Protein AF-H3NSU2-F1 (afdb_monomer)

Structure (mmCIF, N/CA/C/O backbone):
data_AF-H3NSU2-F1
#
_entry.id   AF-H3NSU2-F1
#
loop_
_atom_site.group_PDB
_atom_site.id
_atom_site.type_symbol
_atom_site.label_atom_id
_atom_site.label_alt_id
_atom_site.label_comp_id
_atom_site.label_asym_id
_atom_site.label_entity_id
_atom_site.label_seq_id
_atom_site.pdbx_PDB_ins_code
_atom_site.Cartn_x
_atom_site.Cartn_y
_atom_site.Cartn_z
_atom_site.occupancy
_atom_site.B_iso_or_equiv
_atom_site.auth_seq_id
_atom_site.auth_comp_id
_atom_site.auth_asym_id
_atom_site.auth_atom_id
_atom_site.pdbx_PDB_model_num
ATOM 1 N N . MET A 1 1 ? -21.889 -2.658 41.208 1.00 54.50 1 MET A N 1
ATOM 2 C CA . MET A 1 1 ? -20.513 -2.147 41.460 1.00 54.50 1 MET A CA 1
ATOM 3 C C . MET A 1 1 ? -20.373 -0.774 40.819 1.00 54.50 1 MET A C 1
ATOM 5 O O . MET A 1 1 ? -20.878 -0.590 39.725 1.00 54.50 1 MET A O 1
ATOM 9 N N . SER A 1 2 ? -19.691 0.186 41.452 1.00 81.19 2 SER A N 1
ATOM 10 C CA . SER A 1 2 ? -19.578 1.563 40.934 1.00 81.19 2 SER A CA 1
ATOM 11 C C . SER A 1 2 ? -18.449 1.784 39.921 1.00 81.19 2 SER A C 1
ATOM 13 O O . SER A 1 2 ? -18.286 2.904 39.447 1.00 81.19 2 SER A O 1
ATOM 15 N N . LEU A 1 3 ? -17.651 0.762 39.598 1.00 89.50 3 LEU A N 1
ATOM 16 C CA . LEU A 1 3 ? -16.551 0.839 38.637 1.00 89.50 3 LEU A CA 1
ATOM 17 C C . LEU A 1 3 ? -16.705 -0.271 37.593 1.00 89.50 3 LEU A C 1
ATOM 19 O O . LEU A 1 3 ? -16.919 -1.421 37.960 1.00 89.50 3 LEU A O 1
ATOM 23 N N . SER A 1 4 ? -16.551 0.063 36.315 1.00 92.81 4 SER A N 1
ATOM 24 C CA . SER A 1 4 ? -16.438 -0.914 35.226 1.00 92.81 4 SER A CA 1
ATOM 25 C C . SER A 1 4 ? -15.215 -0.615 34.372 1.00 92.81 4 SER A C 1
ATOM 27 O O . SER A 1 4 ? -14.898 0.557 34.150 1.00 92.81 4 SER A O 1
ATOM 29 N N . ARG A 1 5 ? -14.582 -1.654 33.825 1.00 94.75 5 ARG A N 1
ATOM 30 C CA . ARG A 1 5 ? -13.466 -1.530 32.885 1.00 94.75 5 ARG A CA 1
ATOM 31 C C . ARG A 1 5 ? -13.748 -2.353 31.635 1.00 94.75 5 ARG A C 1
ATOM 33 O O . ARG A 1 5 ? -14.003 -3.547 31.727 1.00 94.75 5 ARG A O 1
ATOM 40 N N . VAL A 1 6 ? -13.671 -1.712 30.474 1.00 96.75 6 VAL A N 1
ATOM 41 C CA . VAL A 1 6 ? -13.914 -2.329 29.165 1.00 96.75 6 VAL A CA 1
ATOM 42 C C . VAL A 1 6 ? -12.675 -2.148 28.298 1.00 96.75 6 VAL A C 1
ATOM 44 O O . VAL A 1 6 ? -12.110 -1.055 28.244 1.00 96.75 6 VAL A O 1
ATOM 47 N N . ALA A 1 7 ? -12.208 -3.217 27.652 1.00 96.06 7 ALA A N 1
ATOM 48 C CA . ALA A 1 7 ? -11.045 -3.159 26.773 1.00 96.06 7 ALA A CA 1
ATOM 49 C C . ALA A 1 7 ? -11.429 -2.763 25.338 1.00 96.06 7 ALA A C 1
ATOM 51 O O . ALA A 1 7 ? -12.523 -3.044 24.849 1.00 96.06 7 ALA A O 1
ATOM 52 N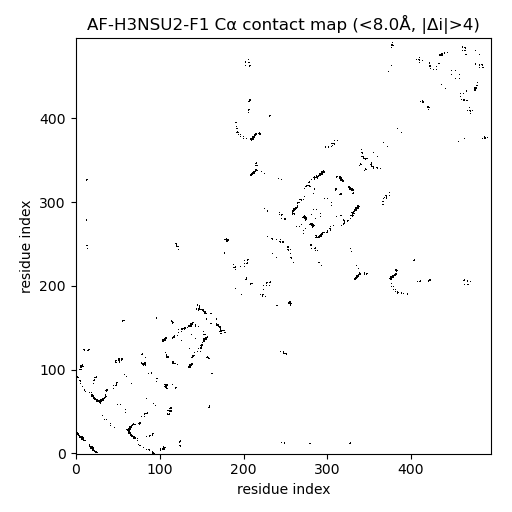 N . THR A 1 8 ? -10.511 -2.072 24.674 1.00 94.81 8 THR A N 1
ATOM 53 C CA . THR A 1 8 ? -10.583 -1.641 23.275 1.00 94.81 8 THR A CA 1
ATOM 54 C C . THR A 1 8 ? -9.158 -1.326 22.802 1.00 94.81 8 THR A C 1
ATOM 56 O O . THR A 1 8 ? -8.189 -1.530 23.540 1.00 94.81 8 THR A O 1
ATOM 59 N N . ARG A 1 9 ? -8.979 -0.831 21.578 1.00 92.94 9 ARG A N 1
ATOM 60 C CA . ARG A 1 9 ? -7.660 -0.439 21.063 1.00 92.94 9 ARG A CA 1
ATOM 61 C C . ARG A 1 9 ? -7.713 0.890 20.340 1.00 92.94 9 ARG A C 1
ATOM 63 O O . ARG A 1 9 ? -8.686 1.205 19.663 1.00 92.94 9 ARG A O 1
ATOM 70 N N . SER A 1 10 ? -6.636 1.658 20.467 1.00 90.38 10 SER A N 1
ATOM 71 C CA . SER A 1 10 ? -6.421 2.855 19.657 1.00 90.38 10 SER A CA 1
ATOM 72 C C . SER A 1 10 ? -5.525 2.534 18.472 1.00 90.38 10 SER A C 1
ATOM 74 O O . SER A 1 10 ? -4.462 1.927 18.636 1.00 90.38 10 SER A O 1
ATOM 76 N N . ARG A 1 11 ? -5.934 2.967 17.280 1.00 88.50 11 ARG A N 1
ATOM 77 C CA . ARG A 1 11 ? -5.138 2.821 16.062 1.00 88.50 11 ARG A CA 1
ATOM 78 C C . ARG A 1 11 ? -3.931 3.754 16.093 1.00 88.50 11 ARG A C 1
ATOM 80 O O . ARG A 1 11 ? -4.066 4.962 16.281 1.00 88.50 11 ARG A O 1
ATOM 87 N N . ILE A 1 12 ? -2.762 3.195 15.805 1.00 87.31 12 ILE A N 1
ATOM 88 C CA . ILE A 1 12 ? -1.497 3.909 15.642 1.00 87.31 12 ILE A CA 1
ATOM 89 C C . ILE A 1 12 ? -0.838 3.406 14.353 1.00 87.31 12 ILE A C 1
ATOM 91 O O . ILE A 1 12 ? -0.266 2.316 14.311 1.00 87.31 12 ILE A O 1
ATOM 95 N N . GLY A 1 13 ? -0.973 4.187 13.275 1.00 87.56 13 GLY A N 1
ATOM 96 C CA . G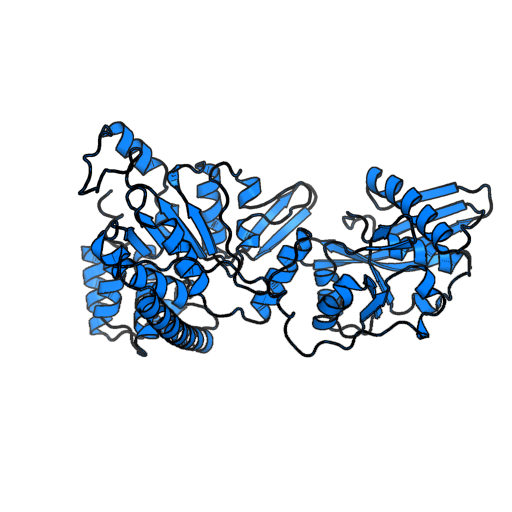LY A 1 13 ? -0.556 3.763 11.935 1.00 87.56 13 GLY A CA 1
ATOM 97 C C . GLY A 1 13 ? -1.270 2.482 11.508 1.00 87.56 13 GLY A C 1
ATOM 98 O O . GLY A 1 13 ? -2.499 2.450 11.518 1.00 87.56 13 GLY A O 1
ATOM 99 N N . LEU A 1 14 ? -0.487 1.452 11.170 1.00 89.06 14 LEU A N 1
ATOM 100 C CA . LEU A 1 14 ? -0.943 0.105 10.785 1.00 89.06 14 LEU A CA 1
ATOM 101 C C . LEU A 1 14 ? -1.069 -0.863 11.975 1.00 89.06 14 LEU A C 1
ATOM 103 O O . LEU A 1 14 ? -1.309 -2.052 11.789 1.00 89.06 14 LEU A O 1
ATOM 107 N N . THR A 1 15 ? -0.869 -0.372 13.198 1.00 88.62 15 THR A N 1
ATOM 108 C CA . THR A 1 15 ? -0.962 -1.161 14.433 1.00 88.62 15 THR A CA 1
ATOM 109 C C . THR A 1 15 ? -2.083 -0.647 15.326 1.00 88.62 15 THR A C 1
ATOM 111 O O . THR A 1 15 ? -2.616 0.446 15.116 1.00 88.62 15 THR A O 1
ATOM 114 N N . ALA A 1 16 ? -2.440 -1.429 16.342 1.00 90.56 16 ALA A N 1
ATOM 115 C CA . ALA A 1 16 ? -3.422 -1.043 17.344 1.00 90.56 16 ALA A CA 1
ATOM 116 C C . ALA A 1 16 ? -2.878 -1.314 18.756 1.00 90.56 16 ALA A C 1
ATOM 118 O O . ALA A 1 16 ? -2.393 -2.407 19.043 1.00 90.56 16 ALA A O 1
ATOM 119 N N . VAL A 1 17 ? -2.949 -0.308 19.630 1.00 91.44 17 VAL A N 1
ATOM 120 C CA . VAL A 1 17 ? -2.422 -0.357 21.004 1.00 91.44 17 VAL A CA 1
ATOM 121 C C . VAL A 1 17 ? -3.574 -0.519 22.000 1.00 91.44 17 VAL A C 1
ATOM 123 O O . VAL A 1 17 ? -4.596 0.153 21.833 1.00 91.44 17 VAL A O 1
ATOM 126 N N . PRO A 1 18 ? -3.437 -1.376 23.032 1.00 93.00 18 PRO A N 1
ATOM 127 C CA . PRO A 1 18 ? -4.467 -1.582 24.048 1.00 93.00 18 PRO A CA 1
ATOM 128 C C . PRO A 1 18 ? -4.835 -0.292 24.780 1.00 93.00 18 PRO A C 1
ATOM 130 O O . PRO A 1 18 ? -3.977 0.465 25.236 1.00 93.00 18 PRO A O 1
ATOM 133 N N . VAL A 1 19 ? -6.141 -0.075 24.902 1.00 94.06 19 VAL A N 1
ATOM 134 C CA . VAL A 1 19 ? -6.772 1.030 25.619 1.00 94.06 19 VAL A CA 1
ATOM 135 C C . VAL A 1 19 ? -7.910 0.466 26.466 1.00 94.06 19 VAL A C 1
ATOM 137 O O . VAL A 1 19 ? -8.559 -0.514 26.109 1.00 94.06 19 VAL A O 1
ATOM 140 N N . HIS A 1 20 ? -8.172 1.086 27.607 1.00 94.62 20 HIS A N 1
ATOM 141 C CA . HIS A 1 20 ? -9.294 0.733 28.460 1.00 94.62 20 HIS A CA 1
ATOM 142 C C . HIS A 1 20 ? -10.198 1.934 28.663 1.00 94.62 20 HIS A C 1
ATOM 144 O O . HIS A 1 20 ? -9.726 3.042 28.916 1.00 94.62 20 HIS A O 1
ATOM 150 N N . VAL A 1 21 ? -11.498 1.688 28.580 1.00 95.50 21 VAL A N 1
ATOM 151 C CA . VAL A 1 21 ? -12.515 2.616 29.047 1.00 95.50 21 VAL A CA 1
ATOM 152 C C . VAL A 1 21 ? -12.871 2.224 30.471 1.00 95.50 21 VAL A C 1
ATOM 154 O O . VAL A 1 21 ? -13.403 1.144 30.726 1.00 95.50 21 VAL A O 1
ATOM 157 N N . GLU A 1 22 ? -12.543 3.101 31.404 1.00 95.25 22 GLU A N 1
ATOM 158 C CA . GLU A 1 22 ? -12.881 2.984 32.813 1.00 95.25 22 GLU A CA 1
ATOM 159 C C . GLU A 1 22 ? -14.045 3.925 33.101 1.00 95.25 22 GLU A C 1
ATOM 161 O O . GLU A 1 22 ? -13.996 5.112 32.776 1.00 95.25 22 GLU A O 1
ATOM 166 N N . LEU A 1 23 ? -15.099 3.402 33.714 1.00 95.12 23 LEU A N 1
ATOM 167 C CA . LEU A 1 23 ? -16.236 4.201 34.142 1.00 95.12 23 LEU A CA 1
ATOM 168 C C . LEU A 1 23 ? -16.403 4.090 35.643 1.00 95.12 23 LEU A C 1
ATOM 170 O O . LEU A 1 23 ? -16.533 2.983 36.159 1.00 95.12 23 LEU A O 1
ATOM 174 N N . HIS A 1 24 ? -16.498 5.236 36.308 1.00 94.69 24 HIS A N 1
ATOM 175 C CA . HIS A 1 24 ? -16.906 5.326 37.697 1.00 94.69 24 HIS A CA 1
ATOM 176 C C . HIS A 1 24 ? -18.250 6.050 37.838 1.00 94.69 24 HIS A C 1
ATOM 178 O O . HIS A 1 24 ? -18.414 7.170 37.343 1.00 94.69 24 HIS A O 1
ATOM 184 N N . LEU A 1 25 ? -19.198 5.419 38.531 1.00 93.62 25 LEU A N 1
ATOM 185 C CA . LEU A 1 25 ? -20.465 6.015 38.945 1.00 93.62 25 LEU A CA 1
ATOM 186 C C . LEU A 1 25 ? -20.346 6.517 40.382 1.00 93.62 25 LEU A C 1
ATOM 188 O O . LEU A 1 25 ? -20.078 5.736 41.294 1.00 93.62 25 LEU A O 1
ATOM 192 N N . SER A 1 26 ? -20.587 7.808 40.592 1.00 91.88 26 SER A N 1
ATOM 193 C CA . SER A 1 26 ? -20.636 8.404 41.925 1.00 91.88 26 SER A CA 1
ATOM 194 C C . SER A 1 26 ? -22.016 8.995 42.240 1.00 91.88 26 SER A C 1
ATOM 196 O O . SER A 1 26 ? -22.720 9.457 41.332 1.00 91.88 26 SER A O 1
ATOM 198 N N . PRO A 1 27 ? -22.436 8.986 43.521 1.00 87.44 27 PRO A N 1
ATOM 199 C CA . PRO A 1 27 ? -23.677 9.632 43.938 1.00 87.44 27 PRO A CA 1
ATOM 200 C C . PRO A 1 27 ? -23.641 11.140 43.654 1.00 87.44 27 PRO A C 1
ATOM 202 O O . PRO A 1 27 ? -22.609 11.786 43.841 1.00 87.44 27 PRO A O 1
ATOM 205 N N . GLY A 1 28 ? -24.769 11.716 43.238 1.00 86.81 28 GLY A N 1
ATOM 206 C CA . GLY A 1 28 ? -24.904 13.155 42.999 1.00 86.81 28 GLY A CA 1
ATOM 207 C C . GLY A 1 28 ? -25.813 13.483 41.817 1.00 86.81 28 GLY A C 1
ATOM 208 O O . GLY A 1 28 ? -26.403 12.589 41.214 1.00 86.81 28 GLY A O 1
ATOM 209 N N . LEU A 1 29 ? -25.916 14.775 41.488 1.00 87.31 29 LEU A N 1
ATOM 210 C CA . LEU A 1 29 ? -26.679 15.236 40.325 1.00 87.31 29 LEU A CA 1
ATOM 211 C C . LEU A 1 29 ? -26.114 14.638 39.020 1.00 87.31 29 LEU A C 1
ATOM 213 O O . LEU A 1 29 ? -24.887 14.536 38.894 1.00 87.31 29 LEU A O 1
ATOM 217 N N . PRO A 1 30 ? -26.975 14.297 38.040 1.00 88.62 30 PRO A N 1
ATOM 218 C CA . PRO A 1 30 ? -26.542 13.762 36.756 1.00 88.62 30 PRO A CA 1
ATOM 219 C C . PRO A 1 30 ? -25.537 14.679 36.054 1.00 88.62 30 PRO A C 1
ATOM 221 O O . PRO A 1 30 ? -25.845 15.816 35.699 1.00 88.62 30 PRO A O 1
ATOM 224 N N . ALA A 1 31 ? -24.321 14.180 35.847 1.00 90.88 31 ALA A N 1
ATOM 225 C CA . ALA A 1 31 ? -23.251 14.903 35.165 1.00 90.88 31 ALA A CA 1
ATOM 226 C C . ALA A 1 31 ? -22.281 13.917 34.509 1.00 90.88 31 ALA A C 1
ATOM 228 O O . ALA A 1 31 ? -22.022 12.853 35.063 1.00 90.88 31 ALA A O 1
ATOM 229 N N . ILE A 1 32 ? -21.718 14.277 33.351 1.00 91.38 32 ILE A N 1
ATOM 230 C CA . ILE A 1 32 ? -20.776 13.425 32.609 1.00 91.38 32 ILE A CA 1
ATOM 231 C C . ILE A 1 32 ? -19.418 14.124 32.503 1.00 91.38 32 ILE A C 1
ATOM 233 O O . ILE A 1 32 ? -19.239 15.071 31.727 1.00 91.38 32 ILE A O 1
ATOM 237 N N . ALA A 1 33 ? -18.434 13.620 33.242 1.00 91.44 33 ALA A N 1
ATOM 238 C CA . ALA A 1 33 ? -17.025 13.956 33.077 1.00 91.44 33 ALA A CA 1
ATOM 239 C C . ALA A 1 33 ? -16.357 12.911 32.172 1.00 91.44 33 ALA A C 1
ATOM 241 O O . ALA A 1 33 ? -16.572 11.717 32.346 1.00 91.44 33 ALA A O 1
ATOM 242 N N . MET A 1 34 ? -15.562 13.353 31.196 1.00 91.38 34 MET A N 1
ATOM 243 C CA . MET A 1 34 ? -14.808 12.468 30.303 1.00 91.38 34 MET A CA 1
ATOM 244 C C . MET A 1 34 ? -13.386 13.005 30.170 1.00 91.38 34 MET A C 1
ATOM 246 O O . MET A 1 34 ? -13.220 14.216 30.022 1.00 91.38 34 MET A O 1
ATOM 250 N N . VAL A 1 35 ? -12.394 12.120 30.254 1.00 89.94 35 VAL A N 1
ATOM 251 C CA . VAL A 1 35 ? -10.964 12.439 30.140 1.00 89.94 35 VAL A CA 1
ATOM 252 C C . VAL A 1 35 ? -10.235 11.379 29.305 1.00 89.94 35 VAL A C 1
ATOM 254 O O . VAL A 1 35 ? -10.682 10.238 29.198 1.00 89.94 35 VAL A O 1
ATOM 257 N N . GLY A 1 36 ? -9.096 11.755 28.714 1.00 84.62 36 GLY A N 1
ATOM 258 C CA . GLY A 1 36 ? -8.230 10.836 27.960 1.00 84.62 36 GLY A CA 1
ATOM 259 C C . GLY A 1 36 ? -8.335 10.920 26.430 1.00 84.62 36 GLY A C 1
ATOM 260 O O . GLY A 1 36 ? -7.657 10.146 25.752 1.00 84.62 36 GLY A O 1
ATOM 261 N N . MET A 1 37 ? -9.122 11.862 25.889 1.00 82.88 37 MET A N 1
ATOM 262 C CA . MET A 1 37 ? -9.269 12.162 24.451 1.00 82.88 37 MET A CA 1
ATOM 263 C C . MET A 1 37 ? -9.284 13.684 24.181 1.00 82.88 37 MET A C 1
ATOM 265 O O . MET A 1 37 ? -9.451 14.458 25.123 1.00 82.88 37 MET A O 1
ATOM 269 N N . PRO A 1 38 ? -9.141 14.139 22.918 1.00 83.31 38 PRO A N 1
ATOM 270 C CA . PRO A 1 38 ? -9.334 15.545 22.544 1.00 83.31 38 PRO A CA 1
ATOM 271 C C . PRO A 1 38 ? -10.748 16.072 22.850 1.00 83.31 38 PRO A C 1
ATOM 273 O O . PRO A 1 38 ? -11.735 15.366 22.646 1.00 83.31 38 PRO A O 1
ATOM 276 N N . GLU A 1 39 ? -10.859 17.333 23.283 1.00 85.06 39 GLU A N 1
ATOM 277 C CA . GLU A 1 39 ? -12.108 17.930 23.797 1.00 85.06 39 GLU A CA 1
ATOM 278 C C . GLU A 1 39 ? -13.283 17.891 22.811 1.00 85.06 39 GLU A C 1
ATOM 280 O O . GLU A 1 39 ? -14.399 17.538 23.197 1.00 85.06 39 GLU A O 1
ATOM 285 N N . SER A 1 40 ? -13.037 18.184 21.532 1.00 85.00 40 SER A N 1
ATOM 286 C CA . SER A 1 40 ? -14.081 18.142 20.502 1.00 85.00 40 SER A CA 1
ATOM 287 C C . SER A 1 40 ? -14.677 16.741 20.339 1.00 85.00 40 SER A C 1
ATOM 289 O O . SER A 1 40 ? -15.897 16.594 20.339 1.00 85.00 40 SER A O 1
ATOM 291 N N . ILE A 1 41 ? -13.820 15.715 20.289 1.00 84.38 41 ILE A N 1
ATOM 292 C CA . ILE A 1 41 ? -14.219 14.306 20.161 1.00 84.38 41 ILE A CA 1
ATOM 293 C C . ILE A 1 41 ? -15.000 13.868 21.403 1.00 84.38 41 ILE A C 1
ATOM 295 O O . ILE A 1 41 ? -16.040 13.227 21.285 1.00 84.38 41 ILE A O 1
ATOM 299 N N . MET A 1 42 ? -14.544 14.262 22.599 1.00 86.50 42 MET A N 1
ATOM 300 C CA . MET A 1 42 ? -15.248 13.949 23.846 1.00 86.50 42 MET A CA 1
ATOM 301 C C . MET A 1 42 ? -16.657 14.546 23.884 1.00 86.50 42 MET A C 1
ATOM 303 O O . MET A 1 42 ? -17.584 13.883 24.343 1.00 86.50 42 MET A O 1
ATOM 307 N N . ARG A 1 43 ? -16.837 15.791 23.425 1.00 86.69 43 ARG A N 1
ATOM 308 C CA . ARG A 1 43 ? -18.151 16.449 23.425 1.00 86.69 43 ARG A CA 1
ATOM 309 C C . ARG A 1 43 ? -19.144 15.725 22.518 1.00 86.69 43 ARG A C 1
ATOM 311 O O . ARG A 1 43 ? -20.272 15.490 22.934 1.00 86.69 43 ARG A O 1
ATOM 318 N N . GLU A 1 44 ? -18.718 15.349 21.317 1.00 87.56 44 GLU A N 1
ATOM 319 C CA . GLU A 1 44 ? -19.562 14.612 20.371 1.00 87.56 44 GLU A CA 1
ATOM 320 C C . GLU A 1 44 ? -19.888 13.200 20.874 1.00 87.56 44 GLU A C 1
ATOM 322 O O . GLU A 1 44 ? -21.054 12.808 20.867 1.00 87.56 44 GLU A O 1
ATOM 327 N N . ALA A 1 45 ? -18.892 12.468 21.387 1.00 90.62 45 ALA A N 1
ATOM 328 C CA . ALA A 1 45 ? -19.083 11.117 21.915 1.00 90.62 45 ALA A CA 1
ATOM 329 C C . ALA A 1 45 ? -20.088 11.083 23.079 1.00 90.62 45 ALA A C 1
ATOM 331 O O . ALA A 1 45 ? -20.912 10.176 23.153 1.00 90.62 45 ALA A O 1
ATOM 332 N N . LYS A 1 46 ? -20.079 12.087 23.971 1.00 90.94 46 LYS A N 1
ATOM 333 C CA . LYS A 1 46 ? -21.049 12.179 25.080 1.00 90.94 46 LYS A CA 1
ATOM 334 C C . LYS A 1 46 ? -22.495 12.221 24.588 1.00 90.94 46 LYS A C 1
ATOM 336 O O . LYS A 1 46 ? -23.318 11.454 25.082 1.00 90.94 46 LYS A O 1
ATOM 341 N N . GLU A 1 47 ? -22.797 13.102 23.637 1.00 91.00 47 GLU A N 1
ATOM 342 C CA . GLU A 1 47 ? -24.152 13.246 23.086 1.00 91.00 47 GLU A CA 1
ATOM 343 C C . GLU A 1 47 ? -24.562 12.004 22.288 1.00 91.00 47 GLU A C 1
ATOM 345 O O . GLU A 1 47 ? -25.686 11.508 22.426 1.00 91.00 47 GLU A O 1
ATOM 350 N N . ARG A 1 48 ? -23.627 11.460 21.499 1.00 93.50 48 ARG A N 1
ATOM 351 C CA . ARG A 1 48 ? -23.861 10.304 20.632 1.00 93.50 48 ARG A CA 1
ATOM 352 C C . ARG A 1 48 ? -24.138 9.037 21.433 1.00 93.50 48 ARG A C 1
ATOM 354 O O . ARG A 1 48 ? -25.185 8.422 21.255 1.00 93.50 48 ARG A O 1
ATOM 361 N N . VAL A 1 49 ? -23.261 8.709 22.384 1.00 95.25 49 VAL A N 1
ATOM 362 C CA . VAL A 1 49 ? -23.409 7.541 23.263 1.00 95.25 49 VAL A CA 1
ATOM 363 C C . VAL A 1 49 ? -24.670 7.657 24.114 1.00 95.25 49 VAL A C 1
ATOM 365 O O . VAL A 1 49 ? -25.424 6.692 24.216 1.00 95.25 49 VAL A O 1
ATOM 368 N N . ARG A 1 50 ? -24.950 8.832 24.697 1.00 95.00 50 ARG A N 1
ATOM 369 C CA . ARG A 1 50 ? -26.166 9.030 25.500 1.00 95.00 50 ARG A CA 1
ATOM 370 C C . ARG A 1 50 ? -27.431 8.776 24.688 1.00 95.00 50 ARG A C 1
ATOM 372 O O . ARG A 1 50 ? -28.303 8.039 25.145 1.00 95.00 50 ARG A O 1
ATOM 379 N N . SER A 1 51 ? -27.512 9.363 23.496 1.00 95.50 51 SER A N 1
ATOM 380 C CA . SER A 1 51 ? -28.655 9.185 22.598 1.00 95.50 51 SER A CA 1
ATOM 381 C C . SER A 1 51 ? -28.799 7.724 22.179 1.00 95.50 51 SER A C 1
ATOM 383 O O . SER A 1 51 ? -29.873 7.156 22.338 1.00 95.50 51 SER A O 1
ATOM 385 N N . ALA A 1 52 ? -27.703 7.082 21.764 1.00 96.44 52 ALA A N 1
ATOM 386 C CA . ALA A 1 52 ? -27.680 5.679 21.361 1.00 96.44 52 ALA A CA 1
ATOM 387 C C . ALA A 1 52 ? -28.177 4.734 22.467 1.00 96.44 52 ALA A C 1
ATOM 389 O O . ALA A 1 52 ? -29.000 3.857 22.204 1.00 96.44 52 ALA A O 1
ATOM 390 N N . VAL A 1 53 ? -27.723 4.926 23.714 1.00 96.50 53 VAL A N 1
ATOM 391 C CA . VAL A 1 53 ? -28.158 4.122 24.871 1.00 96.50 53 VAL A CA 1
ATOM 392 C C . VAL A 1 53 ? -29.670 4.242 25.082 1.00 96.50 53 VAL A C 1
ATOM 394 O O . VAL A 1 53 ? -30.349 3.221 25.213 1.00 96.50 53 VAL A O 1
ATOM 397 N N . ILE A 1 54 ? -30.202 5.468 25.078 1.00 96.06 54 ILE A N 1
ATOM 398 C CA . ILE A 1 54 ? -31.632 5.729 25.305 1.00 96.06 54 ILE A CA 1
ATOM 399 C C . ILE A 1 54 ? -32.477 5.174 24.150 1.00 96.06 54 ILE A C 1
ATOM 401 O O . ILE A 1 54 ? -33.437 4.442 24.393 1.00 96.06 54 ILE A O 1
ATOM 405 N N . SER A 1 55 ? -32.099 5.464 22.902 1.00 96.06 55 SER A N 1
ATOM 406 C CA . SER A 1 55 ? -32.785 4.985 21.692 1.00 96.06 55 SER A CA 1
ATOM 407 C C . SER A 1 55 ? -32.793 3.458 21.595 1.00 96.06 55 SER A C 1
ATOM 409 O O . SER A 1 55 ? -33.778 2.863 21.165 1.00 96.06 55 SER A O 1
ATOM 411 N N . SER A 1 56 ? -31.743 2.806 22.100 1.00 95.88 56 SER A N 1
ATOM 412 C CA . SER A 1 56 ? -31.642 1.343 22.182 1.00 95.88 56 SER A CA 1
ATOM 413 C C . SER A 1 56 ? -32.486 0.719 23.302 1.00 95.88 56 SER A C 1
ATOM 415 O O . SER A 1 56 ? -32.414 -0.490 23.544 1.00 95.88 56 SER A O 1
ATOM 417 N N . GLY A 1 57 ? -33.272 1.529 24.016 1.00 94.50 57 GLY A N 1
ATOM 418 C CA . GLY A 1 57 ? -34.185 1.107 25.073 1.00 94.50 57 GLY A CA 1
ATOM 419 C C . GLY A 1 57 ? -33.515 0.825 26.418 1.00 94.50 57 GLY A C 1
ATOM 420 O O . GLY A 1 57 ? -34.162 0.254 27.301 1.00 94.50 57 GLY A O 1
ATOM 421 N N . PHE A 1 58 ? -32.229 1.146 26.581 1.00 96.25 58 PHE A N 1
ATOM 422 C CA . PHE A 1 58 ? -31.552 1.102 27.878 1.00 96.25 58 PHE A CA 1
ATOM 423 C C . PHE A 1 58 ? -31.820 2.386 28.669 1.00 96.25 58 PHE A C 1
ATOM 425 O O . PHE A 1 58 ? -32.255 3.403 28.131 1.00 96.25 58 PHE A O 1
ATOM 432 N N . ARG A 1 59 ? -31.555 2.347 29.974 1.00 94.38 59 ARG A N 1
ATOM 433 C CA . ARG A 1 59 ? -31.680 3.514 30.848 1.00 94.38 59 ARG A CA 1
ATOM 434 C C . ARG A 1 59 ? -30.342 4.232 30.933 1.00 94.38 59 ARG A C 1
ATOM 436 O O . ARG A 1 59 ? -29.315 3.608 31.183 1.00 94.38 59 ARG A O 1
ATOM 443 N N . TRP A 1 60 ? -30.346 5.547 30.762 1.00 94.62 60 TRP A N 1
ATOM 444 C CA . TRP A 1 60 ? -29.181 6.341 31.132 1.00 94.62 60 TRP A CA 1
ATOM 445 C C . TRP A 1 60 ? -29.169 6.523 32.659 1.00 94.62 60 TRP A C 1
ATOM 447 O O . TRP A 1 60 ? -30.211 6.879 33.204 1.00 94.62 60 TRP A O 1
ATOM 457 N N . PRO A 1 61 ? -28.057 6.260 33.368 1.00 91.75 61 PRO A N 1
ATOM 458 C CA . PRO A 1 61 ? -28.040 6.339 34.826 1.00 91.75 61 PRO A CA 1
ATOM 459 C C . PRO A 1 61 ? -28.170 7.782 35.341 1.00 91.75 61 PRO A C 1
ATOM 461 O O . PRO A 1 61 ? -27.460 8.684 34.888 1.00 91.75 61 PRO A O 1
ATOM 464 N N . ASP A 1 62 ? -29.033 7.976 36.344 1.00 90.25 62 ASP A N 1
ATOM 465 C CA . ASP A 1 62 ? -29.278 9.254 37.033 1.00 90.25 62 ASP A CA 1
ATOM 466 C C . ASP A 1 62 ? -28.231 9.523 38.131 1.00 90.25 62 ASP A C 1
ATOM 468 O O . ASP A 1 62 ? -28.544 9.763 39.296 1.00 90.25 62 ASP A O 1
ATOM 472 N N . SER A 1 63 ? -26.954 9.436 37.770 1.00 90.19 63 SER A N 1
ATOM 473 C CA . SER A 1 63 ? -25.822 9.621 38.682 1.00 90.19 63 SER A CA 1
ATOM 474 C C . SER A 1 63 ? -24.723 10.449 38.024 1.00 90.19 63 SER A C 1
ATOM 476 O O . SER A 1 63 ? -24.811 10.807 36.848 1.00 90.19 63 SER A O 1
ATOM 478 N N . ARG A 1 64 ? -23.646 10.746 38.751 1.00 92.12 64 ARG A N 1
ATOM 479 C CA . ARG A 1 64 ? -22.466 11.369 38.152 1.00 92.12 64 ARG A CA 1
ATOM 480 C C . ARG A 1 64 ? -21.578 10.295 37.519 1.00 92.12 64 ARG A C 1
ATOM 482 O O . ARG A 1 64 ? -21.139 9.372 38.196 1.00 92.12 64 ARG A O 1
ATOM 489 N N . LEU A 1 65 ? -21.312 10.421 36.220 1.00 94.56 65 LEU A N 1
ATOM 490 C CA . LEU A 1 65 ? -20.452 9.531 35.442 1.00 94.56 65 LEU A CA 1
ATOM 491 C C . LEU A 1 65 ? -19.073 10.167 35.266 1.00 94.56 65 LEU A C 1
ATOM 493 O O . LEU A 1 65 ? -18.965 11.304 34.801 1.00 94.56 65 LEU A O 1
ATOM 497 N N . THR A 1 66 ? -18.020 9.415 35.571 1.00 94.06 66 THR A N 1
ATOM 498 C CA . THR A 1 66 ? -16.642 9.759 35.201 1.00 94.06 66 THR A CA 1
ATOM 499 C C . THR A 1 66 ? -16.099 8.695 34.258 1.00 94.06 66 THR A C 1
ATOM 501 O O . THR A 1 66 ? -15.916 7.554 34.670 1.00 94.06 66 THR A O 1
ATOM 504 N N . ILE A 1 67 ? -15.864 9.068 33.000 1.00 94.75 67 ILE A N 1
ATOM 505 C CA . ILE A 1 67 ? -15.310 8.210 31.947 1.00 94.75 67 ILE A CA 1
ATOM 506 C C . ILE A 1 67 ? -13.830 8.557 31.770 1.00 94.75 67 ILE A C 1
ATOM 508 O O . ILE A 1 67 ? -13.496 9.692 31.428 1.00 94.75 67 ILE A O 1
ATOM 512 N N . ASN A 1 68 ? -12.943 7.591 31.968 1.00 94.38 68 ASN A N 1
ATOM 513 C CA . ASN A 1 68 ? -11.513 7.721 31.718 1.00 94.38 68 ASN A CA 1
ATOM 514 C C . ASN A 1 68 ? -11.086 6.752 30.616 1.00 94.38 68 ASN A C 1
ATOM 516 O O . ASN A 1 68 ? -11.370 5.560 30.693 1.00 94.38 68 ASN A O 1
ATOM 520 N N . ILE A 1 69 ? -10.390 7.254 29.598 1.00 93.69 69 ILE A N 1
ATOM 521 C CA . ILE A 1 69 ? -9.872 6.426 28.508 1.00 93.69 69 ILE A CA 1
ATOM 522 C C . ILE A 1 69 ? -8.351 6.343 28.640 1.00 93.69 69 ILE A C 1
ATOM 524 O O . ILE A 1 69 ? -7.613 7.264 28.274 1.00 93.69 69 ILE A O 1
ATOM 528 N N . ALA A 1 70 ? -7.888 5.223 29.190 1.00 91.44 70 ALA A N 1
ATOM 529 C CA . ALA A 1 70 ? -6.513 4.997 29.614 1.00 91.44 70 ALA A CA 1
ATOM 530 C C . ALA A 1 70 ? -5.745 4.079 28.643 1.00 91.44 70 ALA A C 1
ATOM 532 O O . ALA A 1 70 ? -6.340 3.165 28.078 1.00 91.44 70 ALA A O 1
ATOM 533 N N . PRO A 1 71 ? -4.422 4.258 28.469 1.00 90.00 71 PRO A N 1
ATOM 534 C CA . PRO A 1 71 ? -3.576 5.263 29.117 1.00 90.00 71 PRO A CA 1
ATOM 535 C C . PRO A 1 71 ? -3.605 6.620 28.392 1.00 90.00 71 PRO A C 1
ATOM 537 O O . PRO A 1 71 ? -3.778 6.696 27.175 1.00 90.00 71 PRO A O 1
ATOM 540 N N . ALA A 1 72 ? -3.392 7.717 29.126 1.00 84.00 72 ALA A N 1
ATOM 541 C CA . ALA A 1 72 ? -3.409 9.078 28.570 1.00 84.00 72 ALA A CA 1
ATOM 542 C C . ALA A 1 72 ? -2.296 9.337 27.534 1.00 84.00 72 ALA A C 1
ATOM 544 O O . ALA A 1 72 ? -2.494 10.126 26.619 1.00 84.00 72 ALA A O 1
ATOM 545 N N . SER A 1 73 ? -1.165 8.630 27.639 1.00 80.94 73 SER A N 1
ATOM 546 C CA . SER A 1 73 ? -0.016 8.742 26.726 1.00 80.94 73 SER A CA 1
ATOM 547 C C . SER A 1 73 ? -0.277 8.202 25.319 1.00 80.94 73 SER A C 1
ATOM 549 O O . SER A 1 73 ? 0.469 8.513 24.394 1.00 80.94 73 SER A O 1
ATOM 551 N N . THR A 1 74 ? -1.308 7.372 25.143 1.00 84.75 74 THR A N 1
ATOM 552 C CA . THR A 1 74 ? -1.655 6.814 23.833 1.00 84.75 74 THR A CA 1
ATOM 553 C C . THR A 1 74 ? -2.495 7.828 23.056 1.00 84.75 74 THR A C 1
ATOM 555 O O . THR A 1 74 ? -3.524 8.268 23.588 1.00 84.75 74 THR A O 1
ATOM 558 N N . PRO A 1 75 ? -2.112 8.192 21.816 1.00 81.00 75 PRO A N 1
ATOM 559 C CA . PRO A 1 75 ? -2.929 9.048 20.969 1.00 81.00 75 PRO A CA 1
ATOM 560 C C . PRO A 1 75 ? -4.253 8.347 20.662 1.00 81.00 75 PRO A C 1
ATOM 562 O O . PRO A 1 75 ? -4.276 7.169 20.303 1.00 81.00 75 PRO A O 1
ATOM 565 N N . LYS A 1 76 ? -5.361 9.069 20.839 1.00 84.50 76 LYS A N 1
ATOM 566 C CA . LYS A 1 76 ? -6.726 8.569 20.632 1.00 84.50 76 LYS A CA 1
ATOM 567 C C . LYS A 1 76 ? -7.460 9.516 19.703 1.00 84.50 76 LYS A C 1
ATOM 569 O O . LYS A 1 76 ? -7.476 10.727 19.927 1.00 84.50 76 LYS A O 1
ATOM 574 N N . SER A 1 77 ? -8.039 8.964 18.648 1.00 73.75 77 SER A N 1
ATOM 575 C CA . SER A 1 77 ? -8.725 9.726 17.610 1.00 73.75 77 SER A CA 1
ATOM 576 C C . SER A 1 77 ? -9.881 8.925 17.032 1.00 73.75 77 SER A C 1
ATOM 578 O O . SER A 1 77 ? -9.768 7.709 16.909 1.00 73.75 77 SER A O 1
ATOM 580 N N . GLY A 1 78 ? -10.929 9.624 16.598 1.00 76.56 78 GLY A N 1
ATOM 581 C CA . GLY A 1 78 ? -12.101 9.020 15.965 1.00 76.56 78 GLY A CA 1
ATOM 582 C C . GLY A 1 78 ? -13.181 8.590 16.959 1.00 76.56 78 GLY A C 1
ATOM 583 O O . GLY A 1 78 ? -13.067 8.826 18.161 1.00 76.56 78 GLY A O 1
ATOM 584 N N . ALA A 1 79 ? -14.238 7.984 16.419 1.00 81.12 79 ALA A N 1
ATOM 585 C CA . ALA A 1 79 ? -15.434 7.549 17.141 1.00 81.12 79 ALA A CA 1
ATOM 586 C C . ALA A 1 79 ? -15.448 6.041 17.467 1.00 81.12 79 ALA A C 1
ATOM 588 O O . ALA A 1 79 ? -16.440 5.522 17.965 1.00 81.12 79 ALA A O 1
ATOM 589 N N . SER A 1 80 ? -14.341 5.326 17.237 1.00 85.69 80 SER A N 1
ATOM 590 C CA . SER A 1 80 ? -14.250 3.866 17.422 1.00 85.69 80 SER A CA 1
ATOM 591 C C . SER A 1 80 ? -14.457 3.390 18.867 1.00 85.69 80 SER A C 1
ATOM 593 O O . SER A 1 80 ? -14.641 2.194 19.096 1.00 85.69 80 SER A O 1
ATOM 595 N N . PHE A 1 81 ? -14.410 4.307 19.839 1.00 92.25 81 PHE A N 1
ATOM 596 C CA . PHE A 1 81 ? -14.571 4.029 21.267 1.00 92.25 81 PHE A CA 1
ATOM 597 C C . PHE A 1 81 ? -16.023 4.098 21.751 1.00 92.25 81 PHE A C 1
ATOM 599 O O . PHE A 1 81 ? -16.280 3.722 22.894 1.00 92.25 81 PHE A O 1
ATOM 606 N N . ASP A 1 82 ? -16.966 4.571 20.932 1.00 94.88 82 ASP A N 1
ATOM 607 C CA . ASP A 1 82 ? -18.348 4.807 21.364 1.00 94.88 82 ASP A CA 1
ATOM 608 C C . ASP A 1 82 ? -19.000 3.540 21.918 1.00 94.88 82 ASP A C 1
ATOM 610 O O . ASP A 1 82 ? -19.587 3.573 23.002 1.00 94.88 82 ASP A O 1
ATOM 614 N N . LEU A 1 83 ? -18.840 2.407 21.221 1.00 95.81 83 LEU A N 1
ATOM 615 C CA . LEU A 1 83 ? -19.362 1.124 21.684 1.00 95.81 83 LEU A CA 1
ATOM 616 C C . LEU A 1 83 ? -18.757 0.721 23.037 1.00 95.81 83 LEU A C 1
ATOM 618 O O . LEU A 1 83 ? -19.486 0.323 23.944 1.00 95.81 83 LEU A O 1
ATOM 622 N N . ALA A 1 84 ? -17.440 0.864 23.207 1.00 95.94 84 ALA A N 1
ATOM 623 C CA . ALA A 1 84 ? -16.766 0.540 24.465 1.00 95.94 84 ALA A CA 1
ATOM 624 C C . ALA A 1 84 ? -17.241 1.438 25.623 1.00 95.94 84 ALA A C 1
ATOM 626 O O . ALA A 1 84 ? -17.446 0.951 26.737 1.00 95.94 84 ALA A O 1
ATOM 627 N N . ILE A 1 85 ? -17.474 2.730 25.360 1.00 95.88 85 ILE A N 1
ATOM 628 C CA . ILE A 1 85 ? -18.034 3.673 26.338 1.00 95.88 85 ILE A CA 1
ATOM 629 C C . ILE A 1 85 ? -19.461 3.272 26.711 1.00 95.88 85 ILE A C 1
ATOM 631 O O . ILE A 1 85 ? -19.771 3.191 27.899 1.00 95.88 85 ILE A O 1
ATOM 635 N N . ALA A 1 86 ? -20.319 2.978 25.732 1.00 96.50 86 ALA A N 1
ATOM 636 C CA . ALA A 1 86 ? -21.688 2.541 25.989 1.00 96.50 86 ALA A CA 1
ATOM 637 C C . ALA A 1 86 ? -21.722 1.260 26.833 1.00 96.50 86 ALA A C 1
ATOM 639 O O . ALA A 1 86 ? -22.435 1.198 27.833 1.00 96.50 86 ALA A O 1
ATOM 640 N N . VAL A 1 87 ? -20.902 0.262 26.491 1.00 96.69 87 VAL A N 1
ATOM 641 C CA . VAL A 1 87 ? -20.810 -0.997 27.245 1.00 96.69 87 VAL A CA 1
ATOM 642 C C . VAL A 1 87 ? -20.325 -0.758 28.675 1.00 96.69 87 VAL A C 1
ATOM 644 O O . VAL A 1 87 ? -20.902 -1.327 29.600 1.00 96.69 87 VAL A O 1
ATOM 647 N N . ALA A 1 88 ? -19.344 0.124 28.890 1.00 96.25 88 ALA A N 1
ATOM 648 C CA . ALA A 1 88 ? -18.895 0.483 30.237 1.00 96.25 88 ALA A CA 1
ATOM 649 C C . ALA A 1 88 ? -20.036 1.112 31.060 1.00 96.25 88 ALA A C 1
ATOM 651 O O . ALA A 1 88 ? -20.297 0.688 32.185 1.00 96.25 88 ALA A O 1
ATOM 652 N N . VAL A 1 89 ? -20.787 2.056 30.475 1.00 95.44 89 VAL A N 1
ATOM 653 C CA . VAL A 1 89 ? -21.977 2.657 31.111 1.00 95.44 89 VAL A CA 1
ATOM 654 C C . VAL A 1 89 ? -23.007 1.600 31.498 1.00 95.44 89 VAL A C 1
ATOM 656 O O . VAL A 1 89 ? -23.526 1.616 32.617 1.00 95.44 89 VAL A O 1
ATOM 659 N N . LEU A 1 90 ? -23.291 0.662 30.601 1.00 95.38 90 LEU A N 1
ATOM 660 C CA . LEU A 1 90 ? -24.294 -0.374 30.823 1.00 95.38 90 LEU A CA 1
ATOM 661 C C . LEU A 1 90 ? -23.860 -1.424 31.857 1.00 95.38 90 LEU A C 1
ATOM 663 O O . LEU A 1 90 ? -24.700 -1.886 32.625 1.00 95.38 90 LEU A O 1
ATOM 667 N N . ILE A 1 91 ? -22.573 -1.774 31.926 1.00 95.25 91 ILE A N 1
ATOM 668 C CA . ILE A 1 91 ? -22.046 -2.688 32.952 1.00 95.25 91 ILE A CA 1
ATOM 669 C C . ILE A 1 91 ? -22.048 -2.016 34.327 1.00 95.25 91 ILE A C 1
ATOM 671 O O . ILE A 1 91 ? -22.542 -2.596 35.292 1.00 95.25 91 ILE A O 1
ATOM 675 N N . ALA A 1 92 ? -21.550 -0.781 34.435 1.00 93.75 92 ALA A N 1
ATOM 676 C CA . ALA A 1 92 ? -21.505 -0.071 35.714 1.00 93.75 92 ALA A CA 1
ATOM 677 C C . ALA A 1 92 ? -22.903 0.229 36.278 1.00 93.75 92 ALA A C 1
ATOM 679 O O . ALA A 1 92 ? -23.088 0.255 37.491 1.00 93.75 92 ALA A O 1
ATOM 680 N N . SER A 1 93 ? -23.890 0.444 35.401 1.00 93.06 93 SER A N 1
ATOM 681 C CA . SER A 1 93 ? -25.301 0.602 35.783 1.00 93.06 93 SER A CA 1
ATOM 682 C C . SER A 1 93 ? -26.051 -0.727 35.940 1.00 93.06 93 SER A C 1
ATOM 684 O O . SER A 1 93 ? -27.273 -0.716 36.071 1.00 93.06 93 SER A O 1
ATOM 686 N N . GLU A 1 94 ? -25.337 -1.858 35.926 1.00 93.06 94 GLU A N 1
ATOM 687 C CA . GLU A 1 94 ? -25.865 -3.213 36.150 1.00 93.06 94 GLU A CA 1
ATOM 688 C C . GLU A 1 94 ? -26.940 -3.649 35.131 1.00 93.06 94 GLU A C 1
ATOM 690 O O . GLU A 1 94 ? -27.705 -4.582 35.365 1.00 93.06 94 GLU A O 1
ATOM 695 N N . GLN A 1 95 ? -26.983 -3.003 33.962 1.00 94.00 95 GLN A N 1
ATOM 696 C CA . GLN A 1 95 ? -27.883 -3.347 32.855 1.00 94.00 95 GLN A CA 1
ATOM 697 C C . GLN A 1 95 ? -27.312 -4.432 31.937 1.00 94.00 95 GLN A C 1
ATOM 699 O O . GLN A 1 95 ? -28.067 -5.087 31.217 1.00 94.00 95 GLN A O 1
ATOM 704 N N . LEU A 1 96 ? -25.991 -4.624 31.958 1.00 93.94 96 LEU A N 1
ATOM 705 C CA . LEU A 1 96 ? -25.289 -5.725 31.302 1.00 93.94 96 LEU A CA 1
ATOM 706 C C . LEU A 1 96 ? -24.414 -6.477 32.316 1.00 93.94 96 LEU A C 1
ATOM 708 O O . LEU A 1 96 ? -23.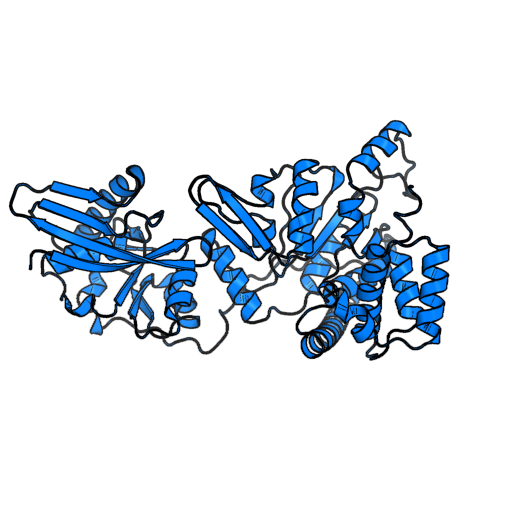897 -5.867 33.253 1.00 93.94 96 LEU A O 1
ATOM 712 N N . PRO A 1 97 ? -24.213 -7.795 32.139 1.00 91.44 97 PRO A N 1
ATOM 713 C CA . PRO A 1 97 ? -23.384 -8.575 33.046 1.00 91.44 97 PRO A CA 1
ATOM 714 C C . PRO A 1 97 ? -21.901 -8.220 32.881 1.00 91.44 97 PRO A C 1
ATOM 716 O O . PRO A 1 97 ? -21.392 -8.174 31.764 1.00 91.44 97 PRO A O 1
ATOM 719 N N . GLU A 1 98 ? -21.174 -8.085 33.991 1.00 89.44 98 GLU A N 1
ATOM 720 C CA . GLU A 1 98 ? -19.732 -7.779 33.996 1.00 89.44 98 GLU A CA 1
ATOM 721 C C . GLU A 1 98 ? -18.901 -8.806 33.208 1.00 89.44 98 GLU A C 1
ATOM 723 O O . GLU A 1 98 ? -17.977 -8.449 32.482 1.00 89.44 98 GLU A O 1
ATOM 728 N N . THR A 1 99 ? -19.311 -10.079 33.240 1.00 90.81 99 THR A N 1
ATOM 729 C CA . THR A 1 99 ? -18.693 -11.172 32.460 1.00 90.81 99 THR A CA 1
ATOM 730 C C . THR A 1 99 ? -18.644 -10.924 30.946 1.00 90.81 99 THR A C 1
ATOM 732 O O . THR A 1 99 ? -17.876 -11.579 30.239 1.00 90.81 99 THR A O 1
ATOM 735 N N . LEU A 1 100 ? -19.442 -9.984 30.424 1.00 91.00 100 LEU A N 1
ATOM 736 C CA . LEU A 1 100 ? -19.391 -9.588 29.021 1.00 91.00 100 LEU A CA 1
ATOM 737 C C . LEU A 1 100 ? -18.043 -8.947 28.659 1.00 91.00 100 LEU A C 1
ATOM 739 O O . LEU A 1 100 ? -17.555 -9.204 27.563 1.00 91.00 100 LEU A O 1
ATOM 743 N N . ALA A 1 101 ? -17.435 -8.188 29.577 1.00 91.69 101 ALA A N 1
ATOM 744 C CA . ALA A 1 101 ? -16.152 -7.511 29.379 1.00 91.69 101 ALA A CA 1
ATOM 745 C C . ALA A 1 101 ? -14.924 -8.418 29.594 1.00 91.69 101 ALA A C 1
ATOM 747 O O . ALA A 1 101 ? -13.819 -8.048 29.199 1.00 91.69 101 ALA A O 1
ATOM 748 N N . ASN A 1 102 ? -15.098 -9.609 30.177 1.00 90.88 102 ASN A N 1
ATOM 749 C CA . ASN A 1 102 ? -13.999 -10.555 30.382 1.00 90.88 102 ASN A CA 1
ATOM 750 C C . ASN A 1 102 ? -13.492 -11.089 29.039 1.00 90.88 102 ASN A C 1
ATOM 752 O O . ASN A 1 102 ? -14.284 -11.603 28.242 1.00 90.88 102 ASN A O 1
ATOM 756 N N . ASP A 1 103 ? -12.184 -10.985 28.800 1.00 91.50 103 ASP A N 1
ATOM 757 C CA . ASP A 1 103 ? -11.529 -11.416 27.559 1.00 91.50 103 ASP A CA 1
ATOM 758 C C . ASP A 1 103 ? -12.266 -10.919 26.305 1.00 91.50 103 ASP A C 1
ATOM 760 O O . ASP A 1 103 ? -12.481 -11.670 25.351 1.00 91.50 103 ASP A O 1
ATOM 764 N N . ALA A 1 104 ? -12.720 -9.663 26.331 1.00 95.25 104 ALA A N 1
ATOM 765 C CA . ALA A 1 104 ? -13.486 -9.054 25.255 1.00 95.25 104 ALA A CA 1
ATOM 766 C C . ALA A 1 104 ? -13.035 -7.622 24.964 1.00 95.25 104 ALA A C 1
ATOM 768 O O . ALA A 1 104 ? -12.741 -6.849 25.876 1.00 95.25 104 ALA A O 1
ATOM 769 N N . GLU A 1 105 ? -13.041 -7.263 23.686 1.00 95.94 105 GLU A N 1
ATOM 770 C CA . GLU A 1 105 ? -12.795 -5.910 23.203 1.00 95.94 105 GLU A CA 1
ATOM 771 C C . GLU A 1 105 ? -13.968 -5.438 22.334 1.00 95.94 105 GLU A C 1
ATOM 773 O O . GLU A 1 105 ? -14.573 -6.228 21.604 1.00 95.94 105 GLU A O 1
ATOM 778 N N . PHE A 1 106 ? -14.290 -4.146 22.426 1.00 96.00 106 PHE A N 1
ATOM 779 C CA . PHE A 1 106 ? -15.453 -3.544 21.768 1.00 96.00 106 PHE A CA 1
ATOM 780 C C . PHE A 1 106 ? -15.029 -2.419 20.831 1.00 96.00 106 PHE A C 1
ATOM 782 O O . PHE A 1 106 ? -14.227 -1.554 21.205 1.00 96.00 106 PHE A O 1
ATOM 789 N N . TYR A 1 107 ? -15.605 -2.433 19.632 1.00 94.88 107 TYR A N 1
ATOM 790 C CA . TYR A 1 107 ? -15.243 -1.556 18.532 1.00 94.88 107 TYR A CA 1
ATOM 791 C C . TYR A 1 107 ? -16.468 -1.067 17.765 1.00 94.88 107 TYR A C 1
ATOM 793 O O . TYR A 1 107 ? -17.342 -1.861 17.426 1.00 94.88 107 TYR A O 1
ATOM 801 N N . GLY A 1 108 ? -16.495 0.224 17.445 1.00 93.38 108 GLY A N 1
ATOM 802 C CA . GLY A 1 108 ? -17.483 0.799 16.537 1.00 93.38 108 GLY A CA 1
ATOM 803 C C . GLY A 1 108 ? -17.959 2.178 16.971 1.00 93.38 108 GLY A C 1
ATOM 804 O O . GLY A 1 108 ? -17.962 2.506 18.162 1.00 93.38 108 GLY A O 1
ATOM 805 N N . GLU A 1 109 ? -18.365 2.966 15.981 1.00 94.62 109 GLU A N 1
ATOM 806 C CA . GLU A 1 109 ? -19.080 4.224 16.184 1.00 94.62 109 GLU A CA 1
ATOM 807 C C . GLU A 1 109 ? -20.563 3.925 16.417 1.00 94.62 109 GLU A C 1
ATOM 809 O O . GLU A 1 109 ? -21.106 2.988 15.836 1.00 94.62 109 GLU A O 1
ATOM 814 N N . LEU A 1 110 ? -21.233 4.698 17.270 1.00 95.69 110 LEU A N 1
ATOM 815 C CA . LEU A 1 110 ? -22.667 4.523 17.502 1.00 95.69 110 LEU A CA 1
ATOM 816 C C . LEU A 1 110 ? -23.469 5.561 16.725 1.00 95.69 110 LEU A C 1
ATOM 818 O O . LEU A 1 110 ? -23.224 6.750 16.863 1.00 95.69 110 LEU A O 1
ATOM 822 N N . SER A 1 111 ? -24.484 5.156 15.967 1.00 95.94 111 SER A N 1
ATOM 823 C CA . SER A 1 111 ? -25.492 6.101 15.476 1.00 95.94 111 SER A CA 1
ATOM 824 C C . SER A 1 111 ? -26.326 6.634 16.652 1.00 95.94 111 SER A C 1
ATOM 826 O O . SER A 1 111 ? -26.419 6.001 17.705 1.00 95.94 111 SER A O 1
ATOM 828 N N . LEU A 1 112 ? -27.009 7.774 16.483 1.00 94.19 112 LEU A N 1
ATOM 829 C CA . LEU A 1 112 ? -27.962 8.269 17.495 1.00 94.19 112 LEU A CA 1
ATOM 830 C C . LEU A 1 112 ? -29.120 7.283 17.758 1.00 94.19 112 LEU A C 1
ATOM 832 O O . LEU A 1 112 ? -29.760 7.354 18.810 1.00 94.19 112 LEU A O 1
ATOM 836 N N . GLY A 1 113 ? -29.391 6.386 16.802 1.00 94.81 113 GLY A N 1
ATOM 837 C CA . GLY A 1 113 ? -30.393 5.327 16.903 1.00 94.81 113 GLY A CA 1
ATOM 838 C C . GLY A 1 113 ? -29.921 4.106 17.692 1.00 94.81 113 GLY A C 1
ATOM 839 O O . GLY A 1 113 ? -30.760 3.413 18.255 1.00 94.81 113 GLY A O 1
ATOM 840 N N . GLY A 1 114 ? -28.605 3.895 17.812 1.00 94.25 114 GLY A N 1
ATOM 841 C CA . GLY A 1 114 ? -28.024 2.706 18.442 1.00 94.25 114 GLY A CA 1
ATOM 842 C C . GLY A 1 114 ? -27.404 1.704 17.469 1.00 94.25 114 GLY A C 1
ATOM 843 O O . GLY A 1 114 ? -26.867 0.691 17.924 1.00 94.25 114 GLY A O 1
ATOM 844 N N . ASP A 1 115 ? -27.438 1.980 16.162 1.00 96.94 115 ASP A N 1
ATOM 845 C CA . ASP A 1 115 ? -26.723 1.178 15.166 1.00 96.94 115 ASP A CA 1
ATOM 846 C C . ASP A 1 115 ? -25.219 1.288 15.392 1.00 96.94 115 ASP A C 1
ATOM 848 O O . ASP A 1 115 ? -24.703 2.357 15.731 1.00 96.94 115 ASP A O 1
ATOM 852 N N . ILE A 1 116 ? -24.512 0.188 15.172 1.00 95.81 116 ILE A N 1
ATOM 853 C CA . ILE A 1 116 ? -23.061 0.138 15.296 1.00 95.81 116 ILE A CA 1
ATOM 854 C C . ILE A 1 116 ? -22.472 0.282 13.895 1.00 95.81 116 ILE A C 1
ATOM 856 O O . ILE A 1 116 ? -22.645 -0.581 13.032 1.00 95.81 116 ILE A O 1
ATOM 860 N N . LEU A 1 117 ? -21.796 1.404 13.674 1.00 93.69 117 LEU A N 1
ATOM 861 C CA . LEU A 1 117 ? -21.251 1.815 12.392 1.00 93.69 117 LEU A CA 1
ATOM 862 C C . LEU A 1 117 ? -19.774 1.418 12.241 1.00 93.69 117 LEU A C 1
ATOM 864 O O . LEU A 1 117 ? -19.027 1.415 13.230 1.00 93.69 117 LEU A O 1
ATOM 868 N N . PRO A 1 118 ? -19.354 1.116 10.998 1.00 90.44 118 PRO A N 1
ATOM 869 C CA . PRO A 1 118 ? -17.970 0.822 10.662 1.00 90.44 118 PRO A CA 1
ATOM 870 C C . PRO A 1 118 ? -17.035 2.003 10.935 1.00 90.44 118 PRO A C 1
ATOM 872 O O . PRO A 1 118 ? -17.430 3.164 10.808 1.00 90.44 118 PRO A O 1
ATOM 875 N N . THR A 1 119 ? -15.782 1.717 11.298 1.00 88.81 119 THR A N 1
ATOM 876 C CA . THR A 1 119 ? -14.777 2.750 11.610 1.00 88.81 119 THR A CA 1
ATOM 877 C C . THR A 1 119 ? -13.390 2.359 11.117 1.00 88.81 119 THR A C 1
ATOM 879 O O . THR A 1 119 ? -13.050 1.187 11.037 1.00 88.81 119 THR A O 1
ATOM 882 N N . SER A 1 120 ? -12.542 3.350 10.837 1.00 85.12 120 SER A N 1
ATOM 883 C CA . SER A 1 120 ? -11.159 3.095 10.415 1.00 85.12 120 SER A CA 1
ATOM 884 C C . SER A 1 120 ? -10.331 2.431 11.521 1.00 85.12 120 SER A C 1
ATOM 886 O O . SER A 1 120 ? -10.317 2.926 12.654 1.00 85.12 120 SER A O 1
ATOM 888 N N . GLY A 1 121 ? -9.519 1.435 11.175 1.00 83.31 121 GLY A N 1
ATOM 889 C CA . GLY A 1 121 ? -8.510 0.844 12.060 1.00 83.31 121 GLY A CA 1
ATOM 890 C C . GLY A 1 121 ? -8.834 -0.510 12.643 1.00 83.31 121 GLY A C 1
ATOM 891 O O . GLY A 1 121 ? -8.077 -1.008 13.484 1.00 83.31 121 GLY A O 1
ATOM 892 N N . LEU A 1 122 ? -9.961 -1.083 12.253 1.00 89.94 122 LEU A N 1
ATOM 893 C CA . LEU A 1 122 ? -10.447 -2.316 12.838 1.00 89.94 122 LEU A CA 1
ATOM 894 C C . LEU A 1 122 ? -9.656 -3.526 12.349 1.00 89.94 122 LEU A C 1
ATOM 896 O O . LEU A 1 122 ? -9.404 -4.441 13.133 1.00 89.94 122 LEU A O 1
ATOM 900 N N . LEU A 1 123 ? -9.124 -3.499 11.124 1.00 91.12 123 LEU A N 1
ATOM 901 C CA . LEU A 1 123 ? -8.257 -4.576 10.642 1.00 91.12 123 LEU A CA 1
ATOM 902 C C . LEU A 1 123 ? -6.942 -4.633 11.427 1.00 91.12 123 LEU A C 1
ATOM 904 O O . LEU A 1 123 ? -6.470 -5.722 11.751 1.00 91.12 123 LEU A O 1
ATOM 908 N N . ALA A 1 124 ? -6.385 -3.481 11.818 1.00 90.62 124 ALA A N 1
ATOM 909 C CA . ALA A 1 124 ? -5.203 -3.437 12.682 1.00 90.62 124 ALA A CA 1
ATOM 910 C C . ALA A 1 124 ? -5.492 -4.026 14.0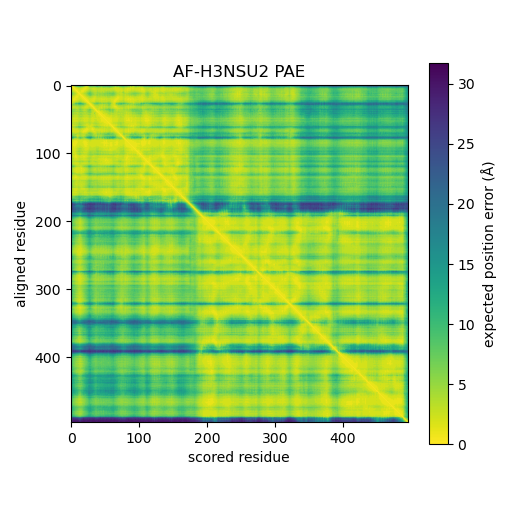75 1.00 90.62 124 ALA A C 1
ATOM 912 O O . ALA A 1 124 ? -4.668 -4.757 14.632 1.00 90.62 124 ALA A O 1
ATOM 913 N N . ALA A 1 125 ? -6.680 -3.760 14.628 1.00 91.75 125 ALA A N 1
ATOM 914 C CA . ALA A 1 125 ? -7.111 -4.337 15.898 1.00 91.75 125 ALA A CA 1
ATOM 915 C C . ALA A 1 125 ? -7.287 -5.863 15.817 1.00 91.75 125 ALA A C 1
ATOM 917 O O . ALA A 1 125 ? -6.810 -6.571 16.710 1.00 91.75 125 ALA A O 1
ATOM 918 N N . ALA A 1 126 ? -7.901 -6.368 14.740 1.00 92.19 126 ALA A N 1
ATOM 919 C CA . ALA A 1 126 ? -8.024 -7.803 14.477 1.00 92.19 126 ALA A CA 1
ATOM 920 C C . ALA A 1 126 ? -6.649 -8.463 14.320 1.00 92.19 126 ALA A C 1
ATOM 922 O O . ALA A 1 126 ? -6.362 -9.460 14.979 1.00 92.19 126 ALA A O 1
ATOM 923 N N . TRP A 1 127 ? -5.762 -7.866 13.520 1.00 90.69 127 TRP A N 1
ATOM 924 C CA . TRP A 1 127 ? -4.409 -8.371 13.286 1.00 90.69 127 TRP A CA 1
ATOM 925 C C . TRP A 1 127 ? -3.603 -8.530 14.578 1.00 90.69 127 TRP A C 1
ATOM 927 O O . TRP A 1 127 ? -2.938 -9.548 14.783 1.00 90.69 127 TRP A O 1
ATOM 937 N N . CYS A 1 128 ? -3.686 -7.552 15.481 1.00 91.19 128 CYS A N 1
ATOM 938 C CA . CYS A 1 128 ? -3.024 -7.614 16.780 1.00 91.19 128 CYS A CA 1
ATOM 939 C C . CYS A 1 128 ? -3.704 -8.597 17.765 1.00 91.19 128 CYS A C 1
ATOM 941 O O . CYS A 1 128 ? -3.165 -8.824 18.844 1.00 91.19 128 CYS A O 1
ATOM 943 N N . ASN A 1 129 ? -4.893 -9.130 17.462 1.00 91.19 129 ASN A N 1
ATOM 944 C CA . ASN A 1 129 ? -5.612 -10.141 18.259 1.00 91.19 129 ASN A CA 1
ATOM 945 C C . ASN A 1 129 ? -5.649 -11.523 17.589 1.00 91.19 129 ASN A C 1
ATOM 947 O O . ASN A 1 129 ? -6.307 -12.431 18.083 1.00 91.19 129 ASN A O 1
ATOM 951 N N . ARG A 1 130 ? -4.943 -11.716 16.471 1.00 88.94 130 ARG A N 1
ATOM 952 C CA . ARG A 1 130 ? -5.021 -12.961 15.690 1.00 88.94 130 ARG A CA 1
ATOM 953 C C . ARG A 1 130 ? -4.626 -14.222 16.475 1.00 88.94 130 ARG A C 1
ATOM 955 O O . ARG A 1 130 ? -5.106 -15.306 16.170 1.00 88.94 130 ARG A O 1
ATOM 962 N N . GLU A 1 131 ? -3.760 -14.067 17.478 1.00 87.44 131 GLU A N 1
ATOM 963 C CA . GLU A 1 131 ? -3.224 -15.156 18.315 1.00 87.44 131 GLU A CA 1
ATOM 964 C C . GLU A 1 131 ? -3.827 -15.157 19.732 1.00 87.44 131 GLU A C 1
ATOM 966 O O . GLU A 1 131 ? -3.408 -15.942 20.579 1.00 87.44 131 GLU A O 1
ATOM 971 N N . THR A 1 132 ? -4.789 -14.272 20.021 1.00 89.81 132 THR A N 1
ATOM 972 C CA . THR A 1 132 ? -5.414 -14.166 21.346 1.00 89.81 132 THR A CA 1
ATOM 973 C C . THR A 1 132 ? -6.774 -14.861 21.370 1.00 89.81 132 THR A C 1
ATOM 975 O O . THR A 1 132 ? -7.464 -14.973 20.359 1.00 89.81 132 THR A O 1
ATOM 978 N N . SER A 1 133 ? -7.203 -15.297 22.557 1.00 90.12 133 SER A N 1
ATOM 979 C CA . SER A 1 133 ? -8.561 -15.823 22.775 1.00 90.12 133 SER A CA 1
ATOM 980 C C . SER A 1 133 ? -9.604 -14.720 23.026 1.00 90.12 133 SER A C 1
ATOM 982 O O . SER A 1 133 ? -10.720 -14.999 23.465 1.00 90.12 133 SER A O 1
ATOM 984 N N . THR A 1 134 ? -9.242 -13.458 22.778 1.00 93.38 134 THR A N 1
ATOM 985 C CA . THR A 1 134 ? -10.071 -12.284 23.061 1.00 93.38 134 THR A CA 1
ATOM 986 C C . THR A 1 134 ? -11.227 -12.185 22.070 1.00 93.38 134 THR A C 1
ATOM 988 O O . THR A 1 134 ? -11.027 -12.199 20.857 1.00 93.38 134 THR A O 1
ATOM 991 N N . ARG A 1 135 ? -12.452 -12.046 22.581 1.00 94.56 135 ARG A N 1
ATOM 992 C CA . ARG A 1 135 ? -13.665 -11.858 21.777 1.00 94.56 135 ARG A CA 1
ATOM 993 C C . ARG A 1 135 ? -13.741 -10.424 21.264 1.00 94.56 135 ARG A C 1
ATOM 995 O O . ARG A 1 135 ? -13.743 -9.492 22.062 1.00 94.56 135 ARG A O 1
ATOM 1002 N N . LEU A 1 136 ? -13.853 -10.243 19.955 1.00 95.38 136 LEU A N 1
ATOM 1003 C CA . LEU A 1 136 ? -13.953 -8.929 19.324 1.00 95.38 136 LEU A CA 1
ATOM 1004 C C . LEU A 1 136 ? -15.412 -8.662 18.953 1.00 95.38 136 LEU A C 1
ATOM 1006 O O . LEU A 1 136 ? -15.942 -9.309 18.052 1.00 95.38 136 LEU A O 1
ATOM 1010 N N . PHE A 1 137 ? -16.055 -7.724 19.645 1.00 95.69 137 PHE A N 1
ATOM 1011 C CA . PHE A 1 137 ? -17.393 -7.236 19.308 1.00 95.69 137 PHE A CA 1
ATOM 1012 C C . PHE A 1 137 ? -17.262 -6.062 18.349 1.00 95.69 137 PHE A C 1
ATOM 1014 O O . PHE A 1 137 ? -16.674 -5.036 18.701 1.00 95.69 137 PHE A O 1
ATOM 1021 N N . VAL A 1 138 ? -17.763 -6.246 17.132 1.00 94.75 138 VAL A N 1
ATOM 1022 C CA . VAL A 1 138 ? -17.464 -5.366 15.998 1.00 94.75 138 VAL A CA 1
ATOM 1023 C C . VAL A 1 138 ? -18.727 -5.086 15.181 1.00 94.75 138 VAL A C 1
ATOM 1025 O O . VAL A 1 138 ? -19.686 -5.866 15.260 1.00 94.75 138 VAL A O 1
ATOM 1028 N N . PRO A 1 139 ? -18.737 -4.017 14.368 1.00 94.31 139 PRO A N 1
ATOM 1029 C CA . PRO A 1 139 ? -19.854 -3.721 13.482 1.00 94.31 139 PRO A CA 1
ATOM 1030 C C . PRO A 1 139 ? -20.098 -4.886 12.517 1.00 94.31 139 PRO A C 1
ATOM 1032 O O . PRO A 1 139 ? -19.161 -5.441 11.935 1.00 94.31 139 PRO A O 1
ATOM 1035 N N . SER A 1 140 ? -21.365 -5.253 12.306 1.00 91.94 140 SER A N 1
ATOM 1036 C CA . SER A 1 140 ? -21.719 -6.386 11.430 1.00 91.94 140 SER A CA 1
ATOM 1037 C C . SER A 1 140 ? -21.152 -6.266 10.009 1.00 91.94 140 SER A C 1
ATOM 1039 O O . SER A 1 140 ? -20.819 -7.281 9.401 1.00 91.94 140 SER A O 1
ATOM 1041 N N . ALA A 1 141 ? -20.998 -5.040 9.499 1.00 88.56 141 ALA A N 1
ATOM 1042 C CA . ALA A 1 141 ? -20.456 -4.769 8.168 1.00 88.56 141 ALA A CA 1
ATOM 1043 C C . ALA A 1 141 ? -18.977 -5.178 7.998 1.00 88.56 141 ALA A C 1
ATOM 1045 O O . ALA A 1 141 ? -18.574 -5.549 6.899 1.00 88.56 141 ALA A O 1
ATOM 1046 N N . GLU A 1 142 ? -18.170 -5.149 9.063 1.00 87.94 142 GLU A N 1
ATOM 1047 C CA . GLU A 1 142 ? -16.723 -5.441 9.011 1.00 87.94 142 GLU A CA 1
ATOM 1048 C C . GLU A 1 142 ? -16.372 -6.806 9.606 1.00 87.94 142 GLU A C 1
ATOM 1050 O O . GLU A 1 142 ? -15.243 -7.287 9.473 1.00 87.94 142 GLU A O 1
ATOM 1055 N N . ALA A 1 143 ? -17.341 -7.459 10.249 1.00 90.50 143 ALA A N 1
ATOM 1056 C CA . ALA A 1 143 ? -17.123 -8.694 10.983 1.00 90.50 143 ALA A CA 1
ATOM 1057 C C . ALA A 1 143 ? -16.540 -9.813 10.103 1.00 90.50 143 ALA A C 1
ATOM 1059 O O . ALA A 1 143 ? -15.668 -10.553 10.556 1.00 90.50 143 ALA A O 1
ATOM 1060 N N . ALA A 1 144 ? -16.956 -9.902 8.833 1.00 87.75 144 ALA A N 1
ATOM 1061 C CA . ALA A 1 144 ? -16.400 -10.858 7.876 1.00 87.75 144 ALA A CA 1
ATOM 1062 C C . ALA A 1 144 ? -14.897 -10.623 7.634 1.00 87.75 144 ALA A C 1
ATOM 1064 O O . ALA A 1 144 ? -14.099 -11.546 7.794 1.00 87.75 144 ALA A O 1
ATOM 1065 N N . GLN A 1 145 ? -14.493 -9.384 7.336 1.00 85.75 145 GLN A N 1
ATOM 1066 C CA . GLN A 1 145 ? -13.091 -9.038 7.076 1.00 85.75 145 GLN A CA 1
ATOM 1067 C C . GLN A 1 145 ? -12.218 -9.227 8.320 1.00 85.75 145 GLN A C 1
ATOM 1069 O O . GLN A 1 145 ? -11.135 -9.802 8.240 1.00 85.75 145 GLN A O 1
ATOM 1074 N N . MET A 1 146 ? -12.704 -8.821 9.496 1.00 89.56 146 MET A N 1
ATOM 1075 C CA . MET A 1 146 ? -11.977 -9.050 10.747 1.00 89.56 146 MET A CA 1
ATOM 1076 C C . MET A 1 146 ? -11.854 -10.539 11.083 1.00 89.56 146 MET A C 1
ATOM 1078 O O . MET A 1 146 ? -10.822 -10.951 11.609 1.00 89.56 146 MET A O 1
ATOM 1082 N N . SER A 1 147 ? -12.862 -11.359 10.759 1.00 90.56 147 SER A N 1
ATOM 1083 C CA . SER A 1 147 ? -12.827 -12.808 11.013 1.00 90.56 147 SER A CA 1
ATOM 1084 C C . SER A 1 147 ? -11.813 -13.563 10.148 1.00 90.56 147 SER A C 1
ATOM 1086 O O . SER A 1 147 ? -11.400 -14.660 10.517 1.00 90.56 147 SER A O 1
ATOM 1088 N N . ALA A 1 148 ? -11.376 -12.974 9.029 1.00 86.69 148 ALA A N 1
ATOM 1089 C CA . ALA A 1 148 ? -10.268 -13.503 8.234 1.00 86.69 148 ALA A CA 1
ATOM 1090 C C . ALA A 1 148 ? -8.911 -13.326 8.944 1.00 86.69 148 ALA A C 1
ATOM 1092 O O . ALA A 1 148 ? -7.954 -14.033 8.640 1.00 86.69 148 ALA A O 1
ATOM 1093 N N . LEU A 1 149 ? -8.820 -12.387 9.897 1.00 88.12 149 LEU A N 1
ATOM 1094 C CA . LEU A 1 149 ? -7.592 -12.078 10.635 1.00 88.12 149 LEU A CA 1
ATOM 1095 C C . LEU A 1 149 ? -7.617 -12.581 12.080 1.00 88.12 149 LEU A C 1
ATOM 1097 O O . LEU A 1 149 ? -6.563 -12.893 12.618 1.00 88.12 149 LEU A O 1
ATOM 1101 N N . ALA A 1 150 ? -8.786 -12.652 12.720 1.00 89.25 150 ALA A N 1
ATOM 1102 C CA . ALA A 1 150 ? -8.934 -13.039 14.120 1.00 89.25 150 ALA A CA 1
ATOM 1103 C C . ALA A 1 150 ? -9.996 -14.129 14.308 1.00 89.25 150 ALA A C 1
ATOM 1105 O O . ALA A 1 150 ? -11.043 -14.129 13.667 1.00 89.25 150 ALA A O 1
ATOM 1106 N N . GLN A 1 151 ? -9.749 -15.047 15.245 1.00 86.75 151 GLN A N 1
ATOM 1107 C CA . GLN A 1 151 ? -10.575 -16.249 15.405 1.00 86.75 151 GLN A CA 1
ATOM 1108 C C . GLN A 1 151 ? -11.905 -16.015 16.137 1.00 86.75 151 GLN A C 1
ATOM 1110 O O . GLN A 1 151 ? -12.856 -16.777 15.963 1.00 86.75 151 GLN A O 1
ATOM 1115 N N . HIS A 1 152 ? -11.985 -14.991 16.988 1.00 91.56 152 HIS A N 1
ATOM 1116 C CA . HIS A 1 152 ? -13.100 -14.808 17.920 1.00 91.56 152 HIS A CA 1
ATOM 1117 C C . HIS A 1 152 ? -13.877 -13.520 17.650 1.00 91.56 152 HIS A C 1
ATOM 1119 O O . HIS A 1 152 ? -14.019 -12.673 18.528 1.00 91.56 152 HIS A O 1
ATOM 1125 N N . VAL A 1 153 ? -14.405 -13.378 16.435 1.00 93.75 153 VAL A N 1
ATOM 1126 C CA . VAL A 1 153 ? -15.185 -12.201 16.025 1.00 93.75 153 VAL A CA 1
ATOM 1127 C C . VAL A 1 153 ? -16.685 -12.417 16.247 1.00 93.75 153 VAL A C 1
ATOM 1129 O O . VAL A 1 153 ? -17.253 -13.451 15.884 1.00 93.75 153 VAL A O 1
ATOM 1132 N N . VAL A 1 154 ? -17.332 -11.423 16.850 1.00 94.75 154 VAL A N 1
ATOM 1133 C CA . VAL A 1 154 ? -18.770 -11.374 17.125 1.00 94.75 154 VAL A CA 1
ATOM 1134 C C . VAL A 1 154 ? -19.350 -10.149 16.426 1.00 94.75 154 VAL A C 1
ATOM 1136 O O . VAL A 1 154 ? -19.002 -9.016 16.758 1.00 94.75 154 VAL A O 1
ATOM 1139 N N . ALA A 1 155 ? -20.228 -10.389 15.454 1.00 94.56 155 ALA A N 1
ATOM 1140 C CA . ALA A 1 155 ? -20.923 -9.331 14.734 1.00 94.56 155 ALA A CA 1
ATOM 1141 C C . ALA A 1 155 ? -22.045 -8.756 15.602 1.00 94.56 155 ALA A C 1
ATOM 1143 O O . ALA A 1 155 ? -22.830 -9.513 16.177 1.00 94.56 155 ALA A O 1
ATOM 1144 N N . VAL A 1 156 ? -22.118 -7.429 15.682 1.00 94.94 156 VAL A N 1
ATOM 1145 C CA . VAL A 1 156 ? -23.193 -6.713 16.369 1.00 94.94 156 VAL A CA 1
ATOM 1146 C C . VAL A 1 156 ? -23.684 -5.611 15.440 1.00 94.94 156 VAL A C 1
ATOM 1148 O O . VAL A 1 156 ? -22.894 -4.796 14.963 1.00 94.94 156 VAL A O 1
ATOM 1151 N N . ALA A 1 157 ? -24.971 -5.615 15.098 1.00 94.81 157 ALA A N 1
ATOM 1152 C CA . ALA A 1 157 ? -25.542 -4.580 14.230 1.00 94.81 157 ALA A CA 1
ATOM 1153 C C . ALA A 1 157 ? -26.052 -3.387 15.042 1.00 94.81 157 ALA A C 1
ATOM 1155 O O . ALA A 1 157 ? -25.969 -2.245 14.595 1.00 94.81 157 ALA A O 1
ATOM 1156 N N . HIS A 1 158 ? -26.552 -3.653 16.248 1.00 95.88 158 HIS A N 1
ATOM 1157 C CA . HIS A 1 158 ? -27.217 -2.656 17.069 1.00 95.88 158 HIS A CA 1
ATOM 1158 C C . HIS A 1 158 ? -26.957 -2.897 18.564 1.00 95.88 158 HIS A C 1
ATOM 1160 O O . HIS A 1 158 ? -26.867 -4.034 19.031 1.00 95.88 158 HIS A O 1
ATOM 1166 N N . LEU A 1 159 ? -26.855 -1.822 19.349 1.00 95.75 159 LEU A N 1
ATOM 1167 C CA . LEU A 1 159 ? -26.477 -1.873 20.767 1.00 95.75 159 LEU A CA 1
ATOM 1168 C C . LEU A 1 159 ? -27.433 -2.731 21.624 1.00 95.75 159 LEU A C 1
ATOM 1170 O O . LEU A 1 159 ? -27.011 -3.375 22.586 1.00 95.75 159 LEU A O 1
ATOM 1174 N N . ASN A 1 160 ? -28.723 -2.769 21.281 1.00 94.56 160 ASN A N 1
ATOM 1175 C CA . ASN A 1 160 ? -29.730 -3.586 21.977 1.00 94.56 160 ASN A CA 1
ATOM 1176 C C . ASN A 1 160 ? -29.454 -5.106 21.926 1.00 94.56 160 ASN A C 1
ATOM 1178 O O . ASN A 1 160 ? -29.877 -5.819 22.840 1.00 94.56 160 ASN A O 1
ATOM 1182 N N . GLU A 1 161 ? -28.722 -5.605 20.926 1.00 93.88 161 GLU A N 1
ATOM 1183 C CA . GLU A 1 161 ? -28.414 -7.031 20.776 1.00 93.88 161 GLU A CA 1
ATOM 1184 C C . GLU A 1 161 ? -27.506 -7.532 21.910 1.00 93.88 161 GLU A C 1
ATOM 1186 O O . GLU A 1 161 ? -27.568 -8.699 22.309 1.00 93.88 161 GLU A O 1
ATOM 1191 N N . LEU A 1 162 ? -26.735 -6.627 22.528 1.00 93.25 162 LEU A N 1
ATOM 1192 C CA . LEU A 1 162 ? -25.867 -6.933 23.665 1.00 93.25 162 LEU A CA 1
ATOM 1193 C C . LEU A 1 162 ? -26.627 -7.363 24.928 1.00 93.25 162 LEU A C 1
ATOM 1195 O O . LEU A 1 162 ? -26.000 -7.880 25.849 1.00 93.25 162 LEU A O 1
ATOM 1199 N N . ARG A 1 163 ? -27.960 -7.207 24.988 1.00 90.69 163 ARG A N 1
ATOM 1200 C CA . ARG A 1 163 ? -28.789 -7.745 26.088 1.00 90.69 163 ARG A CA 1
ATOM 1201 C C . ARG A 1 163 ? -28.736 -9.265 26.172 1.00 90.69 163 ARG A C 1
ATOM 1203 O O . ARG A 1 163 ? -28.831 -9.828 27.260 1.00 90.69 163 ARG A O 1
ATOM 1210 N N . LEU A 1 164 ? -28.610 -9.927 25.024 1.00 86.69 164 LEU A N 1
ATOM 1211 C CA . LEU A 1 164 ? -28.570 -11.382 24.907 1.00 86.69 164 LEU A CA 1
ATOM 1212 C C . LEU A 1 164 ? -27.312 -11.788 24.135 1.00 86.69 164 LEU A C 1
ATOM 1214 O O . LEU A 1 164 ? -27.403 -12.362 23.051 1.00 86.69 164 LEU A O 1
ATOM 1218 N N . PRO A 1 165 ? -26.114 -11.556 24.702 1.00 80.44 165 PRO A N 1
ATOM 1219 C CA . PRO A 1 165 ? -24.862 -11.714 23.970 1.00 80.44 165 PRO A CA 1
ATOM 1220 C C . PRO A 1 165 ? -24.585 -13.173 23.578 1.00 80.44 165 PRO A C 1
ATOM 1222 O O . PRO A 1 165 ? -23.796 -13.439 22.680 1.00 80.44 165 PRO A O 1
ATOM 1225 N N . LYS A 1 166 ? -25.254 -14.136 24.229 1.00 80.19 166 LYS A N 1
ATOM 1226 C CA . LYS A 1 166 ? -25.206 -15.563 23.876 1.00 80.19 166 LYS A CA 1
ATOM 1227 C C . LYS A 1 166 ? -25.891 -15.883 22.540 1.00 80.19 166 LYS A C 1
ATOM 1229 O O . LYS A 1 166 ? -25.567 -16.907 21.951 1.00 80.19 166 LYS A O 1
ATOM 1234 N N . ASN A 1 167 ? -26.809 -15.028 22.086 1.00 82.75 167 ASN A N 1
ATOM 1235 C CA . ASN A 1 167 ? -27.543 -15.195 20.829 1.00 82.75 167 ASN A CA 1
ATOM 1236 C C . ASN A 1 167 ? -26.845 -14.512 19.646 1.00 82.75 167 ASN A C 1
ATOM 1238 O O . ASN A 1 167 ? -27.285 -14.670 18.510 1.00 82.75 167 ASN A O 1
ATOM 1242 N N . LEU A 1 168 ? -25.778 -13.750 19.904 1.00 84.88 168 LEU A N 1
ATOM 1243 C CA . LEU A 1 168 ? -25.018 -13.085 18.857 1.00 84.88 168 LEU A CA 1
ATOM 1244 C C . LEU A 1 168 ? -24.299 -14.112 17.988 1.00 84.88 168 LEU A C 1
ATOM 1246 O O . LEU A 1 168 ? -23.677 -15.060 18.483 1.00 84.88 168 LEU A O 1
ATOM 1250 N N . ALA A 1 169 ? -24.366 -13.896 16.679 1.00 77.56 169 ALA A N 1
ATOM 1251 C CA . ALA A 1 169 ? -23.690 -14.743 15.720 1.00 77.56 169 ALA A CA 1
ATOM 1252 C C . ALA A 1 169 ? -22.172 -14.570 15.859 1.00 77.56 169 ALA A C 1
ATOM 1254 O O . ALA A 1 169 ? -21.611 -13.501 15.609 1.00 77.56 169 ALA A O 1
ATOM 1255 N N . ARG A 1 170 ? -21.488 -15.656 16.230 1.00 85.06 170 ARG A N 1
ATOM 1256 C CA . ARG A 1 170 ? -20.045 -15.753 16.012 1.00 85.06 170 ARG A CA 1
ATOM 1257 C C . ARG A 1 170 ? -19.816 -15.888 14.520 1.00 85.06 170 ARG A C 1
ATOM 1259 O O . ARG A 1 170 ? -20.334 -16.820 13.900 1.00 85.06 170 ARG A O 1
ATOM 1266 N N . VAL A 1 171 ? -19.035 -14.975 13.963 1.00 84.38 171 VAL A N 1
ATOM 1267 C CA . VAL A 1 171 ? -18.627 -15.091 12.569 1.00 84.38 171 VAL A CA 1
ATOM 1268 C C . VAL A 1 171 ? -17.621 -16.227 12.502 1.00 84.38 171 VAL A C 1
ATOM 1270 O O . VAL A 1 171 ? -16.655 -16.262 13.266 1.00 84.38 171 VAL A O 1
ATOM 1273 N N . ARG A 1 172 ? -17.891 -17.215 11.646 1.00 78.50 172 ARG A N 1
ATOM 1274 C CA . ARG A 1 172 ? -16.933 -18.297 11.425 1.00 78.50 172 ARG A CA 1
ATOM 1275 C C . ARG A 1 172 ? -15.674 -17.678 10.826 1.00 78.50 172 ARG A C 1
ATOM 1277 O O . ARG A 1 172 ? -15.825 -16.935 9.859 1.00 78.50 172 ARG A O 1
ATOM 1284 N N . PRO A 1 173 ? -14.477 -17.987 11.353 1.00 69.69 173 PRO A N 1
ATOM 1285 C CA . PRO A 1 173 ? -13.246 -17.547 10.723 1.00 69.69 173 PRO A CA 1
ATOM 1286 C C . PRO A 1 173 ? -13.271 -17.984 9.264 1.00 69.69 173 PRO A C 1
ATOM 1288 O O . PRO A 1 173 ? -13.416 -19.178 8.979 1.00 69.69 173 PRO A O 1
ATOM 1291 N N . ALA A 1 174 ? -13.205 -17.025 8.345 1.00 63.47 174 ALA A N 1
ATOM 1292 C CA . ALA A 1 174 ? -13.027 -17.350 6.945 1.00 63.47 174 ALA A CA 1
ATOM 1293 C C . ALA A 1 174 ? -11.644 -18.000 6.810 1.00 63.47 174 ALA A C 1
ATOM 1295 O O . ALA A 1 174 ? -10.618 -17.365 7.041 1.00 63.47 174 ALA A O 1
ATOM 1296 N N . THR A 1 175 ? -11.601 -19.294 6.496 1.00 51.38 175 THR A N 1
ATOM 1297 C CA . THR A 1 175 ? -10.358 -19.968 6.114 1.00 51.38 175 THR A CA 1
ATOM 1298 C C . THR A 1 175 ? -10.024 -19.547 4.689 1.00 51.38 175 THR A C 1
ATOM 1300 O O . THR A 1 175 ? -10.422 -20.215 3.739 1.00 51.38 175 THR A O 1
ATOM 1303 N N . GLY A 1 176 ? -9.364 -18.405 4.532 1.00 52.94 176 GLY A N 1
ATOM 1304 C CA . GLY A 1 176 ? -8.985 -17.886 3.223 1.00 52.94 176 GLY A CA 1
ATOM 1305 C C . GLY A 1 176 ? -8.784 -16.379 3.238 1.00 52.94 176 GLY A C 1
ATOM 1306 O O . GLY A 1 176 ? -9.350 -15.679 4.075 1.00 52.94 176 GLY A O 1
ATOM 1307 N N . ALA A 1 177 ? -7.938 -15.916 2.317 1.00 54.00 177 ALA A N 1
ATOM 1308 C CA . ALA A 1 177 ? -7.645 -14.516 2.040 1.00 54.00 177 ALA A CA 1
ATOM 1309 C C . ALA A 1 177 ? -8.886 -13.608 2.115 1.00 54.00 177 ALA A C 1
ATOM 1311 O O . ALA A 1 177 ? -9.981 -14.030 1.745 1.00 54.00 177 ALA A O 1
ATOM 1312 N N . LEU A 1 178 ? -8.692 -12.356 2.552 1.00 59.81 178 LEU A N 1
ATOM 1313 C CA . LEU A 1 178 ? -9.712 -11.304 2.505 1.00 59.81 178 LEU A CA 1
ATOM 1314 C C . LEU A 1 178 ? -10.364 -11.316 1.118 1.00 59.81 178 LEU A C 1
ATOM 1316 O O . LEU A 1 178 ? -9.702 -10.983 0.133 1.00 59.81 178 LEU A O 1
ATOM 1320 N N . GLU A 1 179 ? -11.623 -11.756 1.030 1.00 53.03 179 GLU A N 1
ATOM 1321 C CA . GLU A 1 179 ? -12.281 -11.863 -0.268 1.00 53.03 179 GLU A CA 1
ATOM 1322 C C . GLU A 1 179 ? -12.355 -10.461 -0.893 1.00 53.03 179 GLU A C 1
ATOM 1324 O O . GLU A 1 179 ? -12.885 -9.536 -0.264 1.00 53.03 179 GLU A O 1
ATOM 1329 N N . PRO A 1 180 ? -11.798 -10.273 -2.105 1.00 55.53 180 PRO A N 1
ATOM 1330 C CA . PRO A 1 180 ? -11.880 -9.005 -2.802 1.00 55.53 180 PRO A CA 1
ATOM 1331 C C . PRO A 1 180 ? -13.341 -8.583 -2.911 1.00 55.53 180 PRO A C 1
ATOM 1333 O O . PRO A 1 180 ? -14.182 -9.355 -3.377 1.00 55.53 180 PRO A O 1
ATOM 1336 N N . THR A 1 181 ? -13.643 -7.329 -2.576 1.00 54.25 181 THR A N 1
ATOM 1337 C CA . THR A 1 181 ? -14.906 -6.746 -3.032 1.00 54.25 181 THR A CA 1
ATOM 1338 C C . THR A 1 181 ? -14.787 -6.660 -4.551 1.00 54.25 181 THR A C 1
ATOM 1340 O O . THR A 1 181 ? -13.994 -5.862 -5.048 1.00 54.25 181 THR A O 1
ATOM 1343 N N . ILE A 1 182 ? -15.481 -7.532 -5.294 1.00 48.81 182 ILE A N 1
ATOM 1344 C CA . ILE A 1 182 ? -15.347 -7.628 -6.755 1.00 48.81 182 ILE A CA 1
ATOM 1345 C C . ILE A 1 182 ? -15.880 -6.337 -7.384 1.00 48.81 182 ILE A C 1
ATOM 1347 O O . ILE A 1 182 ? -17.046 -6.217 -7.747 1.00 48.81 182 ILE A O 1
ATOM 1351 N N . SER A 1 183 ? -15.000 -5.355 -7.524 1.00 51.66 183 SER A N 1
ATOM 1352 C CA . SER A 1 183 ? -15.190 -4.206 -8.389 1.00 51.66 183 SER A CA 1
ATOM 1353 C C . SER A 1 183 ? -14.608 -4.579 -9.746 1.00 51.66 183 SER A C 1
ATOM 1355 O O . SER A 1 183 ? -13.389 -4.687 -9.909 1.00 51.66 183 SER A O 1
ATOM 1357 N N . ALA A 1 184 ? -15.475 -4.802 -10.734 1.00 51.03 184 ALA A N 1
ATOM 1358 C CA . ALA A 1 184 ? -15.044 -4.917 -12.119 1.00 51.03 184 ALA A CA 1
ATOM 1359 C C . ALA A 1 184 ? -14.388 -3.590 -12.525 1.00 51.03 184 ALA A C 1
ATOM 1361 O O . ALA A 1 184 ? -15.072 -2.586 -12.729 1.00 51.03 184 ALA A O 1
ATOM 1362 N N . ARG A 1 185 ? -13.051 -3.555 -12.607 1.00 58.94 185 ARG A N 1
ATOM 1363 C CA . ARG A 1 185 ? -12.367 -2.398 -13.186 1.00 58.94 185 ARG A CA 1
ATOM 1364 C C . ARG A 1 185 ? -12.783 -2.288 -14.653 1.00 58.94 185 ARG A C 1
ATOM 1366 O O . ARG A 1 185 ? -12.867 -3.314 -15.330 1.00 58.94 185 ARG A O 1
ATOM 1373 N N . PRO A 1 186 ? -13.040 -1.073 -15.159 1.00 55.56 186 PRO A N 1
ATOM 1374 C CA . PRO A 1 186 ? -13.319 -0.891 -16.573 1.00 55.56 186 PRO A CA 1
ATOM 1375 C C . PRO A 1 186 ? -12.155 -1.460 -17.393 1.00 55.56 186 PRO A C 1
ATOM 1377 O O . PRO A 1 186 ? -10.991 -1.174 -17.098 1.00 55.56 186 PRO A O 1
ATOM 1380 N N . ASN A 1 187 ? -12.467 -2.273 -18.408 1.00 65.56 187 ASN A N 1
ATOM 1381 C CA . ASN A 1 187 ? -11.461 -2.824 -19.314 1.00 65.56 187 ASN A CA 1
ATOM 1382 C C . ASN A 1 187 ? -10.650 -1.671 -19.913 1.00 65.56 187 ASN A C 1
ATOM 1384 O O . ASN A 1 187 ? -11.188 -0.843 -20.651 1.00 65.56 187 ASN A O 1
ATOM 1388 N N . THR A 1 188 ? -9.356 -1.597 -19.591 1.00 70.62 188 THR A N 1
ATOM 1389 C CA . THR A 1 188 ? -8.485 -0.622 -20.250 1.00 70.62 188 THR A CA 1
ATOM 1390 C C . THR A 1 188 ? -8.296 -1.069 -21.696 1.00 70.62 188 THR A C 1
ATOM 1392 O O . THR A 1 188 ? -7.973 -2.241 -21.912 1.00 70.62 188 THR A O 1
ATOM 1395 N N . PRO A 1 189 ? -8.473 -0.174 -22.681 1.00 78.31 189 PRO A N 1
ATOM 1396 C CA . PRO A 1 189 ? -8.160 -0.484 -24.069 1.00 78.31 189 PRO A CA 1
ATOM 1397 C C . PRO A 1 189 ? -6.704 -0.943 -24.212 1.00 78.31 189 PRO A C 1
ATOM 1399 O O . PRO A 1 189 ? -5.819 -0.470 -23.497 1.00 78.31 189 PRO A O 1
ATOM 1402 N N . LEU A 1 190 ? -6.465 -1.872 -25.138 1.00 82.94 190 LEU A N 1
ATOM 1403 C CA . LEU A 1 190 ? -5.147 -2.456 -25.374 1.00 82.94 190 LEU A CA 1
ATOM 1404 C C . LEU A 1 190 ? -4.417 -1.722 -26.510 1.00 82.94 190 LEU A C 1
ATOM 1406 O O . LEU A 1 190 ? -5.034 -1.409 -27.534 1.00 82.94 190 LEU A O 1
ATOM 1410 N N . PRO A 1 191 ? -3.104 -1.457 -26.370 1.00 81.38 191 PRO A N 1
ATOM 1411 C CA . PRO A 1 191 ? -2.348 -0.749 -27.391 1.00 81.38 191 PRO A CA 1
ATOM 1412 C C . PRO A 1 191 ? -2.174 -1.610 -28.644 1.00 81.38 191 PRO A C 1
ATOM 1414 O O . PRO A 1 191 ? -1.731 -2.759 -28.581 1.00 81.38 191 PRO A O 1
ATOM 1417 N N . SER A 1 192 ? -2.466 -1.021 -29.802 1.00 78.75 192 SER A N 1
ATOM 1418 C CA . SER A 1 192 ? -2.307 -1.661 -31.112 1.00 78.75 192 SER A CA 1
ATOM 1419 C C . SER A 1 192 ? -1.095 -1.091 -31.849 1.00 78.75 192 SER A C 1
ATOM 1421 O O . SER A 1 192 ? -0.854 0.114 -31.808 1.00 78.75 192 SER A O 1
ATOM 1423 N N . GLY A 1 193 ? -0.306 -1.944 -32.508 1.00 74.50 193 GLY A N 1
ATOM 1424 C CA . GLY A 1 193 ? 0.835 -1.502 -33.328 1.00 74.50 193 GLY A CA 1
ATOM 1425 C C . GLY A 1 193 ? 2.056 -0.966 -32.560 1.00 74.50 193 GLY A C 1
ATOM 1426 O O . GLY A 1 193 ? 2.867 -0.255 -33.142 1.00 74.50 193 GLY A O 1
ATOM 1427 N N . GLN A 1 194 ? 2.217 -1.290 -31.269 1.00 83.75 194 GLN A N 1
ATOM 1428 C CA . GLN A 1 194 ? 3.333 -0.812 -30.428 1.00 83.75 194 GLN A CA 1
ATOM 1429 C C . GLN A 1 194 ? 4.100 -1.980 -29.768 1.00 83.75 194 GLN A C 1
ATOM 1431 O O . GLN A 1 194 ? 3.956 -2.223 -28.568 1.00 83.75 194 GLN A O 1
ATOM 1436 N N . PRO A 1 195 ? 4.900 -2.760 -30.523 1.00 85.81 195 PRO A N 1
ATOM 1437 C CA . PRO A 1 195 ? 5.563 -3.957 -29.996 1.00 85.81 195 PRO A CA 1
ATOM 1438 C C . PRO A 1 195 ? 6.574 -3.650 -28.883 1.00 85.81 195 PRO A C 1
ATOM 1440 O O . PRO A 1 195 ? 6.667 -4.416 -27.925 1.00 85.81 195 PRO A O 1
ATOM 1443 N N . GLU A 1 196 ? 7.279 -2.523 -28.983 1.00 87.94 196 GLU A N 1
ATOM 1444 C CA . GLU A 1 196 ? 8.266 -2.081 -27.993 1.00 87.94 196 GLU A CA 1
ATOM 1445 C C . GLU A 1 196 ? 7.610 -1.758 -26.645 1.00 87.94 196 GLU A C 1
ATOM 1447 O O . GLU A 1 196 ? 8.093 -2.191 -25.600 1.00 87.94 196 GLU A O 1
ATOM 1452 N N . LEU A 1 197 ? 6.438 -1.110 -26.675 1.00 90.06 197 LEU A N 1
ATOM 1453 C CA . LEU A 1 197 ? 5.644 -0.855 -25.477 1.00 90.06 197 LEU A CA 1
ATOM 1454 C C . LEU A 1 197 ? 5.192 -2.161 -24.814 1.00 90.06 197 LEU A C 1
ATOM 1456 O O . LEU A 1 197 ? 5.326 -2.309 -23.603 1.00 90.06 197 LEU A O 1
ATOM 1460 N N . TRP A 1 198 ? 4.683 -3.119 -25.593 1.00 91.69 198 TRP A N 1
ATOM 1461 C CA . TRP A 1 198 ? 4.284 -4.426 -25.064 1.00 91.69 198 TRP A CA 1
ATOM 1462 C C . TRP A 1 198 ? 5.457 -5.165 -24.414 1.00 91.69 198 TRP A C 1
ATOM 1464 O O . TRP A 1 198 ? 5.289 -5.757 -23.345 1.00 91.69 198 TRP A O 1
ATOM 1474 N N . ARG A 1 199 ? 6.646 -5.130 -25.033 1.00 94.31 199 ARG A N 1
ATOM 1475 C CA . ARG A 1 199 ? 7.851 -5.747 -24.461 1.00 94.31 199 ARG A CA 1
ATOM 1476 C C . ARG A 1 199 ? 8.239 -5.058 -23.155 1.00 94.31 199 ARG A C 1
ATOM 1478 O O . ARG A 1 199 ? 8.352 -5.745 -22.145 1.00 94.31 199 ARG A O 1
ATOM 1485 N N . ALA A 1 200 ? 8.334 -3.729 -23.134 1.00 94.62 200 ALA A N 1
ATOM 1486 C CA . ALA A 1 200 ? 8.667 -2.971 -21.929 1.00 94.62 200 ALA A CA 1
ATOM 1487 C C . ALA A 1 200 ? 7.650 -3.188 -20.796 1.00 94.62 200 ALA A C 1
ATOM 1489 O O . ALA A 1 200 ? 8.043 -3.482 -19.670 1.00 94.62 200 ALA A O 1
ATOM 1490 N N . ALA A 1 201 ? 6.347 -3.148 -21.096 1.00 95.00 201 ALA A N 1
ATOM 1491 C CA . ALA A 1 201 ? 5.285 -3.418 -20.128 1.00 95.00 201 ALA A CA 1
ATOM 1492 C C . ALA A 1 201 ? 5.390 -4.833 -19.533 1.00 95.00 201 ALA A C 1
ATOM 1494 O O . ALA A 1 201 ? 5.216 -5.012 -18.328 1.00 95.00 201 ALA A O 1
ATOM 1495 N N . THR A 1 202 ? 5.740 -5.827 -20.357 1.00 96.38 202 THR A N 1
ATOM 1496 C CA . THR A 1 202 ? 5.965 -7.212 -19.911 1.00 96.38 202 THR A CA 1
ATOM 1497 C C . THR A 1 202 ? 7.162 -7.306 -18.965 1.00 96.38 202 THR A C 1
ATOM 1499 O O . THR A 1 202 ? 7.053 -7.916 -17.902 1.00 96.38 202 THR A O 1
ATOM 1502 N N . LEU A 1 203 ? 8.292 -6.677 -19.313 1.00 97.19 203 LEU A N 1
ATOM 1503 C CA . LEU A 1 203 ? 9.484 -6.640 -18.458 1.00 97.19 203 LEU A CA 1
ATOM 1504 C C . LEU A 1 203 ? 9.182 -5.956 -17.121 1.00 97.19 203 LEU A C 1
ATOM 1506 O O . LEU A 1 203 ? 9.521 -6.488 -16.062 1.00 97.19 203 LEU A O 1
ATOM 1510 N N . CYS A 1 204 ? 8.501 -4.809 -17.164 1.00 96.75 204 CYS A N 1
ATOM 1511 C CA . CYS A 1 204 ? 8.061 -4.074 -15.987 1.00 96.75 204 CYS A CA 1
ATOM 1512 C C . CYS A 1 204 ? 7.176 -4.930 -15.084 1.00 96.75 204 CYS A C 1
ATOM 1514 O O . CYS A 1 204 ? 7.471 -5.046 -13.897 1.00 96.75 204 CYS A O 1
ATOM 1516 N N . ALA A 1 205 ? 6.128 -5.555 -15.617 1.00 96.38 205 ALA A N 1
ATOM 1517 C CA . ALA A 1 205 ? 5.214 -6.366 -14.819 1.00 96.38 205 ALA A CA 1
ATOM 1518 C C . ALA A 1 205 ? 5.896 -7.616 -14.230 1.00 96.38 205 ALA A C 1
ATOM 1520 O O . ALA A 1 205 ? 5.697 -7.930 -13.056 1.00 96.38 205 ALA A O 1
ATOM 1521 N N . ALA A 1 206 ? 6.751 -8.295 -15.003 1.00 97.00 206 ALA A N 1
ATOM 1522 C CA . ALA A 1 206 ? 7.466 -9.487 -14.547 1.00 97.00 206 ALA A CA 1
ATOM 1523 C C . ALA A 1 206 ? 8.499 -9.186 -13.457 1.00 97.00 206 ALA A C 1
ATOM 1525 O O . ALA A 1 206 ? 8.574 -9.902 -12.457 1.00 97.00 206 ALA A O 1
ATOM 1526 N N . GLY A 1 207 ? 9.313 -8.148 -13.653 1.00 95.75 207 GLY A N 1
ATOM 1527 C CA . GLY A 1 207 ? 10.442 -7.835 -12.777 1.00 95.75 207 GLY A CA 1
ATOM 1528 C C . GLY A 1 207 ? 10.160 -6.790 -11.703 1.00 95.75 207 GLY A C 1
ATOM 1529 O O . GLY A 1 207 ? 10.993 -6.625 -10.815 1.00 95.75 207 GLY A O 1
ATOM 1530 N N . GLY A 1 208 ? 9.026 -6.087 -11.767 1.00 95.88 208 GLY A N 1
ATOM 1531 C CA . GLY A 1 208 ? 8.704 -4.964 -10.879 1.00 95.88 208 GLY A CA 1
ATOM 1532 C C . GLY A 1 208 ? 9.502 -3.689 -11.184 1.00 95.88 208 GLY A C 1
ATOM 1533 O O . GLY A 1 208 ? 9.726 -2.881 -10.285 1.00 95.88 208 GLY A O 1
ATOM 1534 N N . HIS A 1 209 ? 9.972 -3.524 -12.426 1.00 96.75 209 HIS A N 1
ATOM 1535 C CA . HIS A 1 209 ? 10.869 -2.434 -12.844 1.00 96.75 209 HIS A CA 1
ATOM 1536 C C . HIS A 1 209 ? 10.147 -1.105 -13.025 1.00 96.75 209 HIS A C 1
ATOM 1538 O O . HIS A 1 209 ? 9.055 -1.061 -13.592 1.00 96.75 209 HIS A O 1
ATOM 1544 N N . HIS A 1 210 ? 10.775 -0.011 -12.616 1.00 96.62 210 HIS A N 1
ATOM 1545 C CA . HIS A 1 210 ? 10.266 1.331 -12.875 1.00 96.62 210 HIS A CA 1
ATOM 1546 C C . HIS A 1 210 ? 10.411 1.707 -14.355 1.00 96.62 210 HIS A C 1
ATOM 1548 O O . HIS A 1 210 ? 11.418 1.378 -14.986 1.00 96.62 210 HIS A O 1
ATOM 1554 N N . LEU A 1 211 ? 9.423 2.427 -14.888 1.00 96.44 211 LEU A N 1
ATOM 1555 C CA . LEU A 1 211 ? 9.355 2.817 -16.299 1.00 96.44 211 LEU A CA 1
ATOM 1556 C C . LEU A 1 211 ? 9.214 4.330 -16.444 1.00 96.44 211 LEU A C 1
ATOM 1558 O O . LEU A 1 211 ? 8.344 4.918 -15.803 1.00 96.44 211 LEU A O 1
ATOM 1562 N N . LEU A 1 212 ? 9.987 4.935 -17.345 1.00 95.88 212 LEU A N 1
ATOM 1563 C CA . LEU A 1 212 ? 9.715 6.274 -17.868 1.00 95.88 212 LEU A CA 1
ATOM 1564 C C . LEU A 1 212 ? 9.429 6.208 -19.369 1.00 95.88 212 LEU A C 1
ATOM 1566 O O . LEU A 1 212 ? 10.233 5.714 -20.159 1.00 95.88 212 LEU A O 1
ATOM 1570 N N . MET A 1 213 ? 8.279 6.747 -19.755 1.00 94.56 213 MET A N 1
ATOM 1571 C CA . MET A 1 213 ? 7.836 6.852 -21.138 1.00 94.56 213 MET A CA 1
ATOM 1572 C C . MET A 1 213 ? 7.958 8.296 -21.613 1.00 94.56 213 MET A C 1
ATOM 1574 O O . MET A 1 213 ? 7.338 9.190 -21.037 1.00 94.56 213 MET A O 1
ATOM 1578 N N . SER A 1 214 ? 8.694 8.522 -22.696 1.00 92.75 214 SER A N 1
ATOM 1579 C CA . SER A 1 214 ? 8.701 9.804 -23.403 1.00 92.75 214 SER A CA 1
ATOM 1580 C C . SER A 1 214 ? 7.944 9.665 -24.716 1.00 92.75 214 SER A C 1
ATOM 1582 O O . SER A 1 214 ? 8.187 8.734 -25.477 1.00 92.75 214 SER A O 1
ATOM 1584 N N . GLY A 1 215 ? 7.007 10.558 -25.006 1.00 90.19 215 GLY A N 1
ATOM 1585 C CA . GLY A 1 215 ? 6.278 10.498 -26.271 1.00 90.19 215 GLY A CA 1
ATOM 1586 C C . GLY A 1 215 ? 5.393 11.706 -26.495 1.00 90.19 215 GLY A C 1
ATOM 1587 O O . GLY A 1 215 ? 5.053 12.425 -25.553 1.00 90.19 215 GLY A O 1
ATOM 1588 N N . GLU A 1 216 ? 4.996 11.923 -27.743 1.00 87.94 216 GLU A N 1
ATOM 1589 C CA . GLU A 1 216 ? 4.105 13.024 -28.105 1.00 87.94 216 GLU A CA 1
ATOM 1590 C C . GLU A 1 216 ? 2.696 12.871 -27.480 1.00 87.94 216 GLU A C 1
ATOM 1592 O O . GLU A 1 216 ? 2.318 11.793 -26.985 1.00 87.94 216 GLU A O 1
ATOM 1597 N N . PRO A 1 217 ? 1.892 13.947 -27.448 1.00 85.69 217 PRO A N 1
ATOM 1598 C CA . PRO A 1 217 ? 0.497 13.865 -27.030 1.00 85.69 217 PRO A CA 1
ATOM 1599 C C . PRO A 1 217 ? -0.288 12.846 -27.870 1.00 85.69 217 PRO A C 1
ATOM 1601 O O . PRO A 1 217 ? -0.172 12.805 -29.092 1.00 85.69 217 PRO A O 1
ATOM 1604 N N . GLY A 1 218 ? -1.104 12.016 -27.215 1.00 82.75 218 GLY A N 1
ATOM 1605 C CA . GLY A 1 218 ? -1.912 10.997 -27.897 1.00 82.75 218 GLY A CA 1
ATOM 1606 C C . GLY A 1 218 ? -1.166 9.716 -28.296 1.00 82.75 218 GLY A C 1
ATOM 1607 O O . GLY A 1 218 ? -1.756 8.870 -28.961 1.00 82.75 218 GLY A O 1
ATOM 1608 N N . ALA A 1 219 ? 0.086 9.524 -27.865 1.00 84.06 219 ALA A N 1
ATOM 1609 C CA . ALA A 1 219 ? 0.848 8.292 -28.114 1.00 84.06 219 ALA A CA 1
ATOM 1610 C C . ALA A 1 219 ? 0.383 7.066 -27.290 1.00 84.06 219 ALA A C 1
ATOM 1612 O O . ALA A 1 219 ? 0.924 5.977 -27.455 1.00 84.06 219 ALA A O 1
ATOM 1613 N N . GLY A 1 220 ? -0.607 7.221 -26.401 1.00 85.69 220 GLY A N 1
ATOM 1614 C CA . GLY A 1 220 ? -1.131 6.122 -25.576 1.00 85.69 220 GLY A CA 1
ATOM 1615 C C . GLY A 1 220 ? -0.394 5.894 -24.249 1.00 85.69 220 GLY A C 1
ATOM 1616 O O . GLY A 1 220 ? -0.470 4.806 -23.695 1.00 85.69 220 GLY A O 1
ATOM 1617 N N . LYS A 1 221 ? 0.292 6.906 -23.698 1.00 90.38 221 LYS A N 1
ATOM 1618 C CA . LYS A 1 221 ? 1.059 6.800 -22.435 1.00 90.38 221 LYS A CA 1
ATOM 1619 C C . LYS A 1 221 ? 0.195 6.394 -21.227 1.00 90.38 221 LYS A C 1
ATOM 1621 O O . LYS A 1 221 ? 0.564 5.506 -20.468 1.00 90.38 221 LYS A O 1
ATOM 1626 N N . THR A 1 222 ? -0.992 6.979 -21.082 1.00 89.19 222 THR A N 1
ATOM 1627 C CA . THR A 1 222 ? -1.953 6.599 -20.029 1.00 89.19 222 THR A CA 1
ATOM 1628 C C . THR A 1 222 ? -2.487 5.174 -20.237 1.00 89.19 222 THR A C 1
ATOM 1630 O O . THR A 1 222 ? -2.637 4.414 -19.284 1.00 89.19 222 THR A O 1
ATOM 1633 N N . MET A 1 223 ? -2.716 4.778 -21.496 1.00 88.38 223 MET A N 1
ATOM 1634 C CA . MET A 1 223 ? -3.144 3.419 -21.859 1.00 88.38 223 MET A CA 1
ATOM 1635 C C . MET A 1 223 ? -2.068 2.382 -21.503 1.00 88.38 223 MET A C 1
ATOM 1637 O O . MET A 1 223 ? -2.383 1.330 -20.953 1.00 88.38 223 MET A O 1
ATOM 1641 N N . ALA A 1 224 ? -0.796 2.705 -21.745 1.00 88.12 224 ALA A N 1
ATOM 1642 C CA . ALA A 1 224 ? 0.349 1.888 -21.360 1.00 88.12 224 ALA A CA 1
ATOM 1643 C C . ALA A 1 224 ? 0.421 1.627 -19.848 1.00 88.12 224 ALA A C 1
ATOM 1645 O O . ALA A 1 224 ? 0.660 0.495 -19.430 1.00 88.12 224 ALA A O 1
ATOM 1646 N N . ALA A 1 225 ? 0.187 2.650 -19.022 1.00 91.19 225 ALA A N 1
ATOM 1647 C CA . ALA A 1 225 ? 0.179 2.491 -17.569 1.00 91.19 225 ALA A CA 1
ATOM 1648 C C . ALA A 1 225 ? -0.936 1.541 -17.102 1.00 91.19 225 ALA A C 1
ATOM 1650 O O . ALA A 1 225 ? -0.686 0.632 -16.308 1.00 91.19 225 ALA A O 1
ATOM 1651 N N . GLY A 1 226 ? -2.139 1.680 -17.672 1.00 90.12 226 GLY A N 1
ATOM 1652 C CA . GLY A 1 226 ? -3.245 0.763 -17.398 1.00 90.12 226 GLY A CA 1
ATOM 1653 C C . GLY A 1 226 ? -2.968 -0.673 -17.861 1.00 90.12 226 GLY A C 1
ATOM 1654 O O . GLY A 1 226 ? -3.280 -1.613 -17.131 1.00 90.12 226 GLY A O 1
ATOM 1655 N N . LEU A 1 227 ? -2.304 -0.861 -19.012 1.00 90.62 227 LEU A N 1
ATOM 1656 C CA . LEU A 1 227 ? -1.844 -2.179 -19.469 1.00 90.62 227 LEU A CA 1
ATOM 1657 C C . LEU A 1 227 ? -0.912 -2.839 -18.441 1.00 90.62 227 LEU A C 1
ATOM 1659 O O . LEU A 1 227 ? -1.092 -4.012 -18.122 1.00 90.62 227 LEU A O 1
ATOM 1663 N N . ILE A 1 228 ? 0.063 -2.101 -17.901 1.00 92.50 228 ILE A N 1
ATOM 1664 C CA . ILE A 1 228 ? 0.980 -2.634 -16.880 1.00 92.50 228 ILE A CA 1
ATOM 1665 C C . ILE A 1 228 ? 0.199 -3.061 -15.637 1.00 92.50 228 ILE A C 1
ATOM 1667 O O . ILE A 1 228 ? 0.405 -4.168 -15.145 1.00 92.50 228 ILE A O 1
ATOM 1671 N N . GLY A 1 229 ? -0.754 -2.239 -15.185 1.00 90.81 229 GLY A N 1
ATOM 1672 C CA . GLY A 1 229 ? -1.645 -2.586 -14.077 1.00 90.81 229 GLY A CA 1
ATOM 1673 C C . GLY A 1 229 ? -2.408 -3.898 -14.299 1.00 90.81 229 GLY A C 1
ATOM 1674 O O . GLY A 1 229 ? -2.571 -4.671 -13.358 1.00 90.81 229 GLY A O 1
ATOM 1675 N N . GLN A 1 230 ? -2.822 -4.185 -15.538 1.00 89.75 230 GLN A N 1
ATOM 1676 C CA . GLN A 1 230 ? -3.476 -5.449 -15.891 1.00 89.75 230 GLN A CA 1
ATOM 1677 C C . GLN A 1 230 ? -2.518 -6.640 -15.990 1.00 89.75 230 GLN A C 1
ATOM 1679 O O . GLN A 1 230 ? -2.953 -7.769 -15.784 1.00 89.75 230 GLN A O 1
ATOM 1684 N N . LEU A 1 231 ? -1.253 -6.418 -16.352 1.00 92.75 231 LEU A N 1
ATOM 1685 C CA . LEU A 1 231 ? -0.244 -7.468 -16.526 1.00 92.75 231 LEU A CA 1
ATOM 1686 C C . LEU A 1 231 ? 0.382 -7.937 -15.207 1.00 92.75 231 LEU A C 1
ATOM 1688 O O . LEU A 1 231 ? 1.011 -8.995 -15.183 1.00 92.75 231 LEU A O 1
ATOM 1692 N N . LEU A 1 232 ? 0.251 -7.156 -14.133 1.00 92.94 232 LEU A N 1
ATOM 1693 C CA . LEU A 1 232 ? 0.870 -7.472 -12.850 1.00 92.94 232 LEU A CA 1
ATOM 1694 C C . LEU A 1 232 ? 0.422 -8.843 -12.304 1.00 92.94 232 LEU A C 1
ATOM 1696 O O . LEU A 1 232 ? -0.767 -9.168 -12.361 1.00 92.94 232 LEU A O 1
ATOM 1700 N N . PRO A 1 233 ? 1.348 -9.629 -11.717 1.00 91.19 233 PRO A N 1
ATOM 1701 C CA . PRO A 1 233 ? 1.009 -10.872 -11.026 1.00 91.19 233 PRO A CA 1
ATOM 1702 C C . PRO A 1 233 ? -0.022 -10.651 -9.913 1.00 91.19 233 PRO A C 1
ATOM 1704 O O . PRO A 1 233 ? -0.073 -9.573 -9.316 1.00 91.19 233 PRO A O 1
ATOM 1707 N N . ALA A 1 234 ? -0.786 -11.687 -9.560 1.00 89.00 234 ALA A N 1
ATOM 1708 C CA . ALA A 1 234 ? -1.701 -11.640 -8.418 1.00 89.00 234 ALA A CA 1
ATOM 1709 C C . ALA A 1 234 ? -0.970 -11.271 -7.110 1.00 89.00 234 ALA A C 1
ATOM 1711 O O . ALA A 1 234 ? 0.236 -11.494 -6.971 1.00 89.00 234 ALA A O 1
ATOM 1712 N N . LEU A 1 235 ? -1.691 -10.658 -6.170 1.00 89.06 235 LEU A N 1
ATOM 1713 C CA . LEU A 1 235 ? -1.153 -10.309 -4.853 1.00 89.06 235 LEU A CA 1
ATOM 1714 C C . LEU A 1 235 ? -0.912 -11.569 -4.016 1.00 89.06 235 LEU A C 1
ATOM 1716 O O . LEU A 1 235 ? -1.713 -12.502 -4.059 1.00 89.06 235 LEU A O 1
ATOM 1720 N N . SER A 1 236 ? 0.168 -11.570 -3.232 1.00 88.50 236 SER A N 1
ATOM 1721 C CA . SER A 1 236 ? 0.361 -12.564 -2.172 1.00 88.50 236 SER A CA 1
ATOM 1722 C C . SER A 1 236 ? -0.593 -12.286 -1.000 1.00 88.50 236 SER A C 1
ATOM 1724 O O . SER A 1 236 ? -1.057 -11.158 -0.846 1.00 88.50 236 SER A O 1
ATOM 1726 N N . GLU A 1 237 ? -0.856 -13.269 -0.133 1.00 85.88 237 GLU A N 1
ATOM 1727 C CA . GLU A 1 237 ? -1.667 -13.054 1.082 1.00 85.88 237 GLU A CA 1
ATOM 1728 C C . GLU A 1 237 ? -1.094 -11.936 1.967 1.00 85.88 237 GLU A C 1
ATOM 1730 O O . GLU A 1 237 ? -1.829 -11.102 2.495 1.00 85.88 237 GLU A O 1
ATOM 1735 N N . LYS A 1 238 ? 0.240 -11.873 2.069 1.00 88.06 238 LYS A N 1
ATOM 1736 C CA . LYS A 1 238 ? 0.942 -10.811 2.792 1.00 88.06 238 LYS A CA 1
ATOM 1737 C C . LYS A 1 238 ? 0.702 -9.443 2.147 1.00 88.06 238 LYS A C 1
ATOM 1739 O O . LYS A 1 238 ? 0.382 -8.496 2.858 1.00 88.06 238 LYS A O 1
ATOM 1744 N N . ASP A 1 239 ? 0.825 -9.348 0.822 1.00 91.06 239 ASP A N 1
ATOM 1745 C CA . ASP A 1 239 ? 0.606 -8.094 0.087 1.00 91.06 239 ASP A CA 1
ATOM 1746 C C . ASP A 1 239 ? -0.850 -7.620 0.245 1.00 91.06 239 ASP A C 1
ATOM 1748 O O . ASP A 1 239 ? -1.101 -6.433 0.449 1.00 91.06 239 ASP A O 1
ATOM 1752 N N . GLN A 1 240 ? -1.817 -8.545 0.181 1.00 90.06 240 GLN A N 1
ATOM 1753 C CA . GLN A 1 240 ? -3.238 -8.238 0.373 1.00 90.06 240 GLN A CA 1
ATOM 1754 C C . GLN A 1 240 ? -3.516 -7.699 1.773 1.00 90.06 240 GLN A C 1
ATOM 1756 O O . GLN A 1 240 ? -4.257 -6.725 1.916 1.00 90.06 240 GLN A O 1
ATOM 1761 N N . LEU A 1 241 ? -2.915 -8.300 2.801 1.00 88.81 241 LEU A N 1
ATOM 1762 C CA . LEU A 1 241 ? -3.036 -7.829 4.174 1.00 88.81 241 LEU A CA 1
ATOM 1763 C C . LEU A 1 241 ? -2.434 -6.430 4.346 1.00 88.81 241 LEU A C 1
ATOM 1765 O O . LEU A 1 241 ? -3.102 -5.547 4.881 1.00 88.81 241 LEU A O 1
ATOM 1769 N N . GLU A 1 242 ? -1.195 -6.214 3.892 1.00 92.69 242 GLU A N 1
ATOM 1770 C CA . GLU A 1 242 ? -0.524 -4.912 4.005 1.00 92.69 242 GLU A CA 1
ATOM 1771 C C . GLU A 1 242 ? -1.326 -3.814 3.291 1.00 92.69 242 GLU A C 1
ATOM 1773 O O . GLU A 1 242 ? -1.572 -2.755 3.875 1.00 92.69 242 GLU A O 1
ATOM 1778 N N . ALA A 1 243 ? -1.815 -4.083 2.075 1.00 93.12 243 ALA A N 1
ATOM 1779 C CA . ALA A 1 243 ? -2.681 -3.161 1.346 1.00 93.12 243 ALA A CA 1
ATOM 1780 C C . ALA A 1 243 ? -3.998 -2.895 2.096 1.00 93.12 243 ALA A C 1
ATOM 1782 O O . ALA A 1 243 ? -4.376 -1.738 2.275 1.00 93.12 243 ALA A O 1
ATOM 1783 N N . SER A 1 244 ? -4.663 -3.933 2.605 1.00 91.25 244 SER A N 1
ATOM 1784 C CA . SER A 1 244 ? -5.926 -3.786 3.344 1.00 91.25 244 SER A CA 1
ATOM 1785 C C . SER A 1 244 ? -5.764 -2.925 4.596 1.00 91.25 244 SER A C 1
ATOM 1787 O O . SER A 1 244 ? -6.577 -2.036 4.837 1.00 91.25 244 SER A O 1
ATOM 1789 N N . LEU A 1 245 ? -4.677 -3.116 5.353 1.00 92.00 245 LEU A N 1
ATOM 1790 C CA . LEU A 1 245 ? -4.362 -2.295 6.526 1.00 92.00 245 LEU A CA 1
ATOM 1791 C C . LEU A 1 245 ? -4.128 -0.823 6.153 1.00 92.00 245 LEU A C 1
ATOM 1793 O O . LEU A 1 245 ? -4.563 0.071 6.877 1.00 92.00 245 LEU A O 1
ATOM 1797 N N . ILE A 1 246 ? -3.464 -0.543 5.026 1.00 93.94 246 ILE A N 1
ATOM 1798 C CA . ILE A 1 246 ? -3.244 0.835 4.559 1.00 93.94 246 ILE A CA 1
ATOM 1799 C C . ILE A 1 246 ? -4.568 1.514 4.180 1.00 93.94 246 ILE A C 1
ATOM 1801 O O . ILE A 1 246 ? -4.774 2.680 4.521 1.00 93.94 246 ILE A O 1
ATOM 1805 N N . TYR A 1 247 ? -5.459 0.809 3.482 1.00 92.31 247 TYR A N 1
ATOM 1806 C CA . TYR A 1 247 ? -6.756 1.352 3.064 1.00 92.31 247 TYR A CA 1
ATOM 1807 C C . TYR A 1 247 ? -7.698 1.559 4.265 1.00 92.31 247 TYR A C 1
ATOM 1809 O O . TYR A 1 247 ? -8.324 2.616 4.373 1.00 92.31 247 TYR A O 1
ATOM 1817 N N . ASP A 1 248 ? -7.692 0.639 5.233 1.00 89.56 248 ASP A N 1
ATOM 1818 C CA . ASP A 1 248 ? -8.429 0.762 6.498 1.00 89.56 248 ASP A CA 1
ATOM 1819 C C . ASP A 1 248 ? -8.021 2.025 7.282 1.00 89.56 248 ASP A C 1
ATOM 1821 O O . ASP A 1 248 ? -8.866 2.769 7.782 1.00 89.56 248 ASP A O 1
ATOM 1825 N N . VAL A 1 249 ? -6.725 2.367 7.301 1.00 88.75 249 VAL A N 1
ATOM 1826 C CA . VAL A 1 249 ? -6.218 3.596 7.944 1.00 88.75 249 VAL A CA 1
ATOM 1827 C C . VAL A 1 249 ? -6.859 4.873 7.395 1.00 88.75 249 VAL A C 1
ATOM 1829 O O . VAL A 1 249 ? -7.048 5.831 8.154 1.00 88.75 249 VAL A O 1
ATOM 1832 N N . VAL A 1 250 ? -7.164 4.911 6.097 1.00 89.00 250 VAL A N 1
ATOM 1833 C CA . VAL A 1 250 ? -7.798 6.064 5.437 1.00 89.00 250 VAL A CA 1
ATOM 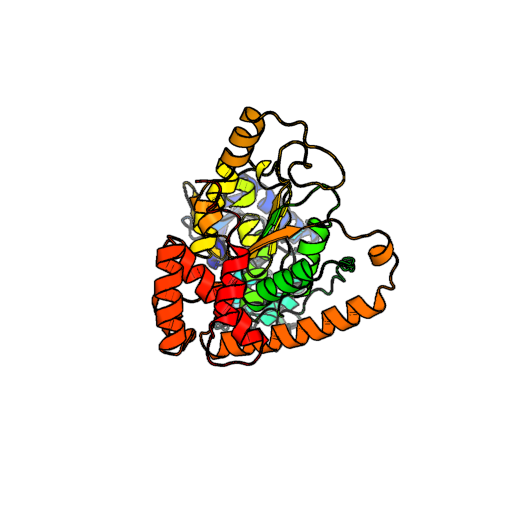1834 C C . VAL A 1 250 ? -9.318 5.918 5.314 1.00 89.00 250 VAL A C 1
ATOM 1836 O O . VAL A 1 250 ? -9.953 6.772 4.698 1.00 89.00 250 VAL A O 1
ATOM 1839 N N . GLY A 1 251 ? -9.903 4.870 5.907 1.00 86.12 251 GLY A N 1
ATOM 1840 C CA . GLY A 1 251 ? -11.342 4.601 5.869 1.00 86.12 251 GLY A CA 1
ATOM 1841 C C . GLY A 1 251 ? -11.855 4.214 4.480 1.00 86.12 251 GLY A C 1
ATOM 1842 O O . GLY A 1 251 ? -12.987 4.542 4.135 1.00 86.12 251 GLY A O 1
ATOM 1843 N N . GLN A 1 252 ? -11.018 3.577 3.657 1.00 87.38 252 GLN A N 1
ATOM 1844 C CA . GLN A 1 252 ? -11.393 3.075 2.334 1.00 87.38 252 GLN A CA 1
ATOM 1845 C C . GLN A 1 252 ? -11.375 1.546 2.328 1.00 87.38 252 GLN A C 1
ATOM 1847 O O . GLN A 1 252 ? -10.570 0.922 3.013 1.00 87.38 252 GLN A O 1
ATOM 1852 N N . ALA A 1 253 ? -12.246 0.936 1.526 1.00 82.50 253 ALA A N 1
ATOM 1853 C CA . ALA A 1 253 ? -12.209 -0.502 1.294 1.00 82.50 253 ALA A CA 1
ATOM 1854 C C . ALA A 1 253 ? -11.145 -0.844 0.244 1.00 82.50 253 ALA A C 1
ATOM 1856 O O . ALA A 1 253 ? -11.012 -0.150 -0.768 1.00 82.50 253 ALA A O 1
ATOM 1857 N N . PHE A 1 254 ? -10.413 -1.931 0.471 1.00 87.56 254 PHE A N 1
ATOM 1858 C CA . PHE A 1 254 ? -9.508 -2.490 -0.524 1.00 87.56 254 PHE A CA 1
ATOM 1859 C C . PHE A 1 254 ? -10.268 -3.454 -1.449 1.00 87.56 254 PHE A C 1
ATOM 1861 O O . PHE A 1 254 ? -11.004 -4.325 -0.988 1.00 87.56 254 PHE A O 1
ATOM 1868 N N . ASP A 1 255 ? -10.088 -3.306 -2.763 1.00 84.75 255 ASP A N 1
ATOM 1869 C CA . ASP A 1 255 ? -10.776 -4.102 -3.793 1.00 84.75 255 ASP A CA 1
ATOM 1870 C C . ASP A 1 255 ? -10.121 -5.475 -4.042 1.00 84.75 255 ASP A C 1
ATOM 1872 O O . ASP A 1 255 ? -10.551 -6.210 -4.928 1.00 84.75 255 ASP A O 1
ATOM 1876 N N . GLY A 1 256 ? -9.065 -5.811 -3.288 1.00 84.75 256 GLY A N 1
ATOM 1877 C CA . GLY A 1 256 ? -8.274 -7.040 -3.415 1.00 84.75 256 GLY A CA 1
ATOM 1878 C C . GLY A 1 256 ? -7.466 -7.154 -4.714 1.00 84.75 256 GLY A C 1
ATOM 1879 O O . GLY A 1 256 ? -6.876 -8.202 -4.978 1.00 84.75 256 GLY A O 1
ATOM 1880 N N . GLN A 1 257 ? -7.401 -6.095 -5.525 1.00 86.62 257 GLN A N 1
ATOM 1881 C CA . GLN A 1 257 ? -6.587 -6.035 -6.738 1.00 86.62 257 GLN A CA 1
ATOM 1882 C C . GLN A 1 257 ? -5.331 -5.193 -6.509 1.00 86.62 257 GLN A C 1
ATOM 1884 O O . GLN A 1 257 ? -5.262 -4.368 -5.604 1.00 86.62 257 GLN A O 1
ATOM 1889 N N . ARG A 1 258 ? -4.313 -5.354 -7.367 1.00 91.25 258 ARG A N 1
ATOM 1890 C CA . ARG A 1 258 ? -3.114 -4.495 -7.346 1.00 91.25 258 ARG A CA 1
ATOM 1891 C C . ARG A 1 258 ? -3.553 -3.017 -7.374 1.00 91.25 258 ARG A C 1
ATOM 1893 O O . ARG A 1 258 ? -4.269 -2.631 -8.310 1.00 91.25 258 ARG A O 1
ATOM 1900 N N . PRO A 1 259 ? -3.160 -2.183 -6.393 1.00 93.69 259 PRO A N 1
ATOM 1901 C CA . PRO A 1 259 ? -3.504 -0.768 -6.415 1.00 93.69 259 PRO A CA 1
ATOM 1902 C C . PRO A 1 259 ? -3.001 -0.085 -7.688 1.00 93.69 259 PRO A C 1
ATOM 1904 O O . PRO A 1 259 ? -1.922 -0.400 -8.186 1.00 93.69 259 PRO A O 1
ATOM 1907 N N . HIS A 1 260 ? -3.765 0.865 -8.215 1.00 93.50 260 HIS A N 1
ATOM 1908 C CA . HIS A 1 260 ? -3.323 1.722 -9.312 1.00 93.50 260 HIS A CA 1
ATOM 1909 C C . HIS A 1 260 ? -3.675 3.168 -8.970 1.00 93.50 260 HIS A C 1
ATOM 1911 O O . HIS A 1 260 ? -4.844 3.553 -8.998 1.00 93.50 260 HIS A O 1
ATOM 1917 N N . ARG A 1 261 ? -2.667 3.963 -8.605 1.00 95.62 261 ARG A N 1
ATOM 1918 C CA . ARG A 1 261 ? -2.833 5.364 -8.198 1.00 95.62 261 ARG A CA 1
ATOM 1919 C C . ARG A 1 261 ? -2.336 6.295 -9.298 1.00 95.62 261 ARG A C 1
ATOM 1921 O O . ARG A 1 261 ? -1.239 6.101 -9.812 1.00 95.62 261 ARG A O 1
ATOM 1928 N N . SER A 1 262 ? -3.128 7.311 -9.630 1.00 95.69 262 SER A N 1
ATOM 1929 C CA . SER A 1 262 ? -2.781 8.352 -10.609 1.00 95.69 262 SER A CA 1
ATOM 1930 C C . SER A 1 262 ? -3.102 9.736 -10.062 1.00 95.69 262 SER A C 1
ATOM 1932 O O . SER A 1 262 ? -4.113 10.327 -10.447 1.00 95.69 262 SER A O 1
ATOM 1934 N N . PRO A 1 263 ? -2.299 10.249 -9.117 1.00 96.19 263 PRO A N 1
ATOM 1935 C CA . PRO A 1 263 ? -2.509 11.594 -8.617 1.00 96.19 263 PRO A CA 1
ATOM 1936 C C . PRO A 1 263 ? -2.288 12.629 -9.722 1.00 96.19 263 PRO A C 1
ATOM 1938 O O . PRO A 1 263 ? -1.388 12.499 -10.550 1.00 96.19 263 PRO A O 1
ATOM 1941 N N . HIS A 1 264 ? -3.092 13.688 -9.699 1.00 95.19 264 HIS A N 1
ATOM 1942 C CA . HIS A 1 264 ? -2.894 14.838 -10.573 1.00 95.19 264 HIS A CA 1
ATOM 1943 C C . HIS A 1 264 ? -1.605 15.587 -10.193 1.00 95.19 264 HIS A C 1
ATOM 1945 O O . HIS A 1 264 ? -1.264 15.676 -9.012 1.00 95.19 264 HIS A O 1
ATOM 1951 N N . HIS A 1 265 ? -0.918 16.190 -11.166 1.00 94.19 265 HIS A N 1
ATOM 1952 C CA . HIS A 1 265 ? 0.368 16.877 -10.962 1.00 94.19 265 HIS A CA 1
ATOM 1953 C C . HIS A 1 265 ? 0.311 18.077 -9.992 1.00 94.19 265 HIS A C 1
ATOM 1955 O O . HIS A 1 265 ? 1.339 18.532 -9.491 1.00 94.19 265 HIS A O 1
ATOM 1961 N N . SER A 1 266 ? -0.893 18.570 -9.681 1.00 94.19 266 SER A N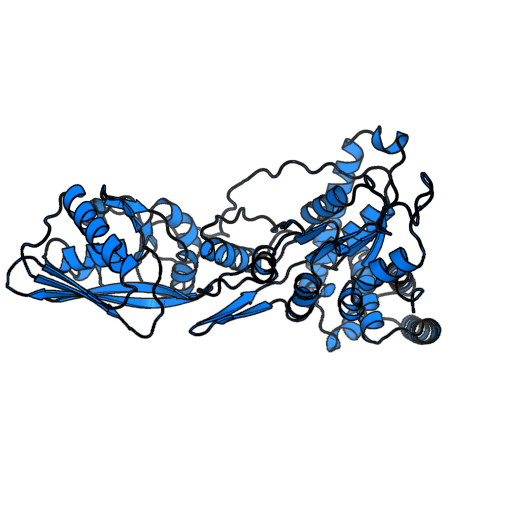 1
ATOM 1962 C CA . SER A 1 266 ? -1.141 19.599 -8.658 1.00 94.19 266 SER A CA 1
ATOM 1963 C C . SER A 1 266 ? -1.069 19.078 -7.216 1.00 94.19 266 SER A C 1
ATOM 1965 O O . SER A 1 266 ? -1.234 19.860 -6.277 1.00 94.19 266 SER A O 1
ATOM 1967 N N . ILE A 1 267 ? -0.844 17.776 -7.017 1.00 95.44 267 ILE A N 1
ATOM 1968 C CA . ILE A 1 267 ? -0.694 17.189 -5.689 1.00 95.44 267 ILE A CA 1
ATOM 1969 C C . ILE A 1 267 ? 0.495 17.810 -4.947 1.00 95.44 267 ILE A C 1
ATOM 1971 O O . ILE A 1 267 ? 1.568 18.050 -5.502 1.00 95.44 267 ILE A O 1
ATOM 1975 N N . SER A 1 268 ? 0.307 18.066 -3.656 1.00 92.81 268 SER A N 1
ATOM 1976 C CA . SER A 1 268 ? 1.389 18.523 -2.789 1.00 92.81 268 SER A CA 1
ATOM 1977 C C . SER A 1 268 ? 2.297 17.359 -2.383 1.00 92.81 268 SER A C 1
ATOM 1979 O O . SER A 1 268 ? 1.868 16.205 -2.336 1.00 92.81 268 SER A O 1
ATOM 1981 N N . ALA A 1 269 ? 3.529 17.661 -1.965 1.00 91.25 269 ALA A N 1
ATOM 1982 C CA . ALA A 1 269 ? 4.425 16.652 -1.394 1.00 91.25 269 ALA A CA 1
ATOM 1983 C C . ALA A 1 269 ? 3.789 15.914 -0.194 1.00 91.25 269 ALA A C 1
ATOM 1985 O O . ALA A 1 269 ? 3.978 14.711 -0.037 1.00 91.25 269 ALA A O 1
ATOM 1986 N N . ALA A 1 270 ? 2.973 16.607 0.613 1.00 90.00 270 ALA A N 1
ATOM 1987 C CA . ALA A 1 270 ? 2.237 16.005 1.726 1.00 90.00 270 ALA A CA 1
ATOM 1988 C C . ALA A 1 270 ? 1.083 15.091 1.275 1.00 90.00 270 ALA A C 1
ATOM 1990 O O . ALA A 1 270 ? 0.758 14.147 1.985 1.00 90.00 270 ALA A O 1
ATOM 1991 N N . GLY A 1 271 ? 0.467 15.337 0.115 1.00 92.19 271 GLY A N 1
ATOM 1992 C CA . GLY A 1 271 ? -0.509 14.411 -0.469 1.00 92.19 271 GLY A CA 1
ATOM 1993 C C . GLY A 1 271 ? 0.156 13.159 -1.047 1.00 92.19 271 GLY A C 1
ATOM 1994 O O . GLY A 1 271 ? -0.343 12.049 -0.869 1.00 92.19 271 GLY A O 1
ATOM 1995 N N . LEU A 1 272 ? 1.313 13.326 -1.694 1.00 94.19 272 LEU A N 1
ATOM 1996 C CA . LEU A 1 272 ? 2.039 12.227 -2.329 1.00 94.19 272 LEU A CA 1
ATOM 1997 C C . LEU A 1 272 ? 2.695 11.290 -1.298 1.00 94.19 272 LEU A C 1
ATOM 1999 O O . LEU A 1 272 ? 2.478 10.080 -1.331 1.00 94.19 272 LEU A O 1
ATOM 2003 N N . VAL A 1 273 ? 3.475 11.848 -0.368 1.00 92.75 273 VAL A N 1
ATOM 2004 C CA . VAL A 1 273 ? 4.184 11.096 0.686 1.00 92.75 273 VAL A CA 1
ATOM 2005 C C . VAL A 1 273 ? 3.255 10.749 1.846 1.00 92.75 273 VAL A C 1
ATOM 2007 O O . VAL A 1 273 ? 3.362 9.682 2.444 1.00 92.75 273 VAL A O 1
ATOM 2010 N N . GLY A 1 274 ? 2.327 11.649 2.158 1.00 89.00 274 GLY A N 1
ATOM 2011 C CA . GLY A 1 274 ? 1.503 11.605 3.356 1.00 89.00 274 GLY A CA 1
ATOM 2012 C C . GLY A 1 274 ? 1.925 12.647 4.391 1.00 89.00 274 GLY A C 1
ATOM 2013 O O . GLY A 1 274 ? 2.896 13.398 4.241 1.00 89.00 274 GLY A O 1
ATOM 2014 N N . GLY A 1 275 ? 1.182 12.668 5.495 1.00 77.50 275 GLY A N 1
ATOM 2015 C CA . GLY A 1 275 ? 1.543 13.458 6.665 1.00 77.50 275 GLY A CA 1
ATOM 2016 C C . GLY A 1 275 ? 0.623 14.628 6.978 1.00 77.50 275 GLY A C 1
ATOM 2017 O O . GLY A 1 275 ? 1.060 15.755 7.228 1.00 77.50 275 GLY A O 1
ATOM 2018 N N . THR A 1 276 ? -0.658 14.311 7.111 1.00 77.19 276 THR A N 1
ATOM 2019 C CA . THR A 1 276 ? -1.570 15.062 7.981 1.00 77.19 276 THR A CA 1
ATOM 2020 C C . THR A 1 276 ? -1.050 15.122 9.430 1.00 77.19 276 THR A C 1
ATOM 2022 O O . THR A 1 276 ? -0.034 14.512 9.779 1.00 77.19 276 THR A O 1
ATOM 2025 N N . ARG A 1 277 ? -1.768 15.833 10.312 1.00 76.31 277 ARG A N 1
ATOM 2026 C CA . ARG A 1 277 ? -1.449 15.900 11.752 1.00 76.31 277 ARG A CA 1
ATOM 2027 C C . ARG A 1 277 ? -1.348 14.518 12.417 1.00 76.31 277 ARG A C 1
ATOM 2029 O O . ARG A 1 277 ? -0.584 14.356 13.357 1.00 76.31 277 ARG A O 1
ATOM 2036 N N . TYR A 1 278 ? -2.061 13.525 11.882 1.00 78.06 278 TYR A N 1
ATOM 2037 C CA . TYR A 1 278 ? -2.088 12.151 12.391 1.00 78.06 278 TYR A CA 1
ATOM 2038 C C . TYR A 1 278 ? -1.096 11.214 11.695 1.00 78.06 278 TYR A C 1
ATOM 2040 O O . TYR A 1 278 ? -1.209 10.000 11.836 1.00 78.06 278 TYR A O 1
ATOM 2048 N N . ALA A 1 279 ? -0.155 11.760 10.915 1.00 87.00 279 ALA A N 1
ATOM 2049 C CA . ALA A 1 279 ? 0.782 10.983 10.111 1.00 87.00 279 ALA A CA 1
ATOM 2050 C C . ALA A 1 279 ? 0.073 9.927 9.239 1.00 87.00 279 ALA A C 1
ATOM 2052 O O . ALA A 1 279 ? 0.462 8.765 9.239 1.00 87.00 279 ALA A O 1
ATOM 2053 N N . THR A 1 280 ? -0.994 10.306 8.526 1.00 89.25 280 THR A N 1
ATOM 2054 C CA . THR A 1 280 ? -1.690 9.392 7.599 1.00 89.25 280 THR A CA 1
ATOM 2055 C C . THR A 1 280 ? -0.845 9.097 6.354 1.00 89.25 280 THR A C 1
ATOM 2057 O O . THR A 1 280 ? -0.074 9.974 5.938 1.00 89.25 280 THR A O 1
ATOM 2060 N N . PRO A 1 281 ? -1.012 7.911 5.739 1.00 93.75 281 PRO A N 1
ATOM 2061 C CA . PRO A 1 281 ? -0.341 7.557 4.493 1.00 93.75 281 PRO A CA 1
ATOM 2062 C C . PRO A 1 281 ? -0.770 8.482 3.343 1.00 93.75 281 PRO A C 1
ATOM 2064 O O . PRO A 1 281 ? -1.865 9.050 3.369 1.00 93.75 281 PRO A O 1
ATOM 2067 N N . GLY A 1 282 ? 0.110 8.638 2.353 1.00 95.25 282 GLY A N 1
ATOM 2068 C CA . GLY A 1 282 ? -0.169 9.333 1.092 1.00 95.25 282 GLY A CA 1
ATOM 2069 C C . GLY A 1 282 ? -0.360 8.377 -0.086 1.00 95.25 282 GLY A C 1
ATOM 2070 O O . GLY A 1 282 ? -0.385 7.155 0.077 1.00 95.25 282 GLY A O 1
ATOM 2071 N N . GLU A 1 283 ? -0.439 8.941 -1.290 1.00 96.50 283 GLU A N 1
ATOM 2072 C CA . GLU A 1 283 ? -0.598 8.202 -2.555 1.00 96.50 283 GLU A CA 1
ATOM 2073 C C . GLU A 1 283 ? 0.467 7.121 -2.775 1.00 96.50 283 GLU A C 1
ATOM 2075 O O . GLU A 1 283 ? 0.163 6.049 -3.293 1.00 96.50 283 GLU A O 1
ATOM 2080 N N . ILE A 1 284 ? 1.703 7.371 -2.336 1.00 96.56 284 ILE A N 1
ATOM 2081 C CA . ILE A 1 284 ? 2.812 6.414 -2.427 1.00 96.56 284 ILE A CA 1
ATOM 2082 C C . ILE A 1 284 ? 2.513 5.126 -1.643 1.00 96.56 284 ILE A C 1
ATOM 2084 O O . ILE A 1 284 ? 2.712 4.024 -2.154 1.00 96.56 284 ILE A O 1
ATOM 2088 N N . SER A 1 285 ? 2.023 5.249 -0.408 1.00 96.81 285 SER A N 1
ATOM 2089 C CA . SER A 1 285 ? 1.645 4.092 0.409 1.00 96.81 285 SER A CA 1
ATOM 2090 C C . SER A 1 285 ? 0.350 3.457 -0.088 1.00 96.81 285 SER A C 1
ATOM 2092 O O . SER A 1 285 ? 0.237 2.240 -0.097 1.00 96.81 285 SER A O 1
ATOM 2094 N N . LEU A 1 286 ? -0.604 4.245 -0.587 1.00 96.38 286 LEU A N 1
ATOM 2095 C CA . LEU A 1 286 ? -1.824 3.707 -1.206 1.00 96.38 286 LEU A CA 1
ATOM 2096 C C . LEU A 1 286 ? -1.545 2.921 -2.499 1.00 96.38 286 LEU A C 1
ATOM 2098 O O . LEU A 1 286 ? -2.355 2.082 -2.893 1.00 96.38 286 LEU A O 1
ATOM 2102 N N . ALA A 1 287 ? -0.406 3.176 -3.150 1.00 96.81 287 ALA A N 1
ATOM 2103 C CA . ALA A 1 287 ? 0.102 2.426 -4.296 1.00 96.81 287 ALA A CA 1
ATOM 2104 C C . ALA A 1 287 ? 0.970 1.213 -3.905 1.00 96.81 287 ALA A C 1
ATOM 2106 O O . ALA A 1 287 ? 1.546 0.566 -4.783 1.00 96.81 287 ALA A O 1
ATOM 2107 N N . HIS A 1 288 ? 1.108 0.904 -2.610 1.00 96.81 288 HIS A N 1
ATOM 2108 C CA . HIS A 1 288 ? 1.917 -0.210 -2.119 1.00 96.81 288 HIS A CA 1
ATOM 2109 C C . HIS A 1 288 ? 1.551 -1.524 -2.825 1.00 96.81 288 HIS A C 1
ATOM 2111 O O . HIS A 1 288 ? 0.377 -1.849 -2.977 1.00 96.81 288 HIS A O 1
ATOM 2117 N N . THR A 1 289 ? 2.559 -2.281 -3.272 1.00 93.75 289 THR A N 1
ATOM 2118 C CA . THR A 1 289 ? 2.438 -3.513 -4.083 1.00 93.75 289 THR A CA 1
ATOM 2119 C C . THR A 1 289 ? 1.725 -3.352 -5.427 1.00 93.75 289 THR A C 1
ATOM 2121 O O . THR A 1 289 ? 1.479 -4.347 -6.101 1.00 93.75 289 THR A O 1
ATOM 2124 N N . GLY A 1 290 ? 1.429 -2.127 -5.853 1.00 95.25 290 GLY A N 1
ATOM 2125 C CA . GLY A 1 290 ? 0.763 -1.812 -7.111 1.00 95.25 290 GLY A CA 1
ATOM 2126 C C . GLY A 1 290 ? 1.544 -0.808 -7.954 1.00 95.25 290 GLY A C 1
ATOM 2127 O O . GLY A 1 290 ? 2.773 -0.750 -7.903 1.00 95.25 290 GLY A O 1
ATOM 2128 N N . VAL A 1 291 ? 0.818 -0.012 -8.736 1.00 96.50 291 VAL A N 1
ATOM 2129 C CA . VAL A 1 291 ? 1.359 1.011 -9.639 1.00 96.50 291 VAL A CA 1
ATOM 2130 C C . VAL A 1 291 ? 1.090 2.407 -9.086 1.00 96.50 291 VAL A C 1
ATOM 2132 O O . VAL A 1 291 ? -0.047 2.743 -8.748 1.00 96.50 291 VAL A O 1
ATOM 2135 N N . LEU A 1 292 ? 2.130 3.242 -9.071 1.00 97.69 292 LEU A N 1
ATOM 2136 C CA . LEU A 1 292 ? 2.008 4.695 -8.984 1.00 97.69 292 LEU A CA 1
ATOM 2137 C C . LEU A 1 292 ? 2.285 5.267 -10.375 1.00 97.69 292 LEU A C 1
ATOM 2139 O O . LEU A 1 292 ? 3.433 5.271 -10.825 1.00 97.69 292 LEU A O 1
ATOM 2143 N N . PHE A 1 293 ? 1.235 5.719 -11.056 1.00 97.56 293 PHE A N 1
ATOM 2144 C CA . PHE A 1 293 ? 1.337 6.340 -12.369 1.00 97.56 293 PHE A CA 1
ATOM 2145 C C . PHE A 1 293 ? 1.387 7.864 -12.250 1.00 97.56 293 PHE A C 1
ATOM 2147 O O . PHE A 1 293 ? 0.441 8.476 -11.757 1.00 97.56 293 PHE A O 1
ATOM 2154 N N . LEU A 1 294 ? 2.478 8.470 -12.720 1.00 96.75 294 LEU A N 1
ATOM 2155 C CA . LEU A 1 294 ? 2.655 9.921 -12.776 1.00 96.75 294 LEU A CA 1
ATOM 2156 C C . LEU A 1 294 ? 2.670 10.370 -14.238 1.00 96.75 294 LEU A C 1
ATOM 2158 O O . LEU A 1 294 ? 3.672 10.192 -14.938 1.00 96.75 294 LEU A O 1
ATOM 2162 N N . ASP A 1 295 ? 1.549 10.922 -14.698 1.00 94.56 295 ASP A N 1
ATOM 2163 C CA . ASP A 1 295 ? 1.459 11.510 -16.035 1.00 94.56 295 ASP A CA 1
ATOM 2164 C C . ASP A 1 295 ? 2.035 12.921 -16.038 1.00 94.56 295 ASP A C 1
ATOM 2166 O O . ASP A 1 295 ? 1.878 13.656 -15.069 1.00 94.56 295 ASP A O 1
ATOM 2170 N N . GLU A 1 296 ? 2.692 13.301 -17.127 1.00 92.69 296 GLU A N 1
ATOM 2171 C CA . GLU A 1 296 ? 3.353 14.603 -17.247 1.00 92.69 296 GLU A CA 1
ATOM 2172 C C . GLU A 1 296 ? 4.327 14.882 -16.085 1.00 92.69 296 GLU A C 1
ATOM 2174 O O . GLU A 1 296 ? 4.285 15.932 -15.453 1.00 92.69 296 GLU A O 1
ATOM 2179 N N . LEU A 1 297 ? 5.236 13.939 -15.803 1.00 94.62 297 LEU A N 1
ATOM 2180 C CA . LEU A 1 297 ? 6.173 14.003 -14.671 1.00 94.62 297 LEU A CA 1
ATOM 2181 C C . LEU A 1 297 ? 6.854 15.384 -14.483 1.00 94.62 297 LEU A C 1
ATOM 2183 O O . LEU A 1 297 ? 6.916 15.843 -13.343 1.00 94.62 297 LEU A O 1
ATOM 2187 N N . PRO A 1 298 ? 7.313 16.097 -15.535 1.00 93.31 298 PRO A N 1
ATOM 2188 C CA . PRO A 1 298 ? 7.913 17.429 -15.391 1.00 93.31 298 PRO A CA 1
ATOM 2189 C C . PRO A 1 298 ? 6.943 18.548 -14.962 1.00 93.31 298 PRO A C 1
ATOM 2191 O O . PRO A 1 298 ? 7.383 19.666 -14.699 1.00 93.31 298 PRO A O 1
ATOM 2194 N N . GLU A 1 299 ? 5.636 18.309 -14.903 1.00 93.62 299 GLU A N 1
ATOM 2195 C CA . GLU A 1 299 ? 4.646 19.276 -14.404 1.00 93.62 299 GLU A CA 1
ATOM 2196 C C . GLU A 1 299 ? 4.427 19.181 -12.889 1.00 93.62 299 GLU A C 1
ATOM 2198 O O . GLU A 1 299 ? 3.871 20.098 -12.279 1.00 93.62 299 GLU A O 1
ATOM 2203 N N . PHE A 1 300 ? 4.927 18.123 -12.247 1.00 94.88 300 PHE A N 1
ATOM 2204 C CA . PHE A 1 300 ? 4.984 18.058 -10.792 1.00 94.88 300 PHE A CA 1
ATOM 2205 C C . PHE A 1 300 ? 6.024 19.047 -10.253 1.00 94.88 300 PHE 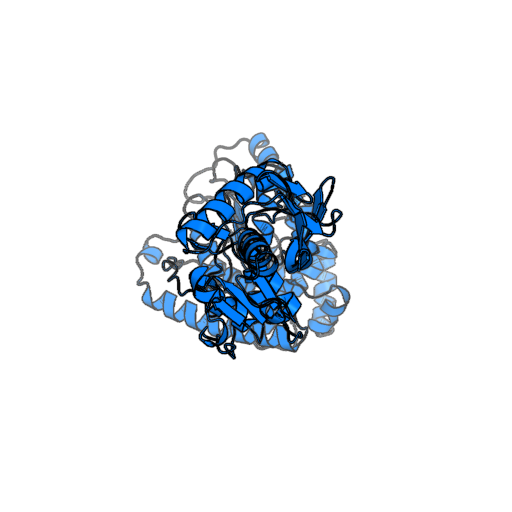A C 1
ATOM 2207 O O . PHE A 1 300 ? 7.062 19.315 -10.862 1.00 94.88 300 PHE A O 1
ATOM 2214 N N . SER A 1 301 ? 5.777 19.573 -9.053 1.00 93.38 301 SER A N 1
ATOM 2215 C CA . SER A 1 301 ? 6.779 20.399 -8.374 1.00 93.38 301 SER A CA 1
ATOM 2216 C C . SER A 1 301 ? 8.036 19.586 -8.047 1.00 93.38 301 SER A C 1
ATOM 2218 O O . SER A 1 301 ? 7.947 18.430 -7.630 1.00 93.38 301 SER A O 1
ATOM 2220 N N . LEU A 1 302 ? 9.214 20.213 -8.152 1.00 90.62 302 LEU A N 1
ATOM 2221 C CA . LEU A 1 302 ? 10.497 19.554 -7.878 1.00 90.62 302 LEU A CA 1
ATOM 2222 C C . LEU A 1 302 ? 10.527 18.899 -6.488 1.00 90.62 302 LEU A C 1
ATOM 2224 O O . LEU A 1 302 ? 10.957 17.761 -6.354 1.00 90.62 302 LEU A O 1
ATOM 2228 N N . ALA A 1 303 ? 9.997 19.572 -5.462 1.00 91.00 303 ALA A N 1
ATOM 2229 C CA . ALA A 1 303 ? 9.910 19.018 -4.108 1.00 91.00 303 ALA A CA 1
ATOM 2230 C C . ALA A 1 303 ? 9.097 17.711 -4.044 1.00 91.00 303 ALA A C 1
ATOM 2232 O O . ALA A 1 303 ? 9.434 16.805 -3.286 1.00 91.00 303 ALA A O 1
ATOM 2233 N N . THR A 1 304 ? 8.041 17.603 -4.852 1.00 93.06 304 THR A N 1
ATOM 2234 C CA . THR A 1 304 ? 7.184 16.414 -4.924 1.00 93.06 304 THR A CA 1
ATOM 2235 C C . THR A 1 304 ? 7.900 15.275 -5.644 1.00 93.06 304 THR A C 1
ATOM 2237 O O . THR A 1 304 ? 7.927 14.156 -5.139 1.00 93.06 304 THR A O 1
ATOM 2240 N N . ILE A 1 305 ? 8.572 15.564 -6.759 1.00 92.56 305 ILE A N 1
ATOM 2241 C CA . ILE A 1 305 ? 9.383 14.587 -7.499 1.00 92.56 305 ILE A CA 1
ATOM 2242 C C . ILE A 1 305 ? 10.532 14.053 -6.629 1.00 92.56 305 ILE A C 1
ATOM 2244 O O . ILE A 1 305 ? 10.712 12.844 -6.494 1.00 92.56 305 ILE A O 1
ATOM 2248 N N . GLU A 1 306 ? 11.283 14.941 -5.975 1.00 92.06 306 GLU A N 1
ATOM 2249 C CA . GLU A 1 306 ? 12.428 14.568 -5.136 1.00 92.06 306 GLU A CA 1
ATOM 2250 C C . GLU A 1 306 ? 12.031 13.713 -3.926 1.00 92.06 306 GLU A C 1
ATOM 2252 O O . GLU A 1 306 ? 12.847 12.924 -3.432 1.00 92.06 306 GLU A O 1
ATOM 2257 N N . SER A 1 307 ? 10.779 13.832 -3.472 1.00 92.81 307 SER A N 1
ATOM 2258 C CA . SER A 1 307 ? 10.235 13.036 -2.371 1.00 92.81 307 SER A CA 1
ATOM 2259 C C . SER A 1 307 ? 10.083 11.545 -2.703 1.00 92.81 307 SER A C 1
ATOM 2261 O O . SER A 1 307 ? 10.070 10.725 -1.788 1.00 92.81 307 SER A O 1
ATOM 2263 N N . LEU A 1 308 ? 10.058 11.170 -3.991 1.00 93.81 308 LEU A N 1
ATOM 2264 C CA . LEU A 1 308 ? 9.979 9.774 -4.444 1.00 93.81 308 LEU A CA 1
ATOM 2265 C C . LEU A 1 308 ? 11.280 8.995 -4.220 1.00 93.81 308 LEU A C 1
ATOM 2267 O O . LEU A 1 308 ? 11.249 7.771 -4.108 1.00 93.81 308 LEU A O 1
ATOM 2271 N N . ARG A 1 309 ? 12.430 9.678 -4.137 1.00 91.81 309 ARG A N 1
ATOM 2272 C CA . ARG A 1 309 ? 13.750 9.023 -4.159 1.00 91.81 309 ARG A CA 1
ATOM 2273 C C . ARG A 1 309 ? 13.955 8.028 -3.023 1.00 91.81 309 ARG A C 1
ATOM 2275 O O . ARG A 1 309 ? 14.463 6.939 -3.272 1.00 91.81 309 ARG A O 1
ATOM 2282 N N . GLN A 1 310 ? 13.593 8.413 -1.799 1.00 91.19 310 GLN A N 1
ATOM 2283 C CA . GLN A 1 310 ? 13.744 7.549 -0.628 1.00 91.19 310 GLN A CA 1
ATOM 2284 C C . GLN A 1 310 ? 12.769 6.359 -0.693 1.00 91.19 310 GLN A C 1
ATOM 2286 O O . GLN A 1 310 ? 13.255 5.232 -0.630 1.00 91.19 310 GLN A O 1
ATOM 2291 N N . PRO A 1 311 ? 11.451 6.552 -0.914 1.00 94.62 311 PRO A N 1
ATOM 2292 C CA . PRO A 1 311 ? 10.505 5.442 -1.057 1.00 94.62 311 PRO A CA 1
ATOM 2293 C C . PRO A 1 311 ? 10.860 4.445 -2.170 1.00 94.62 311 PRO A C 1
ATOM 2295 O O . PRO A 1 311 ? 10.688 3.246 -1.978 1.00 94.62 311 PRO A O 1
ATOM 2298 N N . MET A 1 312 ? 11.411 4.909 -3.300 1.00 93.31 312 MET A N 1
ATOM 2299 C CA . MET A 1 312 ? 11.879 4.036 -4.392 1.00 93.31 312 MET A CA 1
ATOM 2300 C C . MET A 1 312 ? 13.071 3.142 -4.005 1.00 93.31 312 MET A C 1
ATOM 2302 O O . MET A 1 312 ? 13.335 2.150 -4.682 1.00 93.31 312 MET A O 1
ATOM 2306 N N . GLU A 1 313 ? 13.824 3.492 -2.959 1.00 89.31 313 GLU A N 1
ATOM 2307 C CA . GLU A 1 313 ? 14.972 2.709 -2.484 1.00 89.31 313 GLU A CA 1
ATOM 2308 C C . GLU A 1 313 ? 14.632 1.861 -1.259 1.00 89.31 313 GLU A C 1
ATOM 2310 O O . GLU A 1 313 ? 14.969 0.679 -1.232 1.00 89.31 313 GLU A O 1
ATOM 2315 N N . SER A 1 314 ? 13.979 2.447 -0.252 1.00 91.75 314 SER A N 1
ATOM 2316 C CA . SER A 1 314 ? 13.646 1.755 0.998 1.00 91.75 314 SER A CA 1
ATOM 2317 C C . SER A 1 314 ? 12.397 0.883 0.879 1.00 91.75 314 SER A C 1
ATOM 2319 O O . SER A 1 314 ? 12.246 -0.076 1.631 1.00 91.75 314 SER A O 1
ATOM 2321 N N . GLY A 1 315 ? 11.484 1.211 -0.042 1.00 93.62 315 GLY A N 1
ATOM 2322 C CA . GLY A 1 315 ? 10.167 0.580 -0.115 1.00 93.62 315 GLY A CA 1
ATOM 2323 C C . GLY A 1 315 ? 9.268 0.914 1.078 1.00 93.62 315 GLY A C 1
ATOM 2324 O O . GLY A 1 315 ? 8.300 0.196 1.321 1.00 93.62 315 GLY A O 1
ATOM 2325 N N . GLU A 1 316 ? 9.571 1.979 1.824 1.00 95.50 316 GLU A N 1
ATOM 2326 C CA . GLU A 1 316 ? 8.808 2.451 2.983 1.00 95.50 316 GLU A CA 1
ATOM 2327 C C . GLU A 1 316 ? 8.850 3.979 3.100 1.00 95.50 316 GLU A C 1
ATOM 2329 O O . GLU A 1 316 ? 9.815 4.635 2.700 1.00 95.50 316 GLU A O 1
ATOM 2334 N N . VAL A 1 317 ? 7.802 4.550 3.688 1.00 94.50 317 VAL A N 1
ATOM 2335 C CA . VAL A 1 317 ? 7.697 5.973 4.006 1.00 94.50 317 VAL A CA 1
ATOM 2336 C C . VAL A 1 317 ? 7.628 6.130 5.515 1.00 94.50 317 VAL A C 1
ATOM 2338 O O . VAL A 1 317 ? 6.701 5.634 6.155 1.00 94.50 317 VAL A O 1
ATOM 2341 N N . ARG A 1 318 ? 8.572 6.886 6.080 1.00 92.75 318 ARG A N 1
ATOM 2342 C CA . ARG A 1 318 ? 8.541 7.294 7.485 1.00 92.75 318 ARG A CA 1
ATOM 2343 C C . ARG A 1 318 ? 8.018 8.721 7.604 1.00 92.75 318 ARG A C 1
ATOM 2345 O O . ARG A 1 318 ? 8.646 9.664 7.128 1.00 92.75 318 ARG A O 1
ATOM 2352 N N . ILE A 1 319 ? 6.880 8.879 8.267 1.00 91.06 319 ILE A N 1
ATOM 2353 C CA . ILE A 1 319 ? 6.217 10.161 8.493 1.00 91.06 319 ILE A CA 1
ATOM 2354 C C . ILE A 1 319 ? 6.378 10.535 9.962 1.00 91.06 319 ILE A C 1
ATOM 2356 O O . ILE A 1 319 ? 5.745 9.942 10.835 1.00 91.06 319 ILE A O 1
ATOM 2360 N N . SER A 1 320 ? 7.199 11.550 10.223 1.00 87.75 320 SER A N 1
ATOM 2361 C CA . SER A 1 320 ? 7.381 12.117 11.562 1.00 87.75 320 SER A CA 1
ATOM 2362 C C . SER A 1 320 ? 6.619 13.437 11.697 1.00 87.75 320 SER A C 1
ATOM 2364 O O . SER A 1 320 ? 6.741 14.339 10.862 1.00 87.75 320 SER A O 1
ATOM 2366 N N . ARG A 1 321 ? 5.814 13.553 12.749 1.00 85.88 321 ARG A N 1
ATOM 2367 C CA . ARG A 1 321 ? 5.110 14.763 13.197 1.00 85.88 321 ARG A CA 1
ATOM 2368 C C . ARG A 1 321 ? 5.433 14.999 14.674 1.00 85.88 321 ARG A C 1
ATOM 2370 O O . ARG A 1 321 ? 6.021 14.131 15.310 1.00 85.88 321 ARG A O 1
ATOM 2377 N N . ALA A 1 322 ? 5.062 16.169 15.198 1.00 75.38 322 ALA A N 1
ATOM 2378 C CA . ALA A 1 322 ? 5.465 16.627 16.533 1.00 75.38 322 ALA A CA 1
ATOM 2379 C C . ALA A 1 322 ? 5.264 15.579 17.647 1.00 75.38 322 ALA A C 1
ATOM 2381 O O . ALA A 1 322 ? 6.120 15.448 18.512 1.00 75.38 322 ALA A O 1
ATOM 2382 N N . GLU A 1 323 ? 4.178 14.803 17.588 1.00 75.56 323 GLU A N 1
ATOM 2383 C CA . GLU A 1 323 ? 3.803 13.846 18.641 1.00 75.56 323 GLU A CA 1
ATOM 2384 C C . GLU A 1 323 ? 3.766 12.386 18.166 1.00 75.56 323 GLU A C 1
ATOM 2386 O O . GLU A 1 323 ? 3.547 11.476 18.962 1.00 75.56 323 GLU A O 1
ATOM 2391 N N . ILE A 1 324 ? 3.953 12.130 16.867 1.00 82.56 324 ILE A N 1
ATOM 2392 C CA . ILE A 1 324 ? 3.756 10.796 16.294 1.00 82.56 324 ILE A CA 1
ATOM 2393 C C . ILE A 1 324 ? 4.719 10.532 15.141 1.00 82.56 324 ILE A C 1
ATOM 2395 O O . ILE A 1 324 ? 4.930 11.373 14.269 1.00 82.56 324 ILE A O 1
ATOM 2399 N N . THR A 1 325 ? 5.291 9.332 15.122 1.00 88.19 325 THR A N 1
ATOM 2400 C CA . THR A 1 325 ? 6.081 8.824 13.999 1.00 88.19 325 THR A CA 1
ATOM 2401 C C . THR A 1 325 ? 5.477 7.514 13.531 1.00 88.19 325 THR A C 1
ATOM 2403 O O . THR A 1 325 ? 5.323 6.602 14.337 1.00 88.19 325 THR A O 1
ATOM 2406 N N . GLN A 1 326 ? 5.138 7.431 12.246 1.00 90.75 326 GLN A N 1
ATOM 2407 C CA . GLN A 1 326 ? 4.592 6.226 11.622 1.00 90.75 326 GLN A CA 1
ATOM 2408 C C . GLN A 1 326 ? 5.421 5.823 10.414 1.00 90.75 326 GLN A C 1
ATOM 2410 O O . GLN A 1 326 ? 5.903 6.683 9.676 1.00 90.75 326 GLN A O 1
ATOM 2415 N N . THR A 1 327 ? 5.542 4.518 10.202 1.00 93.62 327 THR A N 1
ATOM 2416 C CA . THR A 1 327 ? 6.149 3.953 8.999 1.00 93.62 327 THR A CA 1
ATOM 2417 C C . THR A 1 327 ? 5.087 3.177 8.237 1.00 93.62 327 THR A C 1
ATOM 2419 O O . THR A 1 327 ? 4.406 2.331 8.814 1.00 93.62 327 THR A O 1
ATOM 2422 N N . TYR A 1 328 ? 4.951 3.471 6.948 1.00 95.25 328 TYR A N 1
ATOM 2423 C CA . TYR A 1 328 ? 4.056 2.763 6.039 1.00 95.25 328 TYR A CA 1
ATOM 2424 C C . TYR A 1 328 ? 4.873 2.086 4.948 1.00 95.25 328 TYR A C 1
ATOM 2426 O O . TYR A 1 328 ? 5.791 2.711 4.406 1.00 95.25 328 TYR A O 1
ATOM 2434 N N . PRO A 1 329 ? 4.541 0.847 4.571 1.00 95.81 329 PRO A N 1
ATOM 2435 C CA . PRO A 1 329 ? 5.205 0.216 3.460 1.00 95.81 329 PRO A CA 1
ATOM 2436 C C . PRO A 1 329 ? 4.751 0.908 2.162 1.00 95.81 329 PRO A C 1
ATOM 2438 O O . PRO A 1 329 ? 3.638 1.412 2.026 1.00 95.81 329 PRO A O 1
ATOM 2441 N N . ALA A 1 330 ? 5.658 0.979 1.198 1.00 96.06 330 ALA A N 1
ATOM 2442 C CA . ALA A 1 330 ? 5.537 1.768 -0.025 1.00 96.06 330 ALA A CA 1
ATOM 2443 C C . ALA A 1 330 ? 6.297 1.088 -1.168 1.00 96.06 330 ALA A C 1
ATOM 2445 O O . ALA A 1 330 ? 7.112 1.677 -1.870 1.00 96.06 330 ALA A O 1
ATOM 2446 N N . GLN A 1 331 ? 6.040 -0.202 -1.342 1.00 95.06 331 GLN A N 1
ATOM 2447 C CA . GLN A 1 331 ? 6.657 -1.030 -2.359 1.00 95.06 331 GLN A CA 1
ATOM 2448 C C . GLN A 1 331 ? 5.887 -0.908 -3.682 1.00 95.06 331 GLN A C 1
ATOM 2450 O O . GLN A 1 331 ? 5.354 -1.895 -4.193 1.00 95.06 331 GLN A O 1
ATOM 2455 N N . PHE A 1 332 ? 5.763 0.314 -4.194 1.00 96.25 332 PHE A N 1
ATOM 2456 C CA . PHE A 1 332 ? 5.064 0.613 -5.443 1.00 96.25 332 PHE A CA 1
ATOM 2457 C C . PHE A 1 332 ? 5.995 0.466 -6.651 1.00 96.25 332 PHE A C 1
ATOM 2459 O O . PHE A 1 332 ? 7.217 0.580 -6.548 1.00 96.25 332 PHE A O 1
ATOM 2466 N N . GLN A 1 333 ? 5.406 0.253 -7.821 1.00 96.56 333 GLN A N 1
ATOM 2467 C CA . GLN A 1 333 ? 6.075 0.376 -9.105 1.00 96.56 333 GLN A CA 1
ATOM 2468 C C . GLN A 1 333 ? 5.783 1.759 -9.693 1.00 96.56 333 GLN A C 1
ATOM 2470 O O . GLN A 1 333 ? 4.641 2.070 -10.029 1.00 96.56 333 GLN A O 1
ATOM 2475 N N . LEU A 1 334 ? 6.814 2.597 -9.818 1.00 97.50 334 LEU A N 1
ATOM 2476 C CA . LEU A 1 334 ? 6.710 3.872 -10.523 1.00 97.50 334 LEU A CA 1
ATOM 2477 C C . LEU A 1 334 ? 6.587 3.645 -12.032 1.00 97.50 334 LEU A C 1
ATOM 2479 O O . LEU A 1 334 ? 7.516 3.129 -12.656 1.00 97.50 334 LEU A O 1
ATOM 2483 N N . ILE A 1 335 ? 5.478 4.099 -12.606 1.00 97.56 335 ILE A N 1
ATOM 2484 C CA . ILE A 1 335 ? 5.309 4.264 -14.048 1.00 97.56 335 ILE A CA 1
ATOM 2485 C C . ILE A 1 335 ? 5.150 5.760 -14.296 1.00 97.56 335 ILE A C 1
ATOM 2487 O O . ILE A 1 335 ? 4.231 6.387 -13.786 1.00 97.56 335 ILE A O 1
ATOM 2491 N N . ALA A 1 336 ? 6.059 6.359 -15.047 1.00 96.69 336 ALA A N 1
ATOM 2492 C CA . ALA A 1 336 ? 6.034 7.782 -15.329 1.00 96.69 336 ALA A CA 1
ATOM 2493 C C . ALA A 1 336 ? 5.910 8.024 -16.829 1.00 96.69 336 ALA A C 1
ATOM 2495 O O . ALA A 1 336 ? 6.446 7.279 -17.652 1.00 96.69 336 ALA A O 1
ATOM 2496 N N . ALA A 1 337 ? 5.210 9.090 -17.182 1.00 95.19 337 ALA A N 1
ATOM 2497 C CA . ALA A 1 337 ? 5.081 9.557 -18.547 1.00 95.19 337 ALA A CA 1
ATOM 2498 C C . ALA A 1 337 ? 5.506 11.019 -18.632 1.00 95.19 337 ALA A C 1
ATOM 2500 O O . ALA A 1 337 ? 5.274 11.809 -17.721 1.00 95.19 337 ALA A O 1
ATOM 2501 N N . MET A 1 338 ? 6.130 11.391 -19.742 1.00 93.88 338 MET A N 1
ATOM 2502 C CA . MET A 1 338 ? 6.459 12.775 -20.032 1.00 93.88 338 MET A CA 1
ATOM 2503 C C . MET A 1 338 ? 6.360 13.068 -21.522 1.00 93.88 338 MET A C 1
ATOM 2505 O O . MET A 1 338 ? 6.419 12.185 -22.382 1.00 93.88 338 MET A O 1
ATOM 2509 N N . ASN A 1 339 ? 6.213 14.350 -21.819 1.00 92.62 339 ASN A N 1
ATOM 2510 C CA . ASN A 1 339 ? 6.419 14.864 -23.158 1.00 92.62 339 ASN A CA 1
ATOM 2511 C C . ASN A 1 339 ? 7.927 15.093 -23.378 1.00 92.62 339 ASN A C 1
ATOM 2513 O O . ASN A 1 339 ? 8.632 15.407 -22.418 1.00 92.62 339 ASN A O 1
ATOM 2517 N N . PRO A 1 340 ? 8.444 14.987 -24.613 1.00 89.75 340 PRO A N 1
ATOM 2518 C CA . PRO A 1 340 ? 9.876 15.161 -24.877 1.00 89.75 340 PRO A CA 1
ATOM 2519 C C . PRO A 1 340 ? 10.335 16.632 -24.798 1.00 89.75 340 PRO A C 1
ATOM 2521 O O . PRO A 1 340 ? 11.527 16.930 -24.821 1.00 89.75 340 PRO A O 1
ATOM 2524 N N . CYS A 1 341 ? 9.391 17.577 -24.753 1.00 90.94 341 CYS A N 1
ATOM 2525 C CA . CYS A 1 341 ? 9.622 19.006 -24.539 1.00 90.94 341 CYS A CA 1
ATOM 2526 C C . CYS A 1 341 ? 8.313 19.699 -24.113 1.00 90.94 341 CYS A C 1
ATOM 2528 O O . CYS A 1 341 ? 7.249 19.083 -24.240 1.00 90.94 341 CYS A O 1
ATOM 2530 N N . PRO A 1 342 ? 8.338 20.993 -23.726 1.00 89.69 342 PRO A N 1
ATOM 2531 C CA . PRO A 1 342 ? 7.131 21.725 -23.330 1.00 89.69 342 PRO A CA 1
ATOM 2532 C C . PRO A 1 342 ? 6.025 21.750 -24.391 1.00 89.69 342 PRO A C 1
ATOM 2534 O O . PRO A 1 342 ? 4.849 21.739 -24.053 1.00 89.69 342 PRO A O 1
ATOM 2537 N N . CYS A 1 343 ? 6.378 21.783 -25.684 1.00 89.44 343 CYS A N 1
ATOM 2538 C CA . CYS A 1 343 ? 5.373 21.737 -26.751 1.00 89.44 343 CYS A CA 1
ATOM 2539 C C . CYS A 1 343 ? 4.954 20.312 -27.144 1.00 89.44 343 CYS A C 1
ATOM 2541 O O . CYS A 1 343 ? 3.988 20.167 -27.882 1.00 89.44 343 CYS A O 1
ATOM 2543 N N . GLY A 1 344 ? 5.663 19.277 -26.682 1.00 87.56 344 GLY A N 1
ATOM 2544 C CA . GLY A 1 344 ? 5.355 17.867 -26.938 1.00 87.56 344 GLY A CA 1
ATOM 2545 C C . GLY A 1 344 ? 5.880 17.265 -28.241 1.00 87.56 344 GLY A C 1
ATOM 2546 O O . GLY A 1 344 ? 5.723 16.066 -28.436 1.00 87.56 344 GLY A O 1
ATOM 2547 N N . TYR A 1 345 ? 6.532 18.046 -29.108 1.00 87.56 345 TYR A N 1
ATOM 2548 C CA . TYR A 1 345 ? 6.864 17.626 -30.478 1.00 87.56 345 TYR A CA 1
ATOM 2549 C C . TYR A 1 345 ? 8.371 17.610 -30.808 1.00 87.56 345 TYR A C 1
ATOM 2551 O O . TYR A 1 345 ? 8.733 17.666 -31.978 1.00 87.56 345 TYR A O 1
ATOM 2559 N N . ARG A 1 346 ? 9.271 17.559 -29.809 1.00 83.31 346 ARG A N 1
ATOM 2560 C CA . ARG A 1 346 ? 10.741 17.509 -30.028 1.00 83.31 346 ARG A CA 1
ATOM 2561 C C . ARG A 1 346 ? 11.164 16.343 -30.922 1.00 83.31 346 ARG A C 1
ATOM 2563 O O . ARG A 1 346 ? 11.945 16.562 -31.838 1.00 83.31 346 ARG A O 1
ATOM 2570 N N . ASP A 1 347 ? 10.570 15.174 -30.699 1.00 79.00 347 ASP A N 1
ATOM 2571 C CA . ASP A 1 347 ? 10.891 13.931 -31.413 1.00 79.00 347 ASP A CA 1
ATOM 2572 C C . ASP A 1 347 ? 9.749 13.482 -32.346 1.00 79.00 347 ASP A C 1
ATOM 2574 O O . ASP A 1 347 ? 9.669 12.320 -32.743 1.00 79.00 347 ASP A O 1
ATOM 2578 N N . SER A 1 348 ? 8.813 14.384 -32.661 1.00 79.81 348 SER A N 1
ATOM 2579 C CA . SER A 1 348 ? 7.642 14.049 -33.472 1.00 79.81 348 SER A CA 1
ATOM 2580 C C . SER A 1 348 ? 7.986 14.034 -34.959 1.00 79.81 348 SER A C 1
ATOM 2582 O O . SER A 1 348 ? 8.500 15.010 -35.504 1.00 79.81 348 SER A O 1
ATOM 2584 N N . SER A 1 349 ? 7.608 12.957 -35.646 1.00 75.00 349 SER A N 1
ATOM 2585 C CA . SER A 1 349 ? 7.611 12.892 -37.113 1.00 75.00 349 SER A CA 1
ATOM 2586 C C . SER A 1 349 ? 6.428 13.631 -37.747 1.00 75.00 349 SER A C 1
ATOM 2588 O O . SER A 1 349 ? 6.412 13.843 -38.957 1.00 75.00 349 SER A O 1
ATOM 2590 N N . HIS A 1 350 ? 5.413 13.998 -36.957 1.00 75.62 350 HIS A N 1
ATOM 2591 C CA . HIS A 1 350 ? 4.172 14.603 -37.445 1.00 75.62 350 HIS A CA 1
ATOM 2592 C C . HIS A 1 350 ? 4.194 16.129 -37.405 1.00 75.62 350 HIS A C 1
ATOM 2594 O O . HIS A 1 350 ? 3.554 16.781 -38.231 1.00 75.62 350 HIS A O 1
ATOM 2600 N N . ARG A 1 351 ? 4.891 16.714 -36.429 1.00 82.81 351 ARG A N 1
ATOM 2601 C CA . ARG A 1 351 ? 4.911 18.161 -36.217 1.00 82.81 351 ARG A CA 1
ATOM 2602 C C . ARG A 1 351 ? 6.279 18.610 -35.729 1.00 82.81 351 ARG A C 1
ATOM 2604 O O . ARG A 1 351 ? 6.830 18.026 -34.812 1.00 82.81 351 ARG A O 1
ATOM 2611 N N . ALA A 1 352 ? 6.793 19.701 -36.291 1.00 86.62 352 ALA A N 1
ATOM 2612 C CA . ALA A 1 352 ? 8.053 20.277 -35.836 1.00 86.62 352 ALA A CA 1
ATOM 2613 C C . ALA A 1 352 ? 7.914 20.952 -34.459 1.00 86.62 352 ALA A C 1
ATOM 2615 O O . ALA A 1 352 ? 6.942 21.669 -34.184 1.00 86.62 352 ALA A O 1
ATOM 2616 N N . CYS A 1 353 ? 8.931 20.762 -33.620 1.00 90.44 353 CYS A N 1
ATOM 2617 C CA . CYS A 1 353 ? 9.087 21.450 -32.345 1.00 90.44 353 CYS A CA 1
ATOM 2618 C C . CYS A 1 353 ? 9.228 22.967 -32.534 1.00 90.44 353 CYS A C 1
ATOM 2620 O O . CYS A 1 353 ? 9.888 23.431 -33.460 1.00 90.44 353 CYS A O 1
ATOM 2622 N N . ARG A 1 354 ? 8.634 23.747 -31.623 1.00 92.38 354 ARG A N 1
ATOM 2623 C CA . ARG A 1 354 ? 8.723 25.222 -31.612 1.00 92.38 354 ARG A CA 1
ATOM 2624 C C . ARG A 1 354 ? 9.438 25.778 -30.378 1.00 92.38 354 ARG A C 1
ATOM 2626 O O . ARG A 1 354 ? 9.431 26.985 -30.155 1.00 92.38 354 ARG A O 1
ATOM 2633 N N . CYS A 1 355 ? 9.998 24.912 -29.536 1.00 91.75 355 CYS A N 1
ATOM 2634 C CA . CYS A 1 355 ? 10.681 25.326 -28.315 1.00 91.75 355 CYS A CA 1
ATOM 2635 C C . CYS A 1 355 ? 12.060 25.915 -28.633 1.00 91.75 355 CYS A C 1
ATOM 2637 O O . CYS A 1 355 ? 12.787 25.385 -29.468 1.00 91.75 355 CYS A O 1
ATOM 2639 N N . SER A 1 356 ? 12.440 26.979 -27.926 1.00 93.38 356 SER A N 1
ATOM 2640 C CA . SER A 1 356 ? 13.815 27.480 -27.945 1.00 93.38 356 SER A CA 1
ATOM 2641 C C . SER A 1 356 ? 14.745 26.545 -27.167 1.00 93.38 356 SER A C 1
ATOM 2643 O O . SER A 1 356 ? 14.305 25.862 -26.242 1.00 93.38 356 SER A O 1
ATOM 2645 N N . ASN A 1 357 ? 16.047 26.572 -27.468 1.00 90.75 357 ASN A N 1
ATOM 2646 C CA . ASN A 1 357 ? 17.044 25.785 -26.729 1.00 90.75 357 ASN A CA 1
ATOM 2647 C C . ASN A 1 357 ? 17.002 26.071 -25.219 1.00 90.75 357 ASN A C 1
ATOM 2649 O O . ASN A 1 357 ? 17.033 25.144 -24.420 1.00 90.75 357 ASN A O 1
ATOM 2653 N N . ALA A 1 358 ? 16.813 27.335 -24.819 1.00 92.62 358 ALA A N 1
ATOM 2654 C CA . ALA A 1 358 ? 16.670 27.702 -23.410 1.00 92.62 358 ALA A CA 1
ATOM 2655 C C . ALA A 1 358 ? 15.435 27.063 -22.744 1.00 92.62 358 ALA A C 1
ATOM 2657 O O . ALA A 1 358 ? 15.489 26.685 -21.574 1.00 92.62 358 ALA A O 1
ATOM 2658 N N . ALA A 1 359 ? 14.321 26.925 -23.474 1.00 91.56 359 ALA A N 1
ATOM 2659 C CA . ALA A 1 359 ? 13.132 26.241 -22.970 1.00 91.56 359 ALA A CA 1
ATOM 2660 C C . ALA A 1 359 ? 13.349 24.725 -22.855 1.00 91.56 359 ALA A C 1
ATOM 2662 O O . ALA A 1 359 ? 12.853 24.124 -21.905 1.00 91.56 359 ALA A O 1
ATOM 2663 N N . LEU A 1 360 ? 14.106 24.125 -23.781 1.00 89.12 360 LEU A N 1
ATOM 2664 C CA . LEU A 1 360 ? 14.483 22.710 -23.729 1.00 89.12 360 LEU A CA 1
ATOM 2665 C C . LEU A 1 360 ? 15.381 22.422 -22.523 1.00 89.12 360 LEU A C 1
ATOM 2667 O O . LEU A 1 360 ? 15.019 21.597 -21.696 1.00 89.12 360 LEU A O 1
ATOM 2671 N N . THR A 1 361 ? 16.470 23.175 -22.346 1.00 88.25 361 THR A N 1
ATOM 2672 C CA . THR A 1 361 ? 17.370 23.009 -21.193 1.00 88.25 361 THR A CA 1
ATOM 2673 C C . THR A 1 361 ? 16.634 23.194 -19.867 1.00 88.25 361 THR A C 1
ATOM 2675 O O . THR A 1 361 ? 16.834 22.422 -18.933 1.00 88.25 361 THR A O 1
ATOM 2678 N N . ARG A 1 362 ? 15.734 24.185 -19.776 1.00 89.19 362 ARG A N 1
ATOM 2679 C CA . ARG A 1 362 ? 14.915 24.389 -18.573 1.00 89.19 362 ARG A CA 1
ATOM 2680 C C . ARG A 1 362 ? 13.981 23.209 -18.311 1.00 89.19 362 ARG A C 1
ATOM 2682 O O . ARG A 1 362 ? 13.806 22.833 -17.158 1.00 89.19 362 ARG A O 1
ATOM 2689 N N . TYR A 1 363 ? 13.378 22.647 -19.353 1.00 89.94 363 TYR A N 1
ATOM 2690 C CA . TYR A 1 363 ? 12.494 21.493 -19.231 1.00 89.94 363 TYR A CA 1
ATOM 2691 C C . TYR A 1 363 ? 13.257 20.243 -18.784 1.00 89.94 363 TYR A C 1
ATOM 2693 O O . TYR A 1 363 ? 12.854 19.612 -17.811 1.00 89.94 363 TYR A O 1
ATOM 2701 N N . ASP A 1 364 ? 14.397 19.960 -19.414 1.00 85.88 364 ASP A N 1
ATOM 2702 C CA . ASP A 1 364 ? 15.255 18.823 -19.073 1.00 85.88 364 ASP A CA 1
ATOM 2703 C C . ASP A 1 364 ? 15.777 18.951 -17.624 1.00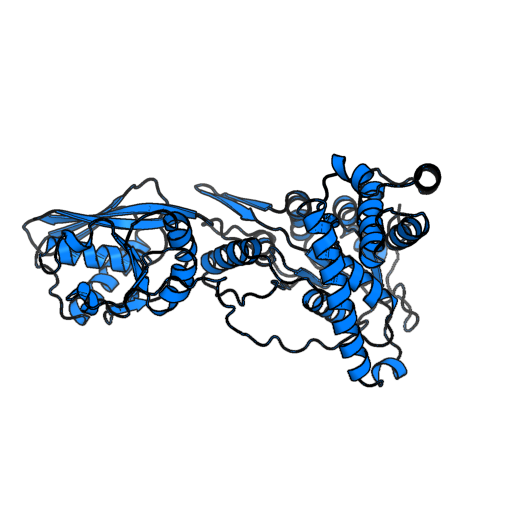 85.88 364 ASP A C 1
ATOM 2705 O O . ASP A 1 364 ? 15.811 17.972 -16.883 1.00 85.88 364 ASP A O 1
ATOM 2709 N N . SER A 1 365 ? 16.052 20.178 -17.154 1.00 86.81 365 SER A N 1
ATOM 2710 C CA . SER A 1 365 ? 16.479 20.443 -15.768 1.00 86.81 365 SER A CA 1
ATOM 2711 C C . SER A 1 365 ? 15.408 20.211 -14.693 1.00 86.81 365 SER A C 1
ATOM 2713 O O . SER A 1 365 ? 15.731 20.213 -13.505 1.00 86.81 365 SER A O 1
ATOM 2715 N N . LYS A 1 366 ? 14.133 20.024 -15.072 1.00 88.31 366 LYS A N 1
ATOM 2716 C CA . LYS A 1 366 ? 13.061 19.738 -14.104 1.00 88.31 366 LYS A CA 1
ATOM 2717 C C . LYS A 1 366 ? 13.180 18.335 -13.497 1.00 88.31 366 LYS A C 1
ATOM 2719 O O . LYS A 1 366 ? 12.620 18.093 -12.430 1.00 88.31 366 LYS A O 1
ATOM 2724 N N . LEU A 1 367 ? 13.886 17.421 -14.164 1.00 88.81 367 LEU A N 1
ATOM 2725 C CA . LEU A 1 367 ? 14.127 16.064 -13.686 1.00 88.81 367 LEU A CA 1
ATOM 2726 C C . LEU A 1 367 ? 15.570 15.937 -13.205 1.00 88.81 367 LEU A C 1
ATOM 2728 O O . LEU A 1 367 ? 16.513 16.242 -13.929 1.00 88.81 367 LEU A O 1
ATOM 2732 N N . SER A 1 368 ? 15.753 15.475 -11.970 1.00 86.88 368 SER A N 1
ATOM 2733 C CA . SER A 1 368 ? 17.089 15.300 -11.412 1.00 86.88 368 SER A CA 1
ATOM 2734 C C . SER A 1 368 ? 17.720 13.986 -11.885 1.00 86.88 368 SER A C 1
ATOM 2736 O O . SER A 1 368 ? 17.066 12.940 -11.920 1.00 86.88 368 SER A O 1
ATOM 2738 N N . GLY A 1 369 ? 19.022 14.015 -12.185 1.00 86.00 369 GLY A N 1
ATOM 2739 C CA . GLY A 1 369 ? 19.808 12.806 -12.468 1.00 86.00 369 GLY A CA 1
ATOM 2740 C C . GLY A 1 369 ? 19.655 11.722 -11.388 1.00 86.00 369 GLY A C 1
ATOM 2741 O O . GLY A 1 369 ? 19.341 10.584 -11.728 1.00 86.00 369 GLY A O 1
ATOM 2742 N N . PRO A 1 370 ? 19.731 12.055 -10.080 1.00 86.31 370 PRO A N 1
ATOM 2743 C CA . PRO A 1 370 ? 19.497 11.086 -9.014 1.00 86.31 370 PRO A CA 1
ATOM 2744 C C . PRO A 1 370 ? 18.144 10.365 -9.089 1.00 86.31 370 PRO A C 1
ATOM 2746 O O . PRO A 1 370 ? 18.068 9.193 -8.715 1.00 86.31 370 PRO A O 1
ATOM 2749 N N . LEU A 1 371 ? 17.066 11.027 -9.520 1.00 89.19 371 LEU A N 1
ATOM 2750 C CA . LEU A 1 371 ? 15.784 10.353 -9.726 1.00 89.19 371 LEU A CA 1
ATOM 2751 C C . LEU A 1 371 ? 15.843 9.423 -10.942 1.00 89.19 371 LEU A C 1
ATOM 2753 O O . LEU A 1 371 ? 15.466 8.259 -10.830 1.00 89.19 371 LEU A O 1
ATOM 2757 N N . LEU A 1 372 ? 16.328 9.926 -12.081 1.00 89.12 372 LEU A N 1
ATOM 2758 C CA . LEU A 1 372 ? 16.411 9.165 -13.330 1.00 89.12 372 LEU A CA 1
ATOM 2759 C C . LEU A 1 372 ? 17.267 7.901 -13.167 1.00 89.12 372 LEU A C 1
ATOM 2761 O O . LEU A 1 372 ? 16.870 6.828 -13.611 1.00 89.12 372 LEU A O 1
ATOM 2765 N N . ASP A 1 373 ? 18.359 7.972 -12.407 1.00 86.19 373 ASP A N 1
ATOM 2766 C CA . ASP A 1 373 ? 19.208 6.818 -12.089 1.00 86.19 373 ASP A CA 1
ATOM 2767 C C . ASP A 1 373 ? 18.456 5.669 -11.397 1.00 86.19 373 ASP A C 1
ATOM 2769 O O . ASP A 1 373 ? 18.883 4.508 -11.461 1.00 86.19 373 ASP A O 1
ATOM 2773 N N . ARG A 1 374 ? 17.348 5.979 -10.710 1.00 89.62 374 ARG A N 1
ATOM 2774 C CA . ARG A 1 374 ? 16.509 5.004 -10.002 1.00 89.62 374 ARG A CA 1
ATOM 2775 C C . ARG A 1 374 ? 15.446 4.369 -10.894 1.00 89.62 374 ARG A C 1
ATOM 2777 O O . ARG A 1 374 ? 14.844 3.395 -10.454 1.00 89.62 374 ARG A O 1
ATOM 2784 N N . ILE A 1 375 ? 15.229 4.867 -12.107 1.00 92.81 375 ILE A N 1
ATOM 2785 C CA . ILE A 1 375 ? 14.299 4.274 -13.069 1.00 92.81 375 ILE A CA 1
ATOM 2786 C C . ILE A 1 375 ? 15.049 3.227 -13.901 1.00 92.81 375 ILE A C 1
ATOM 2788 O O . ILE A 1 375 ? 16.177 3.445 -14.347 1.00 92.81 375 ILE A O 1
ATOM 2792 N N . ASP A 1 376 ? 14.461 2.044 -14.053 1.00 93.94 376 ASP A N 1
ATOM 2793 C CA . ASP A 1 376 ? 15.127 0.898 -14.673 1.00 93.94 376 ASP A CA 1
ATOM 2794 C C . ASP A 1 376 ? 15.085 0.979 -16.204 1.00 93.94 376 ASP A C 1
ATOM 2796 O O . ASP A 1 376 ? 16.115 0.788 -16.854 1.00 93.94 376 ASP A O 1
ATOM 2800 N N . ILE A 1 377 ? 13.905 1.282 -16.758 1.00 95.06 377 ILE A N 1
ATOM 2801 C CA . ILE A 1 377 ? 13.595 1.188 -18.187 1.00 95.06 377 ILE A CA 1
ATOM 2802 C C . ILE A 1 377 ? 13.124 2.549 -18.711 1.00 95.06 377 ILE A C 1
ATOM 2804 O O . ILE A 1 377 ? 12.224 3.169 -18.141 1.00 95.06 377 ILE A O 1
ATOM 2808 N N . PHE A 1 378 ? 13.695 2.977 -19.836 1.00 94.19 378 PHE A N 1
ATOM 2809 C CA . PHE A 1 378 ? 13.276 4.155 -20.587 1.00 94.19 378 PHE A CA 1
ATOM 2810 C C . PHE A 1 378 ? 12.853 3.733 -21.983 1.00 94.19 378 PHE A C 1
ATOM 2812 O O . PHE A 1 378 ? 13.565 2.987 -22.655 1.00 94.19 378 PHE A O 1
ATOM 2819 N N . ILE A 1 379 ? 11.689 4.210 -22.415 1.00 93.06 379 ILE A N 1
ATOM 2820 C CA . ILE A 1 379 ? 11.204 3.972 -23.773 1.00 93.06 379 ILE A CA 1
ATOM 2821 C C . ILE A 1 379 ? 10.676 5.254 -24.399 1.00 93.06 379 ILE A C 1
ATOM 2823 O O . ILE A 1 379 ? 10.073 6.104 -23.730 1.00 93.06 379 ILE A O 1
ATOM 2827 N N . LYS A 1 380 ? 10.842 5.350 -25.716 1.00 90.06 380 LYS A N 1
ATOM 2828 C CA . LYS A 1 380 ? 10.130 6.321 -26.541 1.00 90.06 380 LYS A CA 1
ATOM 2829 C C . LYS A 1 380 ? 8.852 5.675 -27.053 1.00 90.06 380 LYS A C 1
ATOM 2831 O O . LYS A 1 380 ? 8.885 4.636 -27.700 1.00 90.06 380 LYS A O 1
ATOM 2836 N N . VAL A 1 381 ? 7.711 6.282 -26.753 1.00 87.12 381 VAL A N 1
ATOM 2837 C CA . VAL A 1 381 ? 6.406 5.793 -27.199 1.00 87.12 381 VAL A CA 1
ATOM 2838 C C . VAL A 1 381 ? 5.996 6.580 -28.433 1.00 87.12 381 VAL A C 1
ATOM 2840 O O . VAL A 1 381 ? 5.638 7.757 -28.353 1.00 87.12 381 VAL A O 1
ATOM 2843 N N . SER A 1 382 ? 6.056 5.921 -29.586 1.00 82.19 382 SER A N 1
ATOM 2844 C CA . SER A 1 382 ? 5.563 6.468 -30.849 1.00 82.19 382 SER A CA 1
ATOM 2845 C C . SER A 1 382 ? 4.061 6.253 -30.990 1.00 82.19 382 SER A C 1
ATOM 2847 O O . SER A 1 382 ? 3.506 5.261 -30.517 1.00 82.19 382 SER A O 1
ATOM 2849 N N . ARG A 1 383 ? 3.392 7.171 -31.683 1.00 80.12 383 ARG A N 1
ATOM 2850 C CA . ARG A 1 383 ? 1.966 7.052 -31.974 1.00 80.12 383 ARG A CA 1
ATOM 2851 C C . ARG A 1 383 ? 1.696 5.865 -32.904 1.00 80.12 383 ARG A C 1
ATOM 2853 O O . ARG A 1 383 ? 2.397 5.683 -33.899 1.00 80.12 383 ARG A O 1
ATOM 2860 N N . SER A 1 384 ? 0.673 5.072 -32.588 1.00 79.69 384 SER A N 1
ATOM 2861 C CA . SER A 1 384 ? 0.221 3.977 -33.453 1.00 79.69 384 SER A CA 1
ATOM 2862 C C . SER A 1 384 ? -0.236 4.503 -34.812 1.00 79.69 384 SER A C 1
ATOM 2864 O O . SER A 1 384 ? -0.861 5.565 -34.902 1.00 79.69 384 SER A O 1
ATOM 2866 N N . LYS A 1 385 ? 0.023 3.741 -35.879 1.00 76.56 385 LYS A N 1
ATOM 2867 C CA . LYS A 1 385 ? -0.535 4.053 -37.199 1.00 76.56 385 LYS A CA 1
ATOM 2868 C C . LYS A 1 385 ? -2.048 3.845 -37.159 1.00 76.56 385 LYS A C 1
ATOM 2870 O O . LYS A 1 385 ? -2.530 2.914 -36.522 1.00 76.56 385 LYS A O 1
ATOM 2875 N N . ILE A 1 386 ? -2.797 4.675 -37.887 1.00 71.31 386 ILE A N 1
ATOM 2876 C CA . ILE A 1 386 ? -4.269 4.592 -37.936 1.00 71.31 386 ILE A CA 1
ATOM 2877 C C . ILE A 1 386 ? -4.725 3.189 -38.366 1.00 71.31 386 ILE A C 1
ATOM 2879 O O . ILE A 1 386 ? -5.639 2.641 -37.764 1.00 71.31 386 ILE A O 1
ATOM 2883 N N . ALA A 1 387 ? -4.035 2.578 -39.336 1.00 69.62 387 ALA A N 1
ATOM 2884 C CA . ALA A 1 387 ? -4.318 1.214 -39.785 1.00 69.62 387 ALA A CA 1
ATOM 2885 C C . ALA A 1 387 ? -4.226 0.175 -38.652 1.00 69.62 387 ALA A C 1
ATOM 2887 O O . ALA A 1 387 ? -5.062 -0.718 -38.578 1.00 69.62 387 ALA A O 1
ATOM 2888 N N . ASP A 1 388 ? -3.264 0.324 -37.737 1.00 71.94 388 ASP A N 1
ATOM 2889 C CA . ASP A 1 388 ? -3.104 -0.592 -36.605 1.00 71.94 388 ASP A CA 1
ATOM 2890 C C . ASP A 1 388 ? -4.200 -0.391 -35.552 1.00 71.94 388 ASP A C 1
ATOM 2892 O O . ASP A 1 388 ? -4.614 -1.349 -34.912 1.00 71.94 388 ASP A O 1
ATOM 2896 N N . VAL A 1 389 ? -4.699 0.839 -35.383 1.00 69.44 389 VAL A N 1
ATOM 2897 C CA . VAL A 1 389 ? -5.807 1.158 -34.461 1.00 69.44 389 VAL A CA 1
ATOM 2898 C C . VAL A 1 389 ? -7.142 0.595 -34.961 1.00 69.44 389 VAL A C 1
ATOM 2900 O O . VAL A 1 389 ? -8.023 0.308 -34.157 1.00 69.44 389 VAL A O 1
ATOM 2903 N N . MET A 1 390 ? -7.295 0.420 -36.276 1.00 68.38 390 MET A N 1
ATOM 2904 C CA . MET A 1 390 ? -8.501 -0.151 -36.885 1.00 68.38 390 MET A CA 1
ATOM 2905 C C . MET A 1 390 ? -8.531 -1.691 -36.863 1.00 68.38 390 MET A C 1
ATOM 2907 O O . MET A 1 390 ? -9.529 -2.274 -37.281 1.00 68.38 390 MET A O 1
ATOM 2911 N N . ASN A 1 391 ? -7.473 -2.355 -36.380 1.00 65.25 391 ASN A N 1
ATOM 2912 C CA . ASN A 1 391 ? -7.437 -3.814 -36.269 1.00 65.25 391 ASN A CA 1
ATOM 2913 C C . ASN A 1 391 ? -8.263 -4.333 -35.072 1.00 65.25 391 ASN A C 1
ATOM 2915 O O . ASN A 1 391 ? -8.364 -3.658 -34.045 1.00 65.25 391 ASN A O 1
ATOM 2919 N N . PRO A 1 392 ? -8.845 -5.544 -35.177 1.00 56.72 392 PRO A N 1
ATOM 2920 C CA . PRO A 1 392 ? -9.746 -6.087 -34.164 1.00 56.72 392 PRO A CA 1
ATOM 2921 C C . PRO A 1 392 ? -9.053 -6.365 -32.819 1.00 56.72 392 PRO A C 1
ATOM 2923 O O . PRO A 1 392 ? -7.923 -6.853 -32.758 1.00 56.72 392 PRO A O 1
ATOM 2926 N N . ALA A 1 393 ? -9.777 -6.090 -31.729 1.00 62.84 393 ALA A N 1
ATOM 2927 C CA . ALA A 1 393 ? -9.302 -6.199 -30.348 1.00 62.84 393 ALA A CA 1
ATOM 2928 C C . ALA A 1 393 ? -9.030 -7.644 -29.876 1.00 62.84 393 ALA A C 1
ATOM 2930 O O . ALA A 1 393 ? -8.312 -7.830 -28.891 1.00 62.84 393 ALA A O 1
ATOM 2931 N N . ASP A 1 394 ? -9.565 -8.660 -30.559 1.00 61.50 394 ASP A N 1
ATOM 2932 C CA . ASP A 1 394 ? -9.496 -10.066 -30.126 1.00 61.50 394 ASP A CA 1
ATOM 2933 C C . ASP A 1 394 ? -8.053 -10.588 -30.061 1.00 61.50 394 ASP A C 1
ATOM 2935 O O . ASP A 1 394 ? -7.636 -11.153 -29.051 1.00 61.50 394 ASP A O 1
ATOM 2939 N N . GLN A 1 395 ? -7.224 -10.266 -31.063 1.00 71.62 395 GLN A N 1
ATOM 2940 C CA . GLN A 1 395 ? -5.805 -10.654 -31.074 1.00 71.62 395 GLN A CA 1
ATOM 2941 C C . GLN A 1 395 ? -5.009 -10.046 -29.906 1.00 71.62 395 GLN A C 1
ATOM 2943 O O . GLN A 1 395 ? -4.017 -10.621 -29.454 1.00 71.62 395 GLN A O 1
ATOM 2948 N N . GLN A 1 396 ? -5.424 -8.878 -29.403 1.00 76.50 396 GLN A N 1
ATOM 2949 C CA . GLN A 1 396 ? -4.746 -8.232 -28.278 1.00 76.50 396 GLN A CA 1
ATOM 2950 C C . GLN A 1 396 ? -5.104 -8.894 -26.942 1.00 76.50 396 GLN A C 1
ATOM 2952 O O . GLN A 1 396 ? -4.251 -8.960 -26.056 1.00 76.50 396 GLN A O 1
ATOM 2957 N N . HIS A 1 397 ? -6.320 -9.425 -26.797 1.00 81.12 397 HIS A N 1
ATOM 2958 C CA . HIS A 1 397 ? -6.730 -10.141 -25.586 1.00 81.12 397 HIS A CA 1
ATOM 2959 C C . HIS A 1 397 ? -6.012 -11.489 -25.453 1.00 81.12 397 HIS A C 1
ATOM 2961 O O . HIS A 1 397 ? -5.503 -11.805 -24.377 1.00 81.12 397 HIS A O 1
ATOM 2967 N N . ASP A 1 398 ? -5.872 -12.239 -26.548 1.00 83.75 398 ASP A N 1
ATOM 2968 C CA . ASP A 1 398 ? -5.095 -13.486 -26.555 1.00 83.75 398 ASP A CA 1
ATOM 2969 C C . ASP A 1 398 ? -3.625 -13.234 -26.208 1.00 83.75 398 ASP A C 1
ATOM 2971 O O . ASP A 1 398 ? -3.016 -13.950 -25.402 1.00 83.75 398 ASP A O 1
ATOM 2975 N N . ARG A 1 399 ? -3.058 -12.151 -26.756 1.00 87.38 399 ARG A N 1
ATOM 2976 C CA . ARG A 1 399 ? -1.708 -11.697 -26.415 1.00 87.38 399 ARG A CA 1
ATOM 2977 C C . ARG A 1 399 ? -1.588 -11.352 -24.931 1.00 87.38 399 ARG A C 1
ATOM 2979 O O . ARG A 1 399 ? -0.631 -11.788 -24.295 1.00 87.38 399 ARG A O 1
ATOM 2986 N N . LEU A 1 400 ? -2.537 -10.595 -24.378 1.00 89.00 400 LEU A N 1
ATOM 2987 C CA . LEU A 1 400 ? -2.560 -10.222 -22.962 1.00 89.00 400 LEU A CA 1
ATOM 2988 C C . LEU A 1 400 ? -2.562 -11.466 -22.066 1.00 89.00 400 LEU A C 1
ATOM 2990 O O . LEU A 1 400 ? -1.744 -11.560 -21.154 1.00 89.00 400 LEU A O 1
ATOM 2994 N N . ASN A 1 401 ? -3.441 -12.430 -22.345 1.00 89.75 401 ASN A N 1
ATOM 2995 C CA . ASN A 1 401 ? -3.547 -13.666 -21.570 1.00 89.75 401 ASN A CA 1
ATOM 2996 C C . ASN A 1 401 ? -2.260 -14.495 -21.648 1.00 89.75 401 ASN A C 1
ATOM 2998 O O . ASN A 1 401 ? -1.740 -14.921 -20.619 1.00 89.75 401 ASN A O 1
ATOM 3002 N N . THR A 1 402 ? -1.689 -14.635 -22.846 1.00 92.62 402 THR A N 1
ATOM 3003 C CA . THR A 1 402 ? -0.408 -15.330 -23.045 1.00 92.62 402 THR A CA 1
ATOM 3004 C C . THR A 1 402 ? 0.719 -14.674 -22.243 1.00 92.62 402 THR A C 1
ATOM 3006 O O . THR A 1 402 ? 1.533 -15.356 -21.618 1.00 92.62 402 THR A O 1
ATOM 3009 N N . LEU A 1 403 ? 0.775 -13.338 -22.234 1.00 94.00 403 LEU A N 1
ATOM 3010 C CA . LEU A 1 403 ? 1.776 -12.596 -21.470 1.00 94.00 403 LEU A CA 1
ATOM 3011 C C . LEU A 1 403 ? 1.560 -12.726 -19.963 1.00 94.00 403 LEU A C 1
ATOM 3013 O O . LEU A 1 403 ? 2.540 -12.916 -19.249 1.00 94.00 403 LEU A O 1
ATOM 3017 N N . LYS A 1 404 ? 0.314 -12.697 -19.476 1.00 94.31 404 LYS A N 1
ATOM 3018 C CA . LYS A 1 404 ? -0.002 -12.928 -18.056 1.00 94.31 404 LYS A CA 1
ATOM 3019 C C . LYS A 1 404 ? 0.537 -14.270 -17.568 1.00 94.31 404 LYS A C 1
ATOM 3021 O O . LYS A 1 404 ? 1.167 -14.309 -16.515 1.00 94.31 404 LYS A O 1
ATOM 3026 N N . SER A 1 405 ? 0.351 -15.342 -18.340 1.00 94.25 405 SER A N 1
ATOM 3027 C CA . SER A 1 405 ? 0.884 -16.669 -18.001 1.00 94.25 405 SER A CA 1
ATOM 3028 C C . SER A 1 405 ? 2.412 -16.656 -17.896 1.00 94.25 405 SER A C 1
ATOM 3030 O O . SER A 1 405 ? 2.959 -17.052 -16.870 1.00 94.25 405 SER A O 1
ATOM 3032 N N . LYS A 1 406 ? 3.106 -16.100 -18.899 1.00 96.25 406 LYS A N 1
ATOM 3033 C CA . LYS A 1 406 ? 4.578 -15.982 -18.883 1.00 96.25 406 LYS A CA 1
ATOM 3034 C C . LYS A 1 406 ? 5.095 -15.128 -17.723 1.00 96.25 406 LYS A C 1
ATOM 3036 O O . LYS A 1 406 ? 6.100 -15.458 -17.098 1.00 96.25 406 LYS A O 1
ATOM 3041 N N . ILE A 1 407 ? 4.412 -14.022 -17.430 1.00 97.19 407 ILE A N 1
ATOM 3042 C CA . ILE A 1 407 ? 4.742 -13.130 -16.315 1.00 97.19 407 ILE A CA 1
ATOM 3043 C C . ILE A 1 407 ? 4.573 -13.860 -14.982 1.00 97.19 407 ILE A C 1
ATOM 3045 O O . ILE A 1 407 ? 5.448 -13.749 -14.126 1.00 97.19 407 ILE A O 1
ATOM 3049 N N . ALA A 1 408 ? 3.494 -14.626 -14.810 1.00 94.88 408 ALA A N 1
ATOM 3050 C CA . ALA A 1 408 ? 3.266 -15.416 -13.605 1.00 94.88 408 ALA A CA 1
ATOM 3051 C C . ALA A 1 408 ? 4.361 -16.478 -13.411 1.00 94.88 408 ALA A C 1
ATOM 3053 O O . ALA A 1 408 ? 4.912 -16.595 -12.318 1.00 94.88 408 ALA A O 1
ATOM 3054 N N . GLU A 1 409 ? 4.748 -17.194 -14.469 1.00 96.06 409 GLU A N 1
ATOM 3055 C CA . GLU A 1 409 ? 5.853 -18.161 -14.427 1.00 96.06 409 GLU A CA 1
ATOM 3056 C C . GLU A 1 409 ? 7.180 -17.498 -14.032 1.00 96.06 409 GLU A C 1
ATOM 3058 O O . GLU A 1 409 ? 7.856 -17.950 -13.101 1.00 96.06 409 GLU A O 1
ATOM 3063 N N . ALA A 1 410 ? 7.536 -16.385 -14.681 1.00 96.88 410 ALA A N 1
ATOM 3064 C CA . ALA A 1 410 ? 8.736 -15.622 -14.351 1.00 96.88 410 ALA A CA 1
ATOM 3065 C C . ALA A 1 410 ? 8.696 -15.097 -12.907 1.00 96.88 410 ALA A C 1
ATOM 3067 O O . ALA A 1 410 ? 9.705 -15.159 -12.204 1.00 96.88 410 ALA A O 1
ATOM 3068 N N . TYR A 1 411 ? 7.541 -14.618 -12.443 1.00 95.56 411 TYR A N 1
ATOM 3069 C CA . TYR A 1 411 ? 7.335 -14.168 -11.069 1.00 95.56 411 TYR A CA 1
ATOM 3070 C C . TYR A 1 411 ? 7.554 -15.309 -10.067 1.00 95.56 411 TYR A C 1
ATOM 3072 O O . TYR A 1 411 ? 8.340 -15.158 -9.134 1.00 95.56 411 TYR A O 1
ATOM 3080 N N . HIS A 1 412 ? 6.956 -16.483 -10.285 1.00 95.12 412 HIS A N 1
ATOM 3081 C CA . HIS A 1 412 ? 7.157 -17.642 -9.411 1.00 95.12 412 HIS A CA 1
ATOM 3082 C C . HIS A 1 412 ? 8.620 -18.093 -9.361 1.00 95.12 412 HIS A C 1
ATOM 3084 O O . HIS A 1 412 ? 9.116 -18.424 -8.281 1.00 95.12 412 HIS A O 1
ATOM 3090 N N . ARG A 1 413 ? 9.344 -18.056 -10.490 1.00 95.44 413 ARG A N 1
ATOM 3091 C CA . ARG A 1 413 ? 10.791 -18.343 -10.522 1.00 95.44 413 ARG A CA 1
ATOM 3092 C C . ARG A 1 413 ? 11.579 -17.354 -9.662 1.00 95.44 413 ARG A C 1
ATOM 3094 O O . ARG A 1 413 ? 12.430 -17.779 -8.884 1.00 95.44 413 ARG A O 1
ATOM 3101 N N . GLN A 1 414 ? 11.269 -16.061 -9.753 1.00 95.69 414 GLN A N 1
ATOM 3102 C CA . GLN A 1 414 ? 11.906 -15.016 -8.945 1.00 95.69 414 GLN A CA 1
ATOM 3103 C C . GLN A 1 414 ? 11.635 -15.213 -7.449 1.00 95.69 414 GLN A C 1
ATOM 3105 O O . GLN A 1 414 ? 12.580 -15.289 -6.665 1.00 95.69 414 GLN A O 1
ATOM 3110 N N . ILE A 1 415 ? 10.367 -15.378 -7.054 1.00 94.56 415 ILE A N 1
ATOM 3111 C CA . ILE A 1 415 ? 9.988 -15.594 -5.649 1.00 94.56 415 ILE A CA 1
ATOM 3112 C C . ILE A 1 415 ? 10.640 -16.863 -5.092 1.00 94.56 415 ILE A C 1
ATOM 3114 O O . ILE A 1 415 ? 11.200 -16.825 -4.001 1.00 94.56 415 ILE A O 1
ATOM 3118 N N . LYS A 1 416 ? 10.658 -17.965 -5.851 1.00 94.75 416 LYS A N 1
ATOM 3119 C CA . LYS A 1 416 ? 11.325 -19.205 -5.429 1.00 94.75 416 LYS A CA 1
ATOM 3120 C C . LYS A 1 416 ? 12.839 -19.033 -5.271 1.00 94.75 416 LYS A C 1
ATOM 3122 O O . LYS A 1 416 ? 13.419 -19.626 -4.367 1.00 94.75 416 LYS A O 1
ATOM 3127 N N . ARG A 1 417 ? 13.482 -18.257 -6.150 1.00 94.75 417 ARG A N 1
ATOM 3128 C CA . ARG A 1 417 ? 14.937 -18.045 -6.134 1.00 94.75 417 ARG A CA 1
ATOM 3129 C C . ARG A 1 417 ? 15.390 -17.127 -4.999 1.00 94.75 417 ARG A C 1
ATOM 3131 O O . ARG A 1 417 ? 16.416 -17.406 -4.392 1.00 94.75 417 ARG A O 1
ATOM 3138 N N . GLN A 1 418 ? 14.677 -16.028 -4.761 1.00 93.69 418 GLN A N 1
ATOM 3139 C CA . GLN A 1 418 ? 15.184 -14.927 -3.926 1.00 93.69 418 GLN A CA 1
ATOM 3140 C C . GLN A 1 418 ? 14.120 -14.261 -3.033 1.00 93.69 418 GLN A C 1
ATOM 3142 O O . GLN A 1 418 ? 14.409 -13.275 -2.364 1.00 93.69 418 GLN A O 1
ATOM 3147 N N . GLY A 1 419 ? 12.874 -14.747 -3.033 1.00 92.12 419 GLY A N 1
ATOM 3148 C CA . GLY A 1 419 ? 11.785 -14.220 -2.200 1.00 92.12 419 GLY A CA 1
ATOM 3149 C C . GLY A 1 419 ? 11.212 -12.864 -2.632 1.00 92.12 419 GLY A C 1
ATOM 3150 O O . GLY A 1 419 ? 10.283 -12.368 -2.001 1.00 92.12 419 GLY A O 1
ATOM 3151 N N . CYS A 1 420 ? 11.729 -12.250 -3.699 1.00 92.88 420 CYS A N 1
ATOM 3152 C CA . CYS A 1 420 ? 11.263 -10.963 -4.215 1.00 92.88 420 CYS A CA 1
ATOM 3153 C C . CYS A 1 420 ? 11.418 -10.871 -5.742 1.00 92.88 420 CYS A C 1
ATOM 3155 O O . CYS A 1 420 ? 12.085 -11.698 -6.365 1.00 92.88 420 CYS A O 1
ATOM 3157 N N . GLN A 1 421 ? 10.807 -9.858 -6.363 1.00 94.75 421 GLN A N 1
ATOM 3158 C CA . GLN A 1 421 ? 10.999 -9.591 -7.792 1.00 94.75 421 GLN A CA 1
ATOM 3159 C C . GLN A 1 421 ? 12.402 -9.045 -8.092 1.00 94.75 421 GLN A C 1
ATOM 3161 O O . GLN A 1 421 ? 13.040 -8.421 -7.243 1.00 94.75 421 GLN A O 1
ATOM 3166 N N . ASN A 1 422 ? 12.867 -9.223 -9.327 1.00 96.19 422 ASN A N 1
ATOM 3167 C CA . ASN A 1 422 ? 14.219 -8.864 -9.759 1.00 96.19 422 ASN A CA 1
ATOM 3168 C C . ASN A 1 422 ? 14.585 -7.392 -9.534 1.00 96.19 422 ASN A C 1
ATOM 3170 O O . ASN A 1 422 ? 15.733 -7.106 -9.196 1.00 96.19 422 ASN A O 1
ATOM 3174 N N . ALA A 1 423 ? 13.636 -6.458 -9.651 1.00 94.25 423 ALA A N 1
ATOM 3175 C CA . ALA A 1 423 ? 13.874 -5.040 -9.371 1.00 94.25 423 ALA A CA 1
ATOM 3176 C C . ALA A 1 423 ? 14.326 -4.774 -7.921 1.00 94.25 423 ALA A C 1
ATOM 3178 O O . ALA A 1 423 ? 14.977 -3.763 -7.655 1.00 94.25 423 ALA A O 1
ATOM 3179 N N . ARG A 1 424 ? 14.009 -5.678 -6.984 1.00 92.25 424 ARG A N 1
ATOM 3180 C CA . ARG A 1 424 ? 14.264 -5.535 -5.540 1.00 92.25 424 ARG A CA 1
ATOM 3181 C C . ARG A 1 424 ? 15.414 -6.391 -5.025 1.00 92.25 424 ARG A C 1
ATOM 3183 O O . ARG A 1 424 ? 15.712 -6.348 -3.836 1.00 92.25 424 ARG A O 1
ATOM 3190 N N . VAL A 1 425 ? 16.070 -7.147 -5.900 1.00 92.62 425 VAL A N 1
ATOM 3191 C CA . VAL A 1 425 ? 17.219 -7.977 -5.524 1.00 92.62 425 VAL A CA 1
ATOM 3192 C C . VAL A 1 425 ? 18.316 -7.108 -4.933 1.00 92.62 425 VAL A C 1
ATOM 3194 O O . VAL A 1 425 ? 18.659 -6.058 -5.492 1.00 92.62 425 VAL A O 1
ATOM 3197 N N . SER A 1 426 ? 18.865 -7.550 -3.803 1.00 90.00 426 SER A N 1
ATOM 3198 C CA . SER A 1 426 ? 19.971 -6.868 -3.145 1.00 90.00 426 SER A CA 1
ATOM 3199 C C . SER A 1 426 ? 21.170 -6.783 -4.095 1.00 90.00 426 SER A C 1
ATOM 3201 O O . SER A 1 426 ? 21.434 -7.685 -4.889 1.00 90.00 426 SER A O 1
ATOM 3203 N N . THR A 1 427 ? 21.923 -5.691 -4.022 1.00 87.25 427 THR A N 1
ATOM 3204 C CA . THR A 1 427 ? 23.121 -5.527 -4.852 1.00 87.25 427 THR A CA 1
ATOM 3205 C C . THR A 1 427 ? 24.145 -6.648 -4.629 1.00 87.25 427 THR A C 1
ATOM 3207 O O . THR A 1 427 ? 24.815 -7.051 -5.577 1.00 87.25 427 THR A O 1
ATOM 3210 N N . GLY A 1 428 ? 24.250 -7.161 -3.397 1.00 85.81 428 GLY A N 1
ATOM 3211 C CA . GLY A 1 428 ? 25.193 -8.225 -3.044 1.00 85.81 428 GLY A CA 1
ATOM 3212 C C . GLY A 1 428 ? 24.871 -9.557 -3.721 1.00 85.81 428 GLY A C 1
ATOM 3213 O O . GLY A 1 428 ? 25.779 -10.247 -4.176 1.00 85.81 428 GLY A O 1
ATOM 3214 N N . ASP A 1 429 ? 23.584 -9.874 -3.871 1.00 89.62 429 ASP A N 1
ATOM 3215 C CA . ASP A 1 429 ? 23.139 -11.158 -4.426 1.00 89.62 429 ASP A CA 1
ATOM 3216 C C . ASP A 1 429 ? 22.963 -11.122 -5.952 1.00 89.62 429 ASP A C 1
ATOM 3218 O O . ASP A 1 429 ? 22.935 -12.159 -6.618 1.00 89.62 429 ASP A O 1
ATOM 3222 N N . LEU A 1 430 ? 22.875 -9.922 -6.534 1.00 89.94 430 LEU A N 1
ATOM 3223 C CA . LEU A 1 430 ? 22.513 -9.712 -7.935 1.00 89.94 430 LEU A CA 1
ATOM 3224 C C . LEU A 1 430 ? 23.443 -10.429 -8.921 1.00 89.94 430 LEU A C 1
ATOM 3226 O O . LEU A 1 430 ? 22.974 -11.071 -9.862 1.00 89.94 430 LEU A O 1
ATOM 3230 N N . ILE A 1 431 ? 24.758 -10.347 -8.705 1.00 88.31 431 ILE A N 1
ATOM 3231 C CA . ILE A 1 431 ? 25.748 -10.991 -9.582 1.00 88.31 431 ILE A CA 1
ATOM 3232 C C . ILE A 1 431 ? 25.606 -12.517 -9.517 1.00 88.31 431 ILE A C 1
ATOM 3234 O O . ILE A 1 431 ? 25.663 -13.185 -10.554 1.00 88.31 431 ILE A O 1
ATOM 3238 N N . CYS A 1 432 ? 25.375 -13.065 -8.321 1.00 88.62 432 CYS A N 1
ATOM 3239 C CA . CYS A 1 432 ? 25.158 -14.493 -8.111 1.00 88.62 432 CYS A CA 1
ATOM 3240 C C . CYS A 1 432 ? 23.879 -14.963 -8.817 1.00 88.62 432 CYS A C 1
ATOM 3242 O O . CYS A 1 432 ? 23.911 -15.930 -9.578 1.00 88.62 432 CYS A O 1
ATOM 3244 N N . HIS A 1 433 ? 22.770 -14.239 -8.657 1.00 91.50 433 HIS A N 1
ATOM 3245 C CA . HIS A 1 433 ? 21.489 -14.588 -9.281 1.00 91.50 433 HIS A CA 1
ATOM 3246 C C . HIS A 1 433 ? 21.481 -14.447 -10.809 1.00 91.50 433 HIS A C 1
ATOM 3248 O O . HIS A 1 433 ? 20.712 -15.130 -11.488 1.00 91.50 433 HIS A O 1
ATOM 3254 N N . CYS A 1 434 ? 22.349 -13.611 -11.385 1.00 91.44 434 CYS A N 1
ATOM 3255 C CA . CYS A 1 434 ? 22.526 -13.574 -12.838 1.00 91.44 434 CYS A CA 1
ATOM 3256 C C . CYS A 1 434 ? 23.245 -14.823 -13.375 1.00 91.44 434 CYS A C 1
ATOM 3258 O O . CYS A 1 434 ? 23.043 -15.165 -14.537 1.00 91.44 434 CYS A O 1
ATOM 3260 N N . SER A 1 435 ? 24.059 -15.503 -12.550 1.00 90.44 435 SER A N 1
ATOM 3261 C CA . SER A 1 435 ? 24.745 -16.764 -12.899 1.00 90.44 435 SER A CA 1
ATOM 3262 C C . SER A 1 435 ? 25.411 -16.724 -14.286 1.00 90.44 435 SER A C 1
ATOM 3264 O O . SER A 1 435 ? 25.296 -17.637 -15.094 1.00 90.44 435 SER A O 1
ATOM 3266 N N . MET A 1 436 ? 26.085 -15.609 -14.586 1.00 93.19 436 MET A N 1
ATOM 3267 C CA . MET A 1 436 ? 26.671 -15.350 -15.903 1.00 93.19 436 MET A CA 1
ATOM 3268 C C . MET A 1 436 ? 27.922 -16.199 -16.155 1.00 93.19 436 MET A C 1
ATOM 3270 O O . MET A 1 436 ? 28.789 -16.323 -15.278 1.00 93.19 436 MET A O 1
ATOM 3274 N N . ARG A 1 437 ? 28.078 -16.668 -17.397 1.00 93.69 437 ARG A N 1
ATOM 3275 C CA . ARG A 1 437 ? 29.323 -17.275 -17.894 1.00 93.69 437 ARG A CA 1
ATOM 3276 C C . ARG A 1 437 ? 30.475 -16.270 -17.896 1.00 93.69 437 ARG A C 1
ATOM 3278 O O . ARG A 1 437 ? 30.268 -15.055 -17.899 1.00 93.69 437 ARG A O 1
ATOM 3285 N N . ARG A 1 438 ? 31.709 -16.784 -17.925 1.00 92.25 438 ARG A N 1
ATOM 3286 C CA . ARG A 1 438 ? 32.930 -15.962 -17.937 1.00 92.25 438 ARG A CA 1
ATOM 3287 C C . ARG A 1 438 ? 32.959 -14.987 -19.117 1.00 92.25 438 ARG A C 1
ATOM 3289 O O . ARG A 1 438 ? 33.287 -13.822 -18.914 1.00 92.25 438 ARG A O 1
ATOM 3296 N N . ASP A 1 439 ? 32.551 -15.435 -20.300 1.00 93.75 439 ASP A N 1
ATOM 3297 C CA . ASP A 1 439 ? 32.554 -14.606 -21.510 1.00 93.75 439 ASP A CA 1
ATOM 3298 C C . ASP A 1 439 ? 31.564 -13.440 -21.395 1.00 93.75 439 ASP A C 1
ATOM 3300 O O . ASP A 1 439 ? 31.944 -12.293 -21.614 1.00 93.75 439 ASP A O 1
ATOM 3304 N N . THR A 1 440 ? 30.342 -13.700 -20.914 1.00 93.62 440 THR A N 1
ATOM 3305 C CA . THR A 1 440 ? 29.332 -12.661 -20.645 1.00 93.62 440 THR A CA 1
ATOM 3306 C C . THR A 1 440 ? 29.825 -11.635 -19.621 1.00 93.62 440 THR A C 1
ATOM 3308 O O . THR A 1 440 ? 29.625 -10.435 -19.798 1.00 93.62 440 THR A O 1
ATOM 3311 N N . LYS A 1 441 ? 30.507 -12.081 -18.554 1.00 92.06 441 LYS A N 1
ATOM 3312 C CA . LYS A 1 441 ? 31.091 -11.180 -17.543 1.00 92.06 441 LYS A CA 1
ATOM 3313 C C . LYS A 1 441 ? 32.174 -10.281 -18.141 1.00 92.06 441 LYS A C 1
ATOM 3315 O O . LYS A 1 441 ? 32.178 -9.081 -17.878 1.00 92.06 441 LYS A O 1
ATOM 3320 N N . ASN A 1 442 ? 33.066 -10.850 -18.951 1.00 93.25 442 ASN A N 1
ATOM 3321 C CA . ASN A 1 442 ? 34.132 -10.100 -19.615 1.00 93.25 442 ASN A CA 1
ATOM 3322 C C . ASN A 1 442 ? 33.561 -9.077 -20.604 1.00 93.25 442 ASN A C 1
ATOM 3324 O O . ASN A 1 442 ? 33.993 -7.925 -20.616 1.00 93.25 442 ASN A O 1
ATOM 3328 N N . TRP A 1 443 ? 32.567 -9.480 -21.397 1.00 94.50 443 TRP A N 1
ATOM 3329 C CA . TRP A 1 443 ? 31.870 -8.589 -22.318 1.00 94.50 443 TRP A CA 1
ATOM 3330 C C . TRP A 1 443 ? 31.192 -7.429 -21.584 1.00 94.50 443 TRP A C 1
ATOM 3332 O O . TRP A 1 443 ? 31.321 -6.276 -22.000 1.00 94.50 443 TRP A O 1
ATOM 3342 N N . LEU A 1 444 ? 30.516 -7.713 -20.466 1.00 91.25 444 LEU A N 1
ATOM 3343 C CA . LEU A 1 444 ? 29.835 -6.696 -19.670 1.00 91.25 444 LEU A CA 1
ATOM 3344 C C . LEU A 1 444 ? 30.827 -5.696 -19.068 1.00 91.25 444 LEU A C 1
ATOM 3346 O O . LEU A 1 444 ? 30.553 -4.499 -19.086 1.00 91.25 444 LEU A O 1
ATOM 3350 N N . ALA A 1 445 ? 31.982 -6.162 -18.585 1.00 90.38 445 ALA A N 1
ATOM 3351 C CA . ALA A 1 445 ? 33.039 -5.290 -18.078 1.00 90.38 445 ALA A CA 1
ATOM 3352 C C . ALA A 1 445 ? 33.562 -4.344 -19.174 1.00 90.38 445 ALA A C 1
ATOM 3354 O O . ALA A 1 445 ? 33.547 -3.127 -18.998 1.00 90.38 445 ALA A O 1
ATOM 3355 N N . GLN A 1 446 ? 33.920 -4.882 -20.345 1.00 91.88 446 GLN A N 1
ATOM 3356 C CA . GLN A 1 446 ? 34.412 -4.079 -21.473 1.00 91.88 446 GLN A CA 1
ATOM 3357 C C . GLN A 1 446 ? 33.362 -3.088 -21.988 1.00 91.88 446 GLN A C 1
ATOM 3359 O O . GLN A 1 446 ? 33.675 -1.944 -22.317 1.00 91.88 446 GLN A O 1
ATOM 3364 N N . THR A 1 447 ? 32.107 -3.524 -22.088 1.00 89.62 447 THR A N 1
ATOM 3365 C CA . THR A 1 447 ? 31.002 -2.683 -22.562 1.00 89.62 447 THR A CA 1
ATOM 3366 C C . THR A 1 447 ? 30.661 -1.603 -21.541 1.00 89.62 447 THR A C 1
ATOM 3368 O O . THR A 1 447 ? 30.442 -0.455 -21.922 1.00 89.62 447 THR A O 1
ATOM 3371 N N . GLY A 1 448 ? 30.679 -1.939 -20.249 1.00 87.69 448 GLY A N 1
ATOM 3372 C CA . GLY A 1 448 ? 30.463 -0.997 -19.157 1.00 87.69 448 GLY A CA 1
ATOM 3373 C C . GLY A 1 448 ? 31.512 0.112 -19.115 1.00 87.69 448 GLY A C 1
ATOM 3374 O O . GLY A 1 448 ? 31.145 1.276 -18.975 1.00 87.69 448 GLY A O 1
ATOM 3375 N N . GLU A 1 449 ? 32.790 -0.218 -19.325 1.00 88.62 449 GLU A N 1
ATOM 3376 C CA . GLU A 1 449 ? 33.872 0.771 -19.434 1.00 88.62 449 GLU A CA 1
ATOM 3377 C C . GLU A 1 449 ? 33.706 1.673 -20.666 1.00 88.62 449 GLU A C 1
ATOM 3379 O O . GLU A 1 449 ? 33.795 2.896 -20.554 1.00 88.62 449 GLU A O 1
ATOM 3384 N N . LYS A 1 450 ? 33.396 1.093 -21.835 1.00 88.06 450 LYS A N 1
ATOM 3385 C CA . LYS A 1 450 ? 33.173 1.850 -23.083 1.00 88.06 450 LYS A CA 1
ATOM 3386 C C . LYS A 1 450 ? 32.001 2.824 -22.981 1.00 88.06 450 LYS A C 1
ATOM 3388 O O . LYS A 1 450 ? 32.093 3.941 -23.483 1.00 88.06 450 LYS A O 1
ATOM 3393 N N . LEU A 1 451 ? 30.911 2.398 -22.344 1.00 84.75 451 LEU A N 1
ATOM 3394 C CA . LEU A 1 451 ? 29.710 3.207 -22.128 1.00 84.75 451 LEU A CA 1
ATOM 3395 C C . LEU A 1 451 ? 29.795 4.084 -20.869 1.00 84.75 451 LEU A C 1
ATOM 3397 O O . LEU A 1 451 ? 28.842 4.796 -20.580 1.00 84.75 451 LEU A O 1
ATOM 3401 N N . LYS A 1 452 ? 30.912 4.044 -20.124 1.00 85.31 452 LYS A N 1
ATOM 3402 C CA . LYS A 1 452 ? 31.121 4.784 -18.866 1.00 85.31 452 LYS A CA 1
ATOM 3403 C C . LYS A 1 452 ? 29.983 4.588 -17.851 1.00 85.31 452 LYS A C 1
ATOM 3405 O O . LYS A 1 452 ? 29.596 5.524 -17.152 1.00 85.31 452 LYS A O 1
ATOM 3410 N N . LEU A 1 453 ? 29.447 3.368 -17.757 1.00 83.62 453 LEU A N 1
ATOM 3411 C CA . LEU A 1 453 ? 28.313 3.074 -16.881 1.00 83.62 453 LEU A CA 1
ATOM 3412 C C . LEU A 1 453 ? 28.685 3.275 -15.411 1.00 83.62 453 LEU A C 1
ATOM 3414 O O . LEU A 1 453 ? 29.684 2.745 -14.923 1.00 83.62 453 LEU A O 1
ATOM 3418 N N . SER A 1 454 ? 27.818 3.962 -14.668 1.00 85.06 454 SER A N 1
ATOM 3419 C CA . SER A 1 454 ? 27.909 3.976 -13.208 1.00 85.06 454 SER A CA 1
ATOM 3420 C C . SER A 1 454 ? 27.615 2.582 -12.631 1.00 85.06 454 SER A C 1
ATOM 3422 O O . SER A 1 454 ? 26.884 1.784 -13.225 1.00 85.06 454 SER A O 1
ATOM 3424 N N . GLY A 1 455 ? 28.110 2.289 -11.423 1.00 84.94 455 GLY A N 1
ATOM 3425 C CA . GLY A 1 455 ? 27.788 1.028 -10.737 1.00 84.94 455 GLY A CA 1
ATOM 3426 C C . GLY A 1 455 ? 26.280 0.833 -10.520 1.00 84.94 455 GLY A C 1
ATOM 3427 O O . GLY A 1 455 ? 25.766 -0.276 -10.645 1.00 84.94 455 GLY A O 1
ATOM 3428 N N . ARG A 1 456 ? 25.534 1.924 -10.283 1.00 84.19 456 ARG A N 1
ATOM 3429 C CA . ARG A 1 456 ? 24.063 1.890 -10.204 1.00 84.19 456 ARG A CA 1
ATOM 3430 C C . ARG A 1 456 ? 23.455 1.504 -11.548 1.00 84.19 456 ARG A C 1
ATOM 3432 O O . ARG A 1 456 ? 22.575 0.646 -11.585 1.00 84.19 456 ARG A O 1
ATOM 3439 N N . SER A 1 457 ? 23.952 2.089 -12.637 1.00 85.31 457 SER A N 1
ATOM 3440 C CA . SER A 1 457 ? 23.481 1.780 -13.984 1.00 85.31 457 SER A CA 1
ATOM 3441 C C . SER A 1 457 ? 23.738 0.331 -14.380 1.00 85.31 457 SER A C 1
ATOM 3443 O O . SER A 1 457 ? 22.857 -0.315 -14.948 1.00 85.31 457 SER A O 1
ATOM 3445 N N . LEU A 1 458 ? 24.892 -0.211 -13.991 1.00 88.56 458 LEU A N 1
ATOM 3446 C CA . LEU A 1 458 ? 25.222 -1.618 -14.176 1.00 88.56 458 LEU A CA 1
ATOM 3447 C C . LEU A 1 458 ? 24.258 -2.540 -13.414 1.00 88.56 458 LEU A C 1
ATOM 3449 O O . LEU A 1 458 ? 23.719 -3.480 -13.992 1.00 88.56 458 LEU A O 1
ATOM 3453 N N . HIS A 1 459 ? 23.989 -2.267 -12.134 1.00 91.06 459 HIS A N 1
ATOM 3454 C CA . HIS A 1 459 ? 23.061 -3.087 -11.347 1.00 91.06 459 HIS A CA 1
ATOM 3455 C C . HIS A 1 459 ? 21.633 -3.046 -11.904 1.00 91.06 459 HIS A C 1
ATOM 3457 O O . HIS A 1 459 ? 20.966 -4.074 -11.973 1.00 91.06 459 HIS A O 1
ATOM 3463 N N . ARG A 1 460 ? 21.164 -1.882 -12.359 1.00 89.94 460 ARG A N 1
ATOM 3464 C CA . ARG A 1 460 ? 19.851 -1.748 -13.012 1.00 89.94 460 ARG A CA 1
ATOM 3465 C C . ARG A 1 460 ? 19.782 -2.591 -14.290 1.00 89.94 460 ARG A C 1
ATOM 3467 O O . ARG A 1 460 ? 18.854 -3.380 -14.451 1.00 89.94 460 ARG A O 1
ATOM 3474 N N . CYS A 1 461 ? 20.817 -2.521 -15.128 1.00 92.25 461 CYS A N 1
ATOM 3475 C CA . CYS A 1 461 ? 20.942 -3.366 -16.317 1.00 92.25 461 CYS A CA 1
ATOM 3476 C C . CYS A 1 461 ? 20.891 -4.864 -15.973 1.00 92.25 461 CYS A C 1
ATOM 3478 O O . CYS A 1 461 ? 20.174 -5.621 -16.622 1.00 92.25 461 CYS A O 1
ATOM 3480 N N . LEU A 1 462 ? 21.607 -5.300 -14.932 1.00 94.69 462 LEU A N 1
ATOM 3481 C CA . LEU A 1 462 ? 21.597 -6.695 -14.481 1.00 94.69 462 LEU A CA 1
ATOM 3482 C C . LEU A 1 462 ? 20.205 -7.142 -14.003 1.00 94.69 462 LEU A C 1
ATOM 3484 O O . LEU A 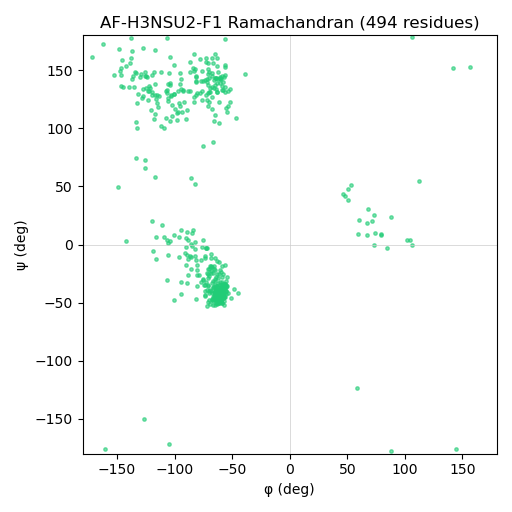1 462 ? 19.774 -8.244 -14.334 1.00 94.69 462 LEU A O 1
ATOM 3488 N N . ARG A 1 463 ? 19.471 -6.294 -13.270 1.00 96.12 463 ARG A N 1
ATOM 3489 C CA . ARG A 1 463 ? 18.098 -6.593 -12.816 1.00 96.12 463 ARG A CA 1
ATOM 3490 C C . ARG A 1 463 ? 17.134 -6.777 -13.992 1.00 96.12 463 ARG A C 1
ATOM 3492 O O . ARG A 1 463 ? 16.324 -7.711 -13.987 1.00 96.12 463 ARG A O 1
ATOM 3499 N N . VAL A 1 464 ? 17.232 -5.919 -15.008 1.00 96.88 464 VAL A N 1
ATOM 3500 C CA . VAL A 1 464 ? 16.431 -6.033 -16.238 1.00 96.88 464 VAL A CA 1
ATOM 3501 C C . VAL A 1 464 ? 16.840 -7.278 -17.031 1.00 96.88 464 VAL A C 1
ATOM 3503 O O . VAL A 1 464 ? 15.979 -8.096 -17.345 1.00 96.88 464 VAL A O 1
ATOM 3506 N N . GLY A 1 465 ? 18.140 -7.506 -17.246 1.00 96.69 465 GLY A N 1
ATOM 3507 C CA . GLY A 1 465 ? 18.663 -8.691 -17.938 1.00 96.69 465 GLY A CA 1
ATOM 3508 C C . GLY A 1 465 ? 18.249 -10.011 -17.281 1.00 96.69 465 GLY A C 1
ATOM 3509 O O . GLY A 1 465 ? 17.794 -10.933 -17.953 1.00 96.69 465 GLY A O 1
ATOM 3510 N N . ARG A 1 466 ? 18.287 -10.087 -15.945 1.00 97.44 466 ARG A N 1
ATOM 3511 C CA . ARG A 1 466 ? 17.778 -11.238 -15.179 1.00 97.44 466 ARG A CA 1
ATOM 3512 C C . ARG A 1 466 ? 16.292 -11.493 -15.420 1.00 97.44 466 ARG A C 1
ATOM 3514 O O . ARG A 1 466 ? 15.870 -12.645 -15.475 1.00 97.44 466 ARG A O 1
ATOM 3521 N N . THR A 1 467 ? 15.508 -10.431 -15.582 1.00 97.88 467 THR A N 1
ATOM 3522 C CA . THR A 1 467 ? 14.066 -10.525 -15.860 1.00 97.88 467 THR A CA 1
ATOM 3523 C C . THR A 1 467 ? 13.796 -11.012 -17.271 1.00 97.88 467 THR A C 1
ATOM 3525 O O . THR A 1 467 ? 12.911 -11.842 -17.458 1.00 97.88 467 THR A O 1
ATOM 3528 N N . ILE A 1 468 ? 14.589 -10.557 -18.242 1.00 97.81 468 ILE A N 1
ATOM 3529 C CA . ILE A 1 468 ? 14.547 -11.072 -19.611 1.00 97.81 468 ILE A CA 1
ATOM 3530 C C . ILE A 1 468 ? 14.847 -12.578 -19.599 1.00 97.81 468 ILE A C 1
ATOM 3532 O O . ILE A 1 468 ? 14.044 -13.362 -20.097 1.00 97.81 468 ILE A O 1
ATOM 3536 N N . ALA A 1 469 ? 15.925 -13.010 -18.939 1.00 97.50 469 ALA A N 1
ATOM 3537 C CA . ALA A 1 469 ? 16.253 -14.431 -18.815 1.00 97.50 469 ALA A CA 1
ATOM 3538 C C . ALA A 1 469 ? 15.139 -15.243 -18.124 1.00 97.50 469 ALA A C 1
ATOM 3540 O O . ALA A 1 469 ? 14.833 -16.360 -18.546 1.00 97.50 469 ALA A O 1
ATOM 3541 N N . ASP A 1 470 ? 14.497 -14.686 -17.090 1.00 97.19 470 ASP A N 1
ATOM 3542 C CA . ASP A 1 470 ? 13.393 -15.350 -16.391 1.00 97.19 470 ASP A CA 1
ATOM 3543 C C . ASP A 1 470 ? 12.159 -15.547 -17.281 1.00 97.19 470 ASP A C 1
ATOM 3545 O O . ASP A 1 470 ? 11.574 -16.632 -17.256 1.00 97.19 470 ASP A O 1
ATOM 3549 N N . LEU A 1 471 ? 11.802 -14.538 -18.083 1.00 96.81 471 LEU A N 1
ATOM 3550 C CA . LEU A 1 471 ? 10.700 -14.598 -19.051 1.00 96.81 471 LEU A CA 1
ATOM 3551 C C . LEU A 1 471 ? 10.958 -15.582 -20.193 1.00 96.81 471 LEU A C 1
ATOM 3553 O O . LEU A 1 471 ? 10.019 -16.186 -20.704 1.00 96.81 471 LEU A O 1
ATOM 3557 N N . GLU A 1 472 ? 12.222 -15.759 -20.577 1.00 96.19 472 GLU A N 1
ATOM 3558 C CA . GLU A 1 472 ? 12.634 -16.718 -21.606 1.00 96.19 472 GLU A CA 1
ATOM 3559 C C . GLU A 1 472 ? 12.952 -18.114 -21.030 1.00 96.19 472 GLU A C 1
ATOM 3561 O O . GLU A 1 472 ? 13.524 -18.953 -21.724 1.00 96.19 472 GLU A O 1
ATOM 3566 N N . GLY A 1 473 ? 12.634 -18.387 -19.758 1.00 95.00 473 GLY A N 1
ATOM 3567 C CA . GLY A 1 473 ? 12.816 -19.722 -19.174 1.00 95.00 473 GLY A CA 1
ATOM 3568 C C . GLY A 1 473 ? 14.271 -20.106 -18.858 1.00 95.00 473 GLY A C 1
ATOM 3569 O O . GLY A 1 473 ? 14.539 -21.255 -18.526 1.00 95.00 473 GLY A O 1
ATOM 3570 N N . ARG A 1 474 ? 15.228 -19.171 -18.925 1.00 95.31 474 ARG A N 1
ATOM 3571 C CA . ARG A 1 474 ? 16.672 -19.451 -18.793 1.00 95.31 474 ARG A CA 1
ATOM 3572 C C . ARG A 1 474 ? 17.186 -19.256 -17.371 1.00 95.31 474 ARG A C 1
ATOM 3574 O O . ARG A 1 474 ? 16.739 -18.353 -16.670 1.00 95.31 474 ARG A O 1
ATOM 3581 N N . ASP A 1 475 ? 18.108 -20.104 -16.923 1.00 93.06 475 ASP A N 1
ATOM 3582 C CA . ASP A 1 475 ? 18.729 -19.995 -15.591 1.00 93.06 475 ASP A CA 1
ATOM 3583 C C . ASP A 1 475 ? 19.978 -19.103 -15.591 1.00 93.06 475 ASP A C 1
ATOM 3585 O O . ASP A 1 475 ? 20.264 -18.455 -14.588 1.00 93.06 475 ASP A O 1
ATOM 3589 N N . GLU A 1 476 ? 20.668 -18.982 -16.725 1.00 95.06 476 GLU A N 1
ATOM 3590 C CA . GLU A 1 476 ? 21.830 -18.106 -16.910 1.00 95.06 476 GLU A CA 1
ATOM 3591 C C . GLU A 1 476 ? 21.444 -16.855 -17.713 1.00 95.06 476 GLU A C 1
ATOM 3593 O O . GLU A 1 476 ? 20.727 -16.952 -18.713 1.00 95.06 476 GLU A O 1
ATOM 3598 N N . VAL A 1 477 ? 21.958 -15.690 -17.308 1.00 96.62 477 VAL A N 1
ATOM 3599 C CA . VAL A 1 477 ? 21.862 -14.449 -18.094 1.00 96.62 477 VAL A CA 1
ATOM 3600 C C . VAL A 1 477 ? 22.957 -14.441 -19.163 1.00 96.62 477 VAL A C 1
ATOM 3602 O O . VAL A 1 477 ? 24.137 -14.646 -18.855 1.00 96.62 477 VAL A O 1
ATOM 3605 N N . ASN A 1 478 ? 22.578 -14.195 -20.418 1.00 96.00 478 ASN A N 1
ATOM 3606 C CA . ASN A 1 478 ? 23.508 -14.142 -21.548 1.00 96.00 478 ASN A CA 1
ATOM 3607 C C . ASN A 1 478 ? 23.754 -12.708 -22.052 1.00 96.00 478 ASN A C 1
ATOM 3609 O O . ASN A 1 478 ? 23.195 -11.738 -21.545 1.00 96.00 478 ASN A O 1
ATOM 3613 N N . GLU A 1 479 ? 24.630 -12.576 -23.052 1.00 95.38 479 GLU A N 1
ATOM 3614 C CA . GLU A 1 479 ? 24.953 -11.286 -23.675 1.00 95.38 479 GLU A CA 1
ATOM 3615 C C . GLU A 1 479 ? 23.724 -10.607 -24.297 1.00 95.38 479 GLU A C 1
ATOM 3617 O O . GLU A 1 479 ? 23.555 -9.400 -24.146 1.00 95.38 479 GLU A O 1
ATOM 3622 N N . GLY A 1 480 ? 22.838 -11.372 -24.943 1.00 95.62 480 GLY A N 1
ATOM 3623 C CA . GLY A 1 480 ? 21.622 -10.843 -25.568 1.00 95.62 480 GLY A CA 1
ATOM 3624 C C . GLY A 1 480 ? 20.689 -10.164 -24.564 1.00 95.62 480 GLY A C 1
ATOM 3625 O O . GLY A 1 480 ? 20.217 -9.059 -24.822 1.00 95.62 480 GLY A O 1
ATOM 3626 N N . ASP A 1 481 ? 20.501 -10.770 -23.390 1.00 96.38 481 ASP A N 1
ATOM 3627 C CA . ASP A 1 481 ? 19.666 -10.217 -22.315 1.00 96.38 481 ASP A CA 1
ATOM 3628 C C . ASP A 1 481 ? 20.197 -8.870 -21.818 1.00 96.38 481 ASP A C 1
ATOM 3630 O O . ASP A 1 481 ? 19.443 -7.928 -21.572 1.00 96.38 481 ASP A O 1
ATOM 3634 N N . LEU A 1 482 ? 21.520 -8.774 -21.665 1.00 94.69 482 LEU A N 1
ATOM 3635 C CA . LEU A 1 482 ? 22.183 -7.558 -21.207 1.00 94.69 482 LEU A CA 1
ATOM 3636 C C . LEU A 1 482 ? 22.225 -6.497 -22.305 1.00 94.69 482 LEU A C 1
ATOM 3638 O O . LEU A 1 482 ? 22.084 -5.314 -22.013 1.00 94.69 482 LEU A O 1
ATOM 3642 N N . SER A 1 483 ? 22.379 -6.901 -23.565 1.00 94.00 483 SER A N 1
ATOM 3643 C CA . SER A 1 483 ? 22.321 -5.993 -24.707 1.00 94.00 483 SER A CA 1
ATOM 3644 C C . SER A 1 483 ? 20.939 -5.346 -24.841 1.00 94.00 483 SER A C 1
ATOM 3646 O O . SER A 1 483 ? 20.861 -4.124 -24.987 1.00 94.00 483 SER A O 1
ATOM 3648 N N . GLU A 1 484 ? 19.862 -6.128 -24.703 1.00 94.69 484 GLU A N 1
ATOM 3649 C CA . GLU A 1 484 ? 18.486 -5.614 -24.660 1.00 94.69 484 GLU A CA 1
ATOM 3650 C C . GLU A 1 484 ? 18.291 -4.681 -23.452 1.00 94.69 484 GLU A C 1
ATOM 3652 O O . GLU A 1 484 ? 17.817 -3.556 -23.609 1.00 94.69 484 GLU A O 1
ATOM 3657 N N . ALA A 1 485 ? 18.739 -5.083 -22.257 1.00 93.94 485 ALA A N 1
ATOM 3658 C CA . ALA A 1 485 ? 18.648 -4.248 -21.058 1.00 93.94 485 ALA A CA 1
ATOM 3659 C C . ALA A 1 485 ? 19.380 -2.897 -21.198 1.00 93.94 485 ALA A C 1
ATOM 3661 O O . ALA A 1 485 ? 18.865 -1.867 -20.759 1.00 93.94 485 ALA A O 1
ATOM 3662 N N . LEU A 1 486 ? 20.558 -2.876 -21.830 1.00 91.38 486 LEU A N 1
ATOM 3663 C CA . LEU A 1 486 ? 21.311 -1.647 -22.099 1.00 91.38 486 LEU A CA 1
ATOM 3664 C C . LEU A 1 486 ? 20.608 -0.737 -23.110 1.00 91.38 486 LEU A C 1
ATOM 3666 O O . LEU A 1 486 ? 20.719 0.486 -23.002 1.00 91.38 486 LEU A O 1
ATOM 3670 N N . ALA A 1 487 ? 19.882 -1.299 -24.081 1.00 90.88 487 ALA A N 1
ATOM 3671 C CA . ALA A 1 487 ? 19.154 -0.510 -25.072 1.00 90.88 487 ALA A CA 1
ATOM 3672 C C . ALA A 1 487 ? 18.114 0.411 -24.412 1.00 90.88 487 ALA A C 1
ATOM 3674 O O . ALA A 1 487 ? 17.984 1.563 -24.818 1.00 90.88 487 ALA A O 1
ATOM 3675 N N . TYR A 1 488 ? 17.485 -0.041 -23.324 1.00 90.25 488 TYR A N 1
ATOM 3676 C CA . TYR A 1 488 ? 16.513 0.740 -22.553 1.00 90.25 488 TYR A CA 1
ATOM 3677 C C . TYR A 1 488 ? 17.101 1.888 -21.720 1.00 90.25 488 TYR A C 1
ATOM 3679 O O . TYR A 1 488 ? 16.339 2.596 -21.069 1.00 90.25 488 TYR A O 1
ATOM 3687 N N . ARG A 1 489 ? 18.427 2.085 -21.681 1.00 81.88 489 ARG A N 1
ATOM 3688 C CA . ARG A 1 489 ? 19.054 3.176 -20.900 1.00 81.88 489 ARG A CA 1
ATOM 3689 C C . ARG A 1 489 ? 19.795 4.212 -21.738 1.00 81.88 489 ARG A C 1
ATOM 3691 O O . ARG A 1 489 ? 20.116 5.280 -21.223 1.00 81.88 489 ARG A O 1
ATOM 3698 N N . LYS A 1 490 ? 20.040 3.933 -23.022 1.00 62.16 490 LYS A N 1
ATOM 3699 C CA . LYS A 1 490 ? 20.884 4.765 -23.901 1.00 62.16 490 LYS A CA 1
ATOM 3700 C C . LYS A 1 490 ? 20.418 6.218 -24.071 1.00 62.16 490 LYS A C 1
ATOM 3702 O O . LYS A 1 490 ? 21.224 7.050 -24.468 1.00 62.16 490 LYS A O 1
ATOM 3707 N N . ASP A 1 491 ? 19.161 6.536 -23.769 1.00 55.16 491 ASP A N 1
ATOM 3708 C CA . ASP A 1 491 ? 18.593 7.868 -24.004 1.00 55.16 491 ASP A CA 1
ATOM 3709 C C . ASP A 1 491 ? 18.900 8.918 -22.911 1.00 55.16 491 ASP A C 1
ATOM 3711 O O . ASP A 1 491 ? 18.637 10.096 -23.142 1.00 55.16 491 ASP A O 1
ATOM 3715 N N . ILE A 1 492 ? 19.470 8.549 -21.752 1.00 49.16 492 ILE A N 1
ATOM 3716 C CA . ILE A 1 492 ? 19.832 9.525 -20.695 1.00 49.16 492 ILE A CA 1
ATOM 3717 C C . ILE A 1 492 ? 21.288 9.980 -20.787 1.00 49.16 492 ILE A C 1
ATOM 3719 O O . ILE A 1 492 ? 21.565 11.171 -20.667 1.00 49.16 492 ILE A O 1
ATOM 3723 N N . ASP A 1 493 ? 22.214 9.055 -21.044 1.00 42.53 493 ASP A N 1
ATOM 3724 C CA . ASP A 1 493 ? 23.658 9.334 -20.985 1.00 42.53 493 ASP A CA 1
ATOM 3725 C C . ASP A 1 493 ? 24.169 10.201 -22.157 1.00 42.53 493 ASP A C 1
ATOM 3727 O O . ASP A 1 493 ? 25.336 10.578 -22.185 1.00 42.53 493 ASP A O 1
ATOM 3731 N N . LEU A 1 494 ? 23.309 10.553 -23.122 1.00 37.03 494 LEU A N 1
ATOM 3732 C CA . LEU A 1 494 ? 23.630 11.482 -24.216 1.00 37.03 494 LEU A CA 1
ATOM 3733 C C . LEU A 1 494 ? 23.323 12.956 -23.881 1.00 37.03 494 LEU A C 1
ATOM 3735 O O . LEU A 1 494 ? 23.561 13.826 -24.720 1.00 37.03 494 LEU A O 1
ATOM 3739 N N . ALA A 1 495 ? 22.778 13.244 -22.692 1.00 32.16 495 ALA A N 1
ATOM 3740 C CA . ALA A 1 495 ? 22.469 14.602 -22.228 1.00 32.16 495 ALA A CA 1
ATOM 3741 C C . ALA A 1 495 ? 23.463 15.162 -21.185 1.00 32.16 495 ALA A C 1
ATOM 3743 O O . ALA A 1 495 ? 23.277 16.286 -20.712 1.00 32.16 495 ALA A O 1
ATOM 3744 N N . THR A 1 496 ? 24.522 14.417 -20.856 1.00 32.69 496 THR A N 1
ATOM 3745 C CA . THR A 1 496 ? 25.734 14.903 -20.165 1.00 32.69 496 THR A CA 1
ATOM 3746 C C . THR A 1 496 ? 26.906 14.902 -21.123 1.00 32.69 496 THR A C 1
ATOM 3748 O O . THR A 1 496 ? 27.699 15.868 -21.077 1.00 32.69 496 THR A O 1
#

Foldseek 3Di:
DQKAKAWAWADAQLATHIKIKIKGWDADAEDEAEDQADPVLVVVLVQQLVLLCVLLVHDQDRTYMYIYIPDSLDHHDDQFCSLNNNVRRCCSVVVAPSVQRVLEYETAHAGSNFFGHDAFDVCNVLQVQQPPPRAYEHAQVCQQVSLCRHQHYWHDGGSNCSSCSVPTDGDHRPPDARPFPDDPDPDQAFDFQFVVLVVVLLLCQLQVFAEEEEAFPQLCLVSSLVLSQLLHAADDSVQQSLLQSLCSNVPHGGRSGQDEAEDDLPDDLCQAQHEDQSRRGHSQLNNQRHAYEYEALLSHALSNLVSVLVCLQVQWHWYDDPSGIDIGGRSHHYYYYHQQFPNSPPPPPVDHDPDDPVRNVVSVVSDDPSSVLSGLFYDYRYHHDPVRVPDDRPVSVVVSVVSSVLSNQLNVVCCVVQNHGLSNDDPVCLVVQQQEDPVQVVVLVVVCVVLVPDPSNSSSLSSSQSSVCSSVVHRHRHNVSSVVSVVRVVVPSVVD

Solvent-accessible surface area (backbone atoms only — not comparable to full-atom values): 26204 Å² total; per-residue (Å²): 104,49,62,24,70,23,36,33,64,34,58,54,70,69,39,42,45,82,30,34,35,36,29,38,58,42,94,55,72,70,44,82,48,76,49,48,60,54,69,71,59,50,57,53,46,53,57,29,36,54,38,11,42,44,60,39,71,47,81,77,74,85,30,23,37,39,38,38,36,38,57,68,89,50,73,55,80,82,53,41,52,33,42,23,48,46,50,17,54,32,32,32,66,67,72,37,66,66,74,67,42,56,63,26,32,31,41,13,23,51,37,58,64,15,39,34,35,82,56,62,32,53,56,21,43,23,54,74,34,42,90,47,90,45,33,36,39,28,15,46,91,47,27,65,62,31,9,44,45,14,65,41,25,30,37,36,57,37,61,54,55,62,77,48,60,88,74,48,55,65,42,71,49,46,91,52,72,73,77,46,51,87,69,83,71,79,83,68,70,77,89,42,73,49,69,67,59,56,50,52,39,48,50,24,32,34,13,55,37,25,36,40,37,34,28,40,85,86,30,47,66,72,45,50,53,49,48,30,65,69,42,41,61,82,76,50,70,66,53,48,49,55,44,38,36,56,28,26,59,74,64,42,86,54,54,67,62,72,30,76,37,68,67,60,46,86,58,48,47,48,53,40,64,23,49,56,95,82,34,43,80,12,50,45,35,65,3,28,70,17,30,35,38,34,63,46,50,73,66,33,50,59,72,40,59,61,60,47,53,57,28,77,70,72,30,36,44,78,32,77,47,101,88,47,74,34,74,43,62,18,49,41,27,48,38,34,29,31,49,68,32,94,84,24,20,66,85,41,93,86,44,83,56,84,73,52,70,70,54,44,54,55,52,59,63,53,56,55,66,78,55,55,67,70,44,52,38,45,46,78,40,66,61,53,52,70,74,39,65,72,51,74,66,65,67,54,51,56,49,49,53,55,48,35,52,43,26,41,54,23,34,52,52,30,36,74,71,69,71,43,43,42,59,69,56,51,81,84,51,44,66,64,69,27,49,53,50,71,65,41,51,54,51,49,53,57,49,36,61,75,68,65,54,49,73,65,54,48,52,39,28,49,29,44,10,40,34,48,21,35,60,70,75,42,78,49,33,49,58,66,33,41,53,56,29,46,63,28,49,61,83,58,75,78,79,116

Mean predicted aligned error: 7.26 Å

pLDDT: mean 88.6, std 10.12, range [32.16, 97.88]

Secondary structure (DSSP, 8-state):
--EEEEEEEEEETTEEEEEEEEEEEESSS-EEEEESS-HHHHHHHHHHHHHHHHHTTPPPPSSEEEEEEE-TTS---SSTTHHHHHHHHHHHTTSS-GGGTTTEEE--EEPTTSBEE--TTHHHHHHTTTTS--EEEEETTTHHHHHTT-S-EEEESBGGGGGSGGGSPBPPP-SSS----------PPPP-S-HHHHHHHHHHHHHT--EEEE--TTSSHHHHHHHHHHHSPPPPHHHHHHHHHHHHHTT----SSPPEE---TT--HHHHHB--TT--B-HHHHTTTSEEEETTGGGS-HHHHHTTTTHHHHSEEEEEETTEEEEEE---EEEEEE-SSTTS-TT-SSS-----HHHHHHHHTTS-HHHHTT--EEEE-PPPPHHHHTS-THHHHHHHHHHHHHHHHHHHHHHHHHSS-GGG--HHHHHHHHT--HHHHHHHHHHHHHTT--HHHHHHHHHHHHHHHHHTT-SS--HHHHHHHHHTTTTTTT--

Nearest PDB structures (foldseek):
  8rxd-assembly1_C  TM=8.724E-01  e=4.167E-48  Legionella pneumophila
  8rxt-assembly1_B  TM=8.621E-01  e=6.848E-44  Legionella pneumophila
  8rxk-assembly1_E  TM=7.613E-01  e=2.188E-46  Legionella pneumophila
  8rxt-assembly1_F  TM=7.568E-01  e=3.136E-44  Legionella pneumophila
  8rxs-assembly1_B  TM=9.201E-01  e=3.018E-16  Legionella pneumophila

Radius of gyration: 27.83 Å; Cα contacts (8 Å, |Δi|>4): 971; chains: 1; bounding box: 69×48×84 Å

Sequence (496 aa):
MSLSRVATRSRIGLTAVPVHVELHLSPGLPAIAMVGMPESIMREAKERVRSAVISSGFRWPDSRLTINIAPASTPKSGASFDLAIAVAVLIASEQLPETLANDAEFYGELSLGGDILPTSGLLAAAWCNRETSTRLFVPSAEAAQMSALAQHVVAVAHLNELRLPKNLARVRPATGALEPTISARPNTPLPSGQPELWRAATLCAAGGHHLLMSGEPGAGKTMAAGLIGQLLPALSEKDQLEASLIYDVVGQAFDGQRPHRSPHHSISAAGLVGGTRYATPGEISLAHTGVLFLDELPEFSLATIESLRQPMESGEVRISRAEITQTYPAQFQLIAAMNPCPCGYRDSSHRACRCSNAALTRYDSKLSGPLLDRIDIFIKVSRSKIADVMNPADQQHDRLNTLKSKIAEAYHRQIKRQGCQNARVSTGDLICHCSMRRDTKNWLAQTGEKLKLSGRSLHRCLRVGRTIADLEGRDEVNEGDLSEALAYRKDIDLAT